Protein 3K1L (pdb70)

Nearest PDB structures (foldseek):
  3k1l-assembly1_B  TM=1.003E+00  e=1.903E-76  Drosophila melanogaster
  3k1l-assembly2_A  TM=7.858E-01  e=1.364E-69  Drosophila melanogaster
  7kzt-assembly1_L  TM=4.359E-01  e=8.462E-15  Homo sapiens
  3zqs-assembly1_A  TM=7.676E-01  e=8.811E-09  Homo sapiens
  7kzp-assembly1_M  TM=5.179E-01  e=2.435E-09  Homo sapiens

Foldseek 3Di:
DVVVVCVPPNVFKDWDADPQQWIWIFGKADDPPDIWGWIKTANHVFDRAVIWIWTQPDPGTDIAHCVRFPDDPDDTPVNCRVCVVVRDDVPDDQVVVCVVVCDDPQWHKDADPVRQKIKTACGVVCRQWMWMAGPPNRQGDDIFEAPPDVLRVCCVVQPDGPVSSVVVVVVVVVLQCLQVVLVVCCVVFFAWQPQVDDGSHDQWTWGAQDPFKIKIWGADDSNCGPVRIDIAIDGELVVRVVCVVLVVVLVVVADPPDGDQVSVCVSVVHPGGDDDDCVVPDPPDPCPPVQQAAQQVSHAQDPRSFGFSWDYPDPPPSHTHGCVSCQCVLCVQCPPPDCVVPQAFAPPPPGGGTGSSSNVVPPD/DVVQVCCVPPPVFKDKDADPVGWIKIFGWADDDPDIWTKIWTQPPPQANPFIWIWTDALNGTDIDTCVRFPDDPVDTPSRCRVCVCPGDDPHDDQDADDDPPPDDQVVVCVVVCDDPQWHKAADPVRQKIKTACGVVCRQWMWMAGPPNRQGDDIFEAPPDSLRSCCGHHPHGPVSNVVVVVVVVVLQVLQVVLVVCCVVFFAWQPQVDDGSHDQWTWGAQDPFKIKIWGADDSNCGPVRIDIAIDGELVVRVVCVVLVVVLVVVADPPDGDQVSVCVSVVHPGGDDDDCVVPPCPPCPVLVDQAAQQVSHAQDPRSFGFSFDYPDPVFSHTHGCVSCQCVLCVQCPVNDCVVPQFFADPGHGHTGGSSSNVVPPD

CATH classification: 3.30.457.40 (+1 more: 3.30.457.30)

Structure (mmCIF, N/CA/C/O backbone):
data_3K1L
#
_entry.id   3K1L
#
_cell.length_a   188.680
_cell.length_b   188.680
_cell.length_c   259.360
_cell.angle_alpha   90.00
_cell.angle_beta   90.00
_cell.angle_gamma   120.00
#
_symmetry.space_group_name_H-M   'H 3 2'
#
loop_
_entity.id
_entity.type
_entity.pdbx_description
1 polymer Fancl
2 branched alpha-D-glucopyranose-(1-4)-alpha-D-glucopyranose
3 non-polymer 'ZINC ION'
4 non-polymer 'GOLD ION'
5 non-polymer 'CITRIC ACID'
6 water water
#
loop_
_atom_site.group_PDB
_atom_site.id
_atom_site.type_symbol
_atom_site.label_atom_id
_atom_site.label_alt_id
_atom_site.label_comp_id
_atom_site.label_asym_id
_atom_site.label_entity_id
_atom_site.label_seq_id
_atom_site.pdbx_PDB_ins_code
_atom_site.Cartn_x
_atom_site.Cartn_y
_atom_site.Cartn_z
_atom_site.occupancy
_atom_site.B_iso_or_equiv
_atom_site.auth_seq_id
_atom_site.auth_comp_id
_atom_site.auth_asym_id
_atom_site.auth_atom_id
_atom_site.pdbx_PDB_model_num
ATOM 1 N N . ASP A 1 6 ? 69.912 2.269 68.921 1.00 149.73 6 ASP B N 1
ATOM 2 C CA . ASP A 1 6 ? 71.022 1.387 69.270 1.00 138.81 6 ASP B CA 1
ATOM 3 C C . ASP A 1 6 ? 70.628 -0.091 69.230 1.00 139.42 6 ASP B C 1
ATOM 4 O O . ASP A 1 6 ? 71.011 -0.823 68.315 1.00 138.59 6 ASP B O 1
ATOM 9 N N . VAL A 1 7 ? 69.868 -0.527 70.229 1.00 213.22 7 VAL B N 1
ATOM 10 C CA . VAL A 1 7 ? 69.437 -1.917 70.290 1.00 215.42 7 VAL B CA 1
ATOM 11 C C . VAL A 1 7 ? 67.978 -2.062 69.860 1.00 231.29 7 VAL B C 1
ATOM 12 O O . VAL A 1 7 ? 67.612 -3.062 69.242 1.00 234.74 7 VAL B O 1
ATOM 16 N N . GLU A 1 8 ? 67.148 -1.068 70.175 1.00 189.04 8 GLU B N 1
ATOM 17 C CA . GLU A 1 8 ? 65.770 -1.078 69.696 1.00 202.06 8 GLU B CA 1
ATOM 18 C C . GLU A 1 8 ? 65.817 -0.973 68.176 1.00 204.49 8 GLU B C 1
ATOM 19 O O . GLU A 1 8 ? 64.849 -1.306 67.491 1.00 212.99 8 GLU B O 1
ATOM 25 N N . ARG A 1 9 ? 66.951 -0.508 67.655 1.00 173.64 9 ARG B N 1
ATOM 26 C CA . ARG A 1 9 ? 67.196 -0.527 66.216 1.00 173.82 9 ARG B CA 1
ATOM 27 C C . ARG A 1 9 ? 67.051 -1.954 65.714 1.00 174.69 9 ARG B C 1
ATOM 28 O O . ARG A 1 9 ? 66.118 -2.275 64.981 1.00 184.04 9 ARG B O 1
ATOM 36 N N . LEU A 1 10 ? 67.986 -2.808 66.122 1.00 150.63 10 LEU B N 1
ATOM 37 C CA . LEU A 1 10 ? 67.956 -4.217 65.762 1.00 150.84 10 LEU B CA 1
ATOM 38 C C . LEU A 1 10 ? 66.606 -4.816 66.123 1.00 160.44 10 LEU B C 1
ATOM 39 O O . LEU A 1 10 ? 66.098 -5.701 65.437 1.00 161.25 10 LEU B O 1
ATOM 44 N N . LEU A 1 11 ? 66.023 -4.318 67.206 1.00 224.93 11 LEU B N 1
ATOM 45 C CA . LEU A 1 11 ? 64.721 -4.786 67.643 1.00 232.29 11 LEU B CA 1
ATOM 46 C C . LEU A 1 11 ? 63.641 -4.360 66.642 1.00 240.65 11 LEU B C 1
ATOM 47 O O . LEU A 1 11 ? 62.721 -5.117 66.363 1.00 239.97 11 LEU B O 1
ATOM 52 N N . CYS A 1 12 ? 63.760 -3.155 66.089 1.00 132.13 12 CYS B N 1
ATOM 53 C CA . CYS A 1 12 ? 62.780 -2.673 65.111 1.00 135.78 12 CYS B CA 1
ATOM 54 C C . CYS A 1 12 ? 62.791 -3.440 63.789 1.00 132.24 12 CYS B C 1
ATOM 55 O O . CYS A 1 12 ? 61.739 -3.854 63.302 1.00 133.12 12 CYS B O 1
ATOM 58 N N . GLN A 1 13 ? 63.972 -3.611 63.202 1.00 132.83 13 GLN B N 1
ATOM 59 C CA . GLN A 1 13 ? 64.079 -4.264 61.901 1.00 127.92 13 GLN B CA 1
ATOM 60 C C . GLN A 1 13 ? 63.705 -5.741 61.975 1.00 115.95 13 GLN B C 1
ATOM 61 O O . GLN A 1 13 ? 62.863 -6.214 61.205 1.00 111.64 13 GLN B O 1
ATOM 67 N N . LYS A 1 14 ? 64.327 -6.455 62.914 1.00 128.53 14 LYS B N 1
ATOM 68 C CA . LYS A 1 14 ? 64.204 -7.909 62.998 1.00 115.01 14 LYS B CA 1
ATOM 69 C C . LYS A 1 14 ? 63.147 -8.425 63.981 1.00 114.21 14 LYS B C 1
ATOM 70 O O . LYS A 1 14 ? 62.630 -9.529 63.790 1.00 106.14 14 LYS B O 1
ATOM 76 N N . TYR A 1 15 ? 62.828 -7.646 65.020 1.00 110.16 15 TYR B N 1
ATOM 77 C CA . TYR A 1 15 ? 61.863 -8.077 66.047 1.00 116.95 15 TYR B CA 1
ATOM 78 C C . TYR A 1 15 ? 60.877 -6.983 66.496 1.00 125.71 15 TYR B C 1
ATOM 79 O O . TYR A 1 15 ? 61.053 -6.388 67.561 1.00 134.25 15 TYR B O 1
ATOM 88 N N . PRO A 1 16 ? 59.820 -6.734 65.699 1.00 95.22 16 PRO B N 1
ATOM 89 C CA . PRO A 1 16 ? 58.879 -5.639 65.985 1.00 101.47 16 PRO B CA 1
ATOM 90 C C . PRO A 1 16 ? 58.094 -5.870 67.267 1.00 99.98 16 PRO B C 1
ATOM 91 O O . PRO A 1 16 ? 57.538 -4.927 67.832 1.00 108.14 16 PRO B O 1
ATOM 95 N N . GLY A 1 17 ? 58.047 -7.122 67.711 1.00 101.93 17 GLY B N 1
ATOM 96 C CA . GLY A 1 17 ? 57.232 -7.497 68.848 1.00 103.70 17 GLY B CA 1
ATOM 97 C C . GLY A 1 17 ? 57.984 -7.505 70.160 1.00 110.16 17 GLY B C 1
ATOM 98 O O . GLY A 1 17 ? 57.461 -7.977 71.167 1.00 112.14 17 GLY B O 1
ATOM 99 N N . LEU A 1 18 ? 59.208 -6.986 70.159 1.00 88.94 18 LEU B N 1
ATOM 100 C CA . LEU A 1 18 ? 59.992 -6.907 71.387 1.00 84.71 18 LEU B CA 1
ATOM 101 C C . LEU A 1 18 ? 60.217 -5.455 71.800 1.00 84.25 18 LEU B C 1
ATOM 102 O O . LEU A 1 18 ? 60.269 -4.560 70.953 1.00 90.59 18 LEU B O 1
ATOM 107 N N . ALA A 1 19 ? 60.341 -5.228 73.104 1.00 97.10 19 ALA B N 1
ATOM 108 C CA . ALA A 1 19 ? 60.607 -3.897 73.635 1.00 104.48 19 ALA B CA 1
ATOM 109 C C . ALA A 1 19 ? 61.794 -3.932 74.594 1.00 96.51 19 ALA B C 1
ATOM 110 O O . ALA A 1 19 ? 61.686 -4.431 75.716 1.00 97.09 19 ALA B O 1
ATOM 112 N N . ALA A 1 20 ? 62.927 -3.400 74.148 1.00 122.97 20 ALA B N 1
ATOM 113 C CA . ALA A 1 20 ? 64.135 -3.411 74.960 1.00 109.52 20 ALA B CA 1
ATOM 114 C C . ALA A 1 20 ? 64.192 -2.195 75.869 1.00 107.60 20 ALA B C 1
ATOM 115 O O . ALA A 1 20 ? 64.461 -1.089 75.415 1.00 111.91 20 ALA B O 1
ATOM 117 N N . GLU A 1 21 ? 63.940 -2.409 77.156 1.00 180.17 21 GLU B N 1
ATOM 118 C CA . GLU A 1 21 ? 63.972 -1.330 78.133 1.00 176.91 21 GLU B CA 1
ATOM 119 C C . GLU A 1 21 ? 65.252 -1.375 78.955 1.00 153.29 21 GLU B C 1
ATOM 120 O O . GLU A 1 21 ? 65.488 -2.316 79.710 1.00 140.40 21 GLU B O 1
ATOM 126 N N . LEU A 1 22 ? 66.082 -0.353 78.802 1.00 160.63 22 LEU B N 1
ATOM 127 C CA . LEU A 1 22 ? 67.324 -0.275 79.556 1.00 141.41 22 LEU B CA 1
ATOM 128 C C . LEU A 1 22 ? 67.026 0.129 80.998 1.00 135.66 22 LEU B C 1
ATOM 129 O O . LEU A 1 22 ? 65.927 0.592 81.307 1.00 151.93 22 LEU B O 1
ATOM 134 N N . GLN A 1 23 ? 67.999 -0.067 81.880 1.00 199.80 23 GLN B N 1
ATOM 135 C CA . GLN A 1 23 ? 67.911 0.444 83.240 1.00 195.58 23 GLN B CA 1
ATOM 136 C C . GLN A 1 23 ? 69.096 1.364 83.461 1.00 183.69 23 GLN B C 1
ATOM 137 O O . GLN A 1 23 ? 70.172 1.127 82.916 1.00 169.13 23 GLN B O 1
ATOM 143 N N . PRO A 1 24 ? 68.909 2.424 84.256 1.00 202.09 24 PRO B N 1
ATOM 144 C CA . PRO A 1 24 ? 70.062 3.230 84.664 1.00 193.22 24 PRO B CA 1
ATOM 145 C C . PRO A 1 24 ? 71.064 2.358 85.423 1.00 179.35 24 PRO B C 1
ATOM 146 O O . PRO A 1 24 ? 72.219 2.742 85.617 1.00 171.55 24 PRO B O 1
ATOM 150 N N . SER A 1 25 ? 70.607 1.177 85.832 1.00 146.89 25 SER B N 1
ATOM 151 C CA . SER A 1 25 ? 71.432 0.205 86.541 1.00 134.48 25 SER B CA 1
ATOM 152 C C . SER A 1 25 ? 72.294 -0.633 85.587 1.00 121.45 25 SER B C 1
ATOM 153 O O . SER A 1 25 ? 72.570 -1.807 85.851 1.00 115.05 25 SER B O 1
ATOM 156 N N . GLY A 1 26 ? 72.709 -0.024 84.477 1.00 198.31 26 GLY B N 1
ATOM 157 C CA . GLY A 1 26 ? 73.575 -0.676 83.506 1.00 186.99 26 GLY B CA 1
ATOM 158 C C . GLY A 1 26 ? 73.063 -2.005 82.976 1.00 184.82 26 GLY B C 1
ATOM 159 O O . GLY A 1 26 ? 73.800 -2.762 82.342 1.00 174.81 26 GLY B O 1
ATOM 160 N N . ALA A 1 27 ? 71.791 -2.284 83.232 1.00 151.62 27 ALA B N 1
ATOM 161 C CA . ALA A 1 27 ? 71.183 -3.548 82.844 1.00 153.63 27 ALA B CA 1
ATOM 162 C C . ALA A 1 27 ? 70.232 -3.343 81.670 1.00 167.64 27 ALA B C 1
ATOM 163 O O . ALA A 1 27 ? 70.112 -2.235 81.149 1.00 175.29 27 ALA B O 1
ATOM 165 N N . CYS A 1 28 ? 69.555 -4.412 81.259 1.00 112.65 28 CYS B N 1
ATOM 166 C CA . CYS A 1 28 ? 68.596 -4.331 80.158 1.00 131.03 28 CYS B CA 1
ATOM 167 C C . CYS A 1 28 ? 67.522 -5.406 80.276 1.00 143.46 28 CYS B C 1
ATOM 168 O O . CYS A 1 28 ? 67.837 -6.588 80.428 1.00 132.96 28 CYS B O 1
ATOM 171 N N . ILE A 1 29 ? 66.258 -4.992 80.221 1.00 88.83 29 ILE B N 1
ATOM 172 C CA . ILE A 1 29 ? 65.147 -5.945 80.186 1.00 100.48 29 ILE B CA 1
ATOM 173 C C . ILE A 1 29 ? 64.437 -5.912 78.836 1.00 116.68 29 ILE B C 1
ATOM 174 O O . ILE A 1 29 ? 63.978 -4.865 78.386 1.00 129.12 29 ILE B O 1
ATOM 179 N N . ILE A 1 30 ? 64.355 -7.069 78.192 1.00 80.80 30 ILE B N 1
ATOM 180 C CA . ILE A 1 30 ? 63.637 -7.189 76.936 1.00 83.54 30 ILE B CA 1
ATOM 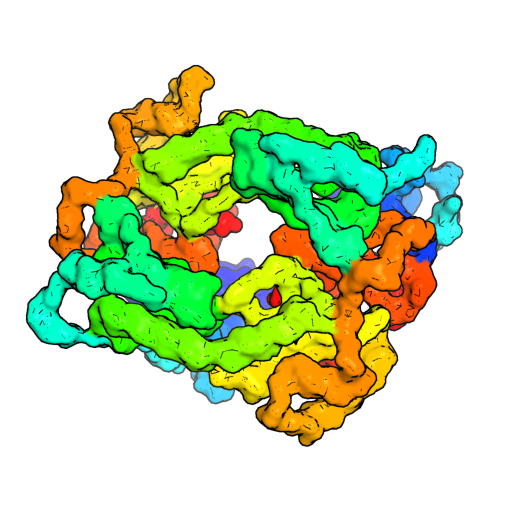181 C C . ILE A 1 30 ? 62.376 -8.022 77.116 1.00 87.02 30 ILE B C 1
ATOM 182 O O . ILE A 1 30 ? 62.456 -9.212 77.410 1.00 79.06 30 ILE B O 1
ATOM 187 N N . ARG A 1 31 ? 61.214 -7.395 76.951 1.00 80.32 31 ARG B N 1
ATOM 188 C CA . ARG A 1 31 ? 59.956 -8.128 76.951 1.00 82.88 31 ARG B CA 1
ATOM 189 C C . ARG A 1 31 ? 59.360 -8.064 75.565 1.00 84.39 31 ARG B C 1
ATOM 190 O O . ARG A 1 31 ? 59.835 -7.314 74.717 1.00 89.72 31 ARG B O 1
ATOM 198 N N . GLY A 1 32 ? 58.326 -8.859 75.328 1.00 96.87 32 GLY B N 1
ATOM 199 C CA . GLY A 1 32 ? 57.667 -8.857 74.038 1.00 99.12 32 GLY B CA 1
ATOM 200 C C . GLY A 1 32 ? 57.424 -10.251 73.503 1.00 91.71 32 GLY B C 1
ATOM 201 O O . GLY A 1 32 ? 57.352 -11.219 74.257 1.00 91.42 32 GLY B O 1
ATOM 202 N N . VAL A 1 33 ? 57.296 -10.354 72.190 1.00 89.45 33 VAL B N 1
ATOM 203 C CA . VAL A 1 33 ? 57.051 -11.635 71.560 1.00 87.07 33 VAL B CA 1
ATOM 204 C C . VAL A 1 33 ? 58.107 -11.926 70.508 1.00 86.93 33 VAL B C 1
ATOM 205 O O . VAL A 1 33 ? 58.381 -11.102 69.634 1.00 89.07 33 VAL B O 1
ATOM 209 N N . LEU A 1 34 ? 58.700 -13.107 70.613 1.00 127.14 34 LEU B N 1
ATOM 210 C CA . LEU A 1 34 ? 59.613 -13.604 69.607 1.00 110.60 34 LEU B CA 1
ATOM 211 C C . LEU A 1 34 ? 58.885 -14.702 68.838 1.00 107.35 34 LEU B C 1
ATOM 212 O O . LEU A 1 34 ? 58.169 -15.508 69.436 1.00 101.51 34 LEU B O 1
ATOM 217 N N . GLY A 1 35 ? 59.044 -14.733 67.516 1.00 98.87 35 GLY B N 1
ATOM 218 C CA . GLY A 1 35 ? 58.328 -15.713 66.718 1.00 100.24 35 GLY B CA 1
ATOM 219 C C . GLY A 1 35 ? 59.120 -16.475 65.669 1.00 95.11 35 GLY B C 1
ATOM 220 O O . GLY A 1 35 ? 60.082 -15.957 65.094 1.00 92.30 35 GLY B O 1
ATOM 221 N N . SER A 1 36 ? 58.705 -17.720 65.434 1.00 87.37 36 SER B N 1
ATOM 222 C CA . SER A 1 36 ? 59.197 -18.541 64.330 1.00 91.63 36 SER B CA 1
ATOM 223 C C . SER A 1 36 ? 58.021 -18.779 63.394 1.00 95.27 36 SER B C 1
ATOM 224 O O . SER A 1 36 ? 56.913 -18.324 63.665 1.00 95.72 36 SER B O 1
ATOM 227 N N . GLU A 1 37 ? 58.238 -19.505 62.305 1.00 97.99 37 GLU B N 1
ATOM 228 C CA . GLU A 1 37 ? 57.173 -19.652 61.323 1.00 99.41 37 GLU B CA 1
ATOM 229 C C . GLU A 1 37 ? 55.971 -20.392 61.901 1.00 102.61 37 GLU B C 1
ATOM 230 O O . GLU A 1 37 ? 54.830 -20.093 61.554 1.00 108.40 37 GLU B O 1
ATOM 236 N N . ASP A 1 38 ? 56.221 -21.343 62.796 1.00 111.11 38 ASP B N 1
ATOM 237 C CA . ASP A 1 38 ? 55.143 -22.194 63.295 1.00 110.39 38 ASP B CA 1
ATOM 238 C C . ASP A 1 38 ? 54.979 -22.135 64.806 1.00 103.74 38 ASP B C 1
ATOM 239 O O . ASP A 1 38 ? 54.462 -23.069 65.415 1.00 118.18 38 ASP B O 1
ATOM 244 N N . THR A 1 39 ? 55.411 -21.030 65.401 1.00 102.27 39 THR B N 1
ATOM 245 C CA . THR A 1 39 ? 55.192 -20.798 66.822 1.00 103.74 39 THR B CA 1
ATOM 246 C C . THR A 1 39 ? 55.724 -19.436 67.276 1.00 97.48 39 THR B C 1
ATOM 247 O O . THR A 1 39 ? 56.587 -18.841 66.637 1.00 92.06 39 THR B O 1
ATOM 251 N N . TRP A 1 40 ? 55.180 -18.944 68.381 1.00 98.54 40 TRP B N 1
ATOM 252 C CA . TRP A 1 40 ? 55.598 -17.677 68.966 1.00 95.46 40 TRP B CA 1
ATOM 253 C C . TRP A 1 40 ? 55.582 -17.821 70.484 1.00 94.69 40 TRP B C 1
ATOM 254 O O . TRP A 1 40 ? 54.857 -18.665 71.020 1.00 99.61 40 TRP B O 1
ATOM 265 N N . ARG A 1 41 ? 56.381 -17.022 71.186 1.00 92.52 41 ARG B N 1
ATOM 266 C CA . ARG A 1 41 ? 56.334 -17.047 72.646 1.00 92.42 41 ARG B CA 1
ATOM 267 C C . ARG A 1 41 ? 56.293 -15.658 73.290 1.00 94.61 41 ARG B C 1
ATOM 268 O O . ARG A 1 41 ? 56.901 -14.707 72.793 1.00 91.79 41 ARG B O 1
ATOM 276 N N . ARG A 1 42 ? 55.546 -15.554 74.387 1.00 101.59 42 ARG B N 1
ATOM 277 C CA . ARG A 1 42 ? 55.562 -14.367 75.233 1.00 109.70 42 ARG B CA 1
ATOM 278 C C . ARG A 1 42 ? 56.829 -14.423 76.095 1.00 107.83 42 ARG B C 1
ATOM 279 O O . ARG A 1 42 ? 57.146 -15.457 76.695 1.00 100.54 42 ARG B O 1
ATOM 287 N N . LEU A 1 43 ? 57.544 -13.305 76.164 1.00 97.81 43 LEU B N 1
ATOM 288 C CA . LEU A 1 43 ? 58.943 -13.318 76.563 1.00 96.69 43 LEU B CA 1
ATOM 289 C C . LEU A 1 43 ? 59.320 -12.172 77.489 1.00 105.77 43 LEU B C 1
ATOM 290 O O . LEU A 1 43 ? 58.848 -11.051 77.325 1.00 112.74 43 LEU B O 1
ATOM 295 N N . LYS A 1 44 ? 60.192 -12.455 78.448 1.00 89.96 44 LYS B N 1
ATOM 296 C CA . LYS A 1 44 ? 60.789 -11.414 79.277 1.00 103.30 44 LYS B CA 1
ATOM 297 C C . LYS A 1 44 ? 62.238 -11.800 79.568 1.00 98.69 44 LYS B C 1
ATOM 298 O O . LYS A 1 44 ? 62.497 -12.787 80.258 1.00 92.51 44 LYS B O 1
ATOM 304 N N . LEU A 1 45 ? 63.181 -11.034 79.025 1.00 77.52 45 LEU B N 1
ATOM 305 C CA . LEU A 1 45 ? 64.593 -11.359 79.148 1.00 78.86 45 LEU B CA 1
ATOM 306 C C . LEU A 1 45 ? 65.328 -10.317 79.987 1.00 86.38 45 LEU B C 1
ATOM 307 O O . LEU A 1 45 ? 65.380 -9.147 79.611 1.00 90.72 45 LEU B O 1
ATOM 312 N N . TYR A 1 46 ? 65.871 -10.754 81.130 1.00 85.64 46 TYR B N 1
ATOM 313 C CA . TYR A 1 46 ? 66.741 -9.947 81.991 1.00 94.29 46 TYR B CA 1
ATOM 314 C C . TYR A 1 46 ? 68.190 -10.155 81.567 1.00 86.27 46 TYR B C 1
ATOM 315 O O . TYR A 1 46 ? 68.643 -11.282 81.417 1.00 90.64 46 TYR B O 1
ATOM 324 N N . LEU A 1 47 ? 68.924 -9.070 81.377 1.00 100.62 47 LEU B N 1
ATOM 325 C CA . LEU A 1 47 ? 70.325 -9.178 80.995 1.00 99.73 47 LEU B CA 1
ATOM 326 C C . LEU A 1 47 ? 71.215 -8.347 81.910 1.00 105.75 47 LEU B C 1
ATOM 327 O O . LEU A 1 47 ? 71.508 -7.188 81.608 1.00 114.62 47 LEU B O 1
ATOM 332 N N . PRO A 1 48 ? 71.645 -8.943 83.036 1.00 87.28 48 PRO B N 1
ATOM 333 C CA . PRO A 1 48 ? 72.456 -8.278 84.057 1.00 97.14 48 PRO B CA 1
ATOM 334 C C . PRO A 1 48 ? 73.660 -7.566 83.461 1.00 99.16 48 PRO B C 1
ATOM 335 O O . PRO A 1 48 ? 74.106 -6.561 84.013 1.00 107.43 48 PRO B O 1
ATOM 339 N N . HIS A 1 49 ? 74.178 -8.065 82.347 1.00 117.26 49 HIS B N 1
ATOM 340 C CA . HIS A 1 49 ? 75.379 -7.461 81.797 1.00 116.94 49 HIS B CA 1
ATOM 341 C C . HIS A 1 49 ? 75.313 -7.126 80.304 1.00 106.38 49 HIS B C 1
ATOM 342 O O . HIS A 1 49 ? 76.285 -7.359 79.592 1.00 100.63 49 HIS B O 1
ATOM 349 N N . HIS A 1 50 ? 74.197 -6.569 79.829 1.00 143.24 50 HIS B N 1
ATOM 350 C CA . HIS A 1 50 ? 74.135 -6.123 78.437 1.00 138.97 50 HIS B CA 1
ATOM 351 C C . HIS A 1 50 ? 75.445 -5.397 78.195 1.00 128.52 50 HIS B C 1
ATOM 352 O O . HIS A 1 50 ? 75.819 -4.534 78.984 1.00 126.28 50 HIS B O 1
ATOM 359 N N . PRO A 1 51 ? 76.161 -5.739 77.114 1.00 142.72 51 PRO B N 1
ATOM 360 C CA . PRO A 1 51 ? 75.855 -6.641 75.999 1.00 127.22 51 PRO B CA 1
ATOM 361 C C . PRO A 1 51 ? 76.312 -8.090 76.190 1.00 117.57 51 PRO B C 1
ATOM 362 O O . PRO A 1 51 ? 76.175 -8.885 75.256 1.00 106.29 51 PRO B O 1
ATOM 366 N N . ALA A 1 52 ? 76.854 -8.429 77.354 1.00 137.25 52 ALA B N 1
ATOM 367 C CA . ALA A 1 52 ? 77.192 -9.819 77.649 1.00 129.56 52 ALA B CA 1
ATOM 368 C C . ALA A 1 52 ? 75.943 -10.600 78.074 1.00 125.86 52 ALA B C 1
ATOM 369 O O . ALA A 1 52 ? 75.115 -10.113 78.855 1.00 136.05 52 ALA B O 1
ATOM 371 N N . LEU A 1 53 ? 75.810 -11.816 77.560 1.00 96.96 53 LEU B N 1
ATOM 372 C CA . LEU A 1 53 ? 74.611 -12.603 77.805 1.00 96.74 53 LEU B CA 1
ATOM 373 C C . LEU A 1 53 ? 74.615 -13.341 79.142 1.00 100.55 53 LEU B C 1
ATOM 374 O O . LEU A 1 53 ? 73.557 -13.545 79.740 1.00 98.95 53 LEU B O 1
ATOM 379 N N . HIS A 1 54 ? 75.794 -13.748 79.607 1.00 84.03 54 HIS B N 1
ATOM 380 C CA . HIS A 1 54 ? 75.871 -14.550 80.825 1.00 85.34 54 HIS B CA 1
ATOM 381 C C . HIS A 1 54 ? 75.128 -13.859 81.966 1.00 94.90 54 HIS B C 1
ATOM 382 O O . HIS A 1 54 ? 75.023 -12.630 82.003 1.00 86.63 54 HIS B O 1
ATOM 389 N N . GLY A 1 55 ? 74.596 -14.656 82.885 1.00 82.28 55 GLY B N 1
ATOM 390 C CA . GLY A 1 55 ? 73.797 -14.122 83.968 1.00 83.84 55 GLY B CA 1
ATOM 391 C C . GLY A 1 55 ? 72.397 -13.785 83.499 1.00 86.06 55 GLY B C 1
ATOM 392 O O . GLY A 1 55 ? 71.606 -13.222 84.249 1.00 91.11 55 GLY B O 1
ATOM 393 N N . PHE A 1 56 ? 72.097 -14.146 82.255 1.00 85.21 56 PHE B N 1
ATOM 394 C CA . PHE A 1 56 ? 70.793 -13.887 81.656 1.00 83.10 56 PHE B CA 1
ATOM 395 C C . PHE A 1 56 ? 69.656 -14.604 82.382 1.00 82.21 56 PHE B C 1
ATOM 396 O O . PHE A 1 56 ? 69.840 -15.666 82.975 1.00 80.67 56 PHE B O 1
ATOM 404 N N . GLN A 1 57 ? 68.470 -14.017 82.313 1.00 87.64 57 GLN B N 1
ATOM 405 C CA . GLN A 1 57 ? 67.294 -14.559 82.980 1.00 81.22 57 GLN B CA 1
ATOM 406 C C . GLN A 1 57 ? 66.071 -14.487 82.063 1.00 79.29 57 GLN B C 1
ATOM 407 O O . GLN A 1 57 ? 65.458 -13.427 81.918 1.00 88.77 57 GLN B O 1
ATOM 413 N N . LEU A 1 58 ? 65.718 -15.617 81.452 1.00 95.17 58 LEU B N 1
ATOM 414 C CA . LEU A 1 58 ? 64.661 -15.657 80.444 1.00 88.02 58 LEU B CA 1
ATOM 415 C C . LEU A 1 58 ? 63.364 -16.201 80.997 1.00 88.41 58 LEU B C 1
ATOM 416 O O . LEU A 1 58 ? 63.322 -17.327 81.479 1.00 77.35 58 LEU B O 1
ATOM 421 N N . TYR A 1 59 ? 62.305 -15.404 80.903 1.00 92.76 59 TYR B N 1
ATOM 422 C CA . TYR A 1 59 ? 60.978 -15.839 81.314 1.00 90.30 59 TYR B CA 1
ATOM 423 C C . TYR A 1 59 ? 60.079 -16.058 80.105 1.00 89.98 59 TYR B C 1
ATOM 424 O O . TYR A 1 59 ? 59.709 -15.111 79.409 1.00 99.99 59 TYR B O 1
ATOM 433 N N . VAL A 1 60 ? 59.743 -17.315 79.846 1.00 88.09 60 VAL B N 1
ATOM 434 C CA . VAL A 1 60 ? 58.876 -17.648 78.722 1.00 86.09 60 VAL B CA 1
ATOM 435 C C . VAL A 1 60 ? 57.565 -18.205 79.247 1.00 85.01 60 VAL B C 1
ATOM 436 O O . VAL A 1 60 ? 57.575 -19.098 80.089 1.00 86.35 60 VAL B O 1
ATOM 440 N N . GLN A 1 61 ? 56.440 -17.672 78.772 1.00 109.46 61 GLN B N 1
ATOM 441 C CA . GLN A 1 61 ? 55.143 -18.151 79.244 1.00 122.20 61 GLN B CA 1
ATOM 442 C C . GLN A 1 61 ? 54.816 -19.477 78.570 1.00 118.79 61 GLN B C 1
ATOM 443 O O . GLN A 1 61 ? 54.580 -19.537 77.365 1.00 121.23 61 GLN B O 1
ATOM 449 N N . GLU A 1 62 ? 54.836 -20.542 79.365 1.00 149.41 62 GLU B N 1
ATOM 450 C CA . GLU A 1 62 ? 54.699 -21.900 78.858 1.00 146.29 62 GLU B CA 1
ATOM 451 C C . GLU A 1 62 ? 53.232 -22.217 78.619 1.00 145.64 62 GLU B C 1
ATOM 452 O O . GLU A 1 62 ? 52.884 -22.990 77.727 1.00 141.08 62 GLU B O 1
ATOM 458 N N . SER A 1 63 ? 52.378 -21.603 79.430 1.00 156.05 63 SER B N 1
ATOM 459 C CA . SER A 1 63 ? 50.934 -21.761 79.317 1.00 158.36 63 SER B CA 1
ATOM 460 C C . SER A 1 63 ? 50.227 -20.765 80.234 1.00 160.75 63 SER B C 1
ATOM 461 O O 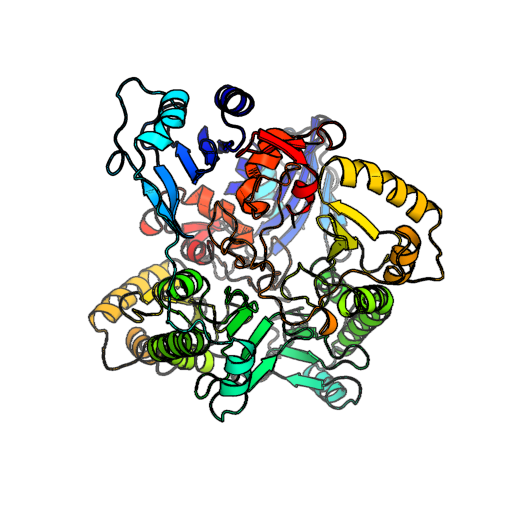. SER A 1 63 ? 49.961 -19.632 79.838 1.00 161.00 63 SER B O 1
ATOM 464 N N . LEU A 1 64 ? 49.936 -21.184 81.462 1.00 211.49 64 LEU B N 1
ATOM 465 C CA . LEU A 1 64 ? 49.287 -20.307 82.428 1.00 213.31 64 LEU B CA 1
ATOM 466 C C . LEU A 1 64 ? 50.327 -19.417 83.103 1.00 206.32 64 LEU B C 1
ATOM 467 O O . LEU A 1 64 ? 50.090 -18.232 83.334 1.00 206.07 64 LEU B O 1
ATOM 472 N N . GLU A 1 65 ? 51.484 -19.999 83.402 1.00 216.64 65 GLU B N 1
ATOM 473 C CA . GLU A 1 65 ? 52.543 -19.305 84.127 1.00 212.04 65 GLU B CA 1
ATOM 474 C C . GLU A 1 65 ? 53.811 -19.116 83.294 1.00 208.76 65 GLU B C 1
ATOM 475 O O . GLU A 1 65 ? 53.933 -19.637 82.184 1.00 209.17 65 GLU B O 1
ATOM 481 N N . TYR A 1 66 ? 54.754 -18.369 83.859 1.00 108.91 66 TYR B N 1
ATOM 482 C CA . TYR A 1 66 ? 56.063 -18.131 83.258 1.00 106.50 66 TYR B CA 1
ATOM 483 C C . TYR A 1 66 ? 57.074 -19.204 83.669 1.00 98.05 66 TYR B C 1
ATOM 484 O O . TYR A 1 66 ? 57.261 -19.451 84.860 1.00 94.30 66 TYR B O 1
ATOM 493 N N . LYS A 1 67 ? 57.728 -19.833 82.693 1.00 121.80 67 LYS B N 1
ATOM 494 C CA . LYS A 1 67 ? 58.841 -20.750 82.976 1.00 99.28 67 LYS B CA 1
ATOM 495 C C . LYS A 1 67 ? 60.184 -20.015 82.903 1.00 92.26 67 LYS B C 1
ATOM 496 O O . LYS A 1 67 ? 60.380 -19.154 82.043 1.00 95.48 67 LYS B O 1
ATOM 502 N N . LEU A 1 68 ? 61.104 -20.353 83.805 1.00 123.02 68 LEU B N 1
ATOM 503 C CA . LEU A 1 68 ? 62.367 -19.623 83.922 1.00 119.13 68 LEU B CA 1
ATOM 504 C C . LEU A 1 68 ? 63.568 -20.384 83.360 1.00 104.13 68 LEU B C 1
ATOM 505 O O . LEU A 1 68 ? 63.768 -21.557 83.671 1.00 93.44 68 LEU B O 1
ATOM 510 N N . TYR A 1 69 ? 64.370 -19.704 82.544 1.00 92.14 69 TYR B N 1
ATOM 511 C CA . TYR A 1 69 ? 65.552 -20.310 81.933 1.00 82.15 69 TYR B CA 1
ATOM 512 C C . TYR A 1 69 ? 66.826 -19.558 82.301 1.00 89.74 69 TYR B C 1
ATOM 513 O O . TYR A 1 69 ? 66.965 -18.376 81.993 1.00 100.83 69 TYR B O 1
ATOM 522 N N . THR A 1 70 ? 67.751 -20.252 82.959 1.00 85.21 70 THR B N 1
ATOM 523 C CA . THR A 1 70 ? 69.054 -19.693 83.289 1.00 78.38 70 THR B CA 1
ATOM 524 C C . THR A 1 70 ? 70.110 -20.475 82.517 1.00 84.89 70 THR B C 1
ATOM 525 O O . THR A 1 70 ? 69.776 -21.350 81.733 1.00 76.58 70 THR B O 1
ATOM 529 N N . SER A 1 71 ? 71.382 -20.168 82.718 1.00 83.00 71 SER B N 1
ATOM 530 C CA . SER A 1 71 ? 72.425 -20.944 82.053 1.00 86.61 71 SER B CA 1
ATOM 531 C C . SER A 1 71 ? 72.318 -22.435 82.379 1.00 82.03 71 SER B C 1
ATOM 532 O O . SER A 1 71 ? 72.596 -23.273 81.534 1.00 75.16 71 SER B O 1
ATOM 535 N N . ALA A 1 72 ? 71.899 -22.767 83.595 1.00 88.51 72 ALA B N 1
ATOM 536 C CA . ALA A 1 72 ? 71.684 -24.166 83.961 1.00 78.22 72 ALA B CA 1
ATOM 537 C C . ALA A 1 72 ? 70.558 -24.775 83.132 1.00 75.78 72 ALA B C 1
ATOM 538 O O . ALA A 1 72 ? 70.687 -25.881 82.628 1.00 75.12 72 ALA B O 1
ATOM 540 N N . ASN A 1 73 ? 69.458 -24.035 83.005 1.00 109.64 73 ASN B N 1
ATOM 541 C CA . ASN A 1 73 ? 68.283 -24.434 82.227 1.00 99.85 73 ASN B CA 1
ATOM 542 C C . ASN A 1 73 ? 68.550 -24.643 80.748 1.00 97.32 73 ASN B C 1
ATOM 543 O O . ASN A 1 73 ? 68.066 -25.601 80.145 1.00 87.34 73 ASN B O 1
ATOM 548 N N . LEU A 1 74 ? 69.320 -23.719 80.179 1.00 77.76 74 LEU B N 1
ATOM 549 C CA . LEU A 1 74 ? 69.402 -23.512 78.741 1.00 78.31 74 LEU B CA 1
ATOM 550 C C . LEU A 1 74 ? 70.842 -23.189 78.361 1.00 87.44 74 LEU B C 1
ATOM 551 O O . LEU A 1 74 ? 71.510 -22.418 79.048 1.00 93.64 74 LEU B O 1
ATOM 556 N N . LYS A 1 75 ? 71.318 -23.767 77.262 1.00 78.86 75 LYS B N 1
ATOM 557 C CA . LYS A 1 75 ? 72.733 -23.675 76.906 1.00 86.95 75 LYS B CA 1
ATOM 558 C C . LYS A 1 75 ? 72.994 -22.869 75.638 1.00 107.61 75 LYS B C 1
ATOM 559 O O . LYS A 1 75 ? 72.637 -23.288 74.541 1.00 116.07 75 LYS B O 1
ATOM 565 N N . LEU A 1 76 ? 73.636 -21.717 75.805 1.00 87.38 76 LEU B N 1
ATOM 566 C CA . LEU A 1 76 ? 73.983 -20.841 74.684 1.00 102.01 76 LEU B CA 1
ATOM 567 C C . LEU A 1 76 ? 75.315 -21.252 74.044 1.00 114.27 76 LEU B C 1
ATOM 568 O O . LEU A 1 76 ? 75.924 -22.242 74.444 1.00 113.16 76 LEU B O 1
ATOM 573 N N . GLN A 1 77 ? 75.748 -20.490 73.041 1.00 114.36 77 GLN B N 1
ATOM 574 C CA . GLN A 1 77 ? 77.068 -20.658 72.439 1.00 126.89 77 GLN B CA 1
ATOM 575 C C . GLN A 1 77 ? 78.038 -19.688 73.091 1.00 121.33 77 GLN B C 1
ATOM 576 O O . GLN A 1 77 ? 77.634 -18.629 73.559 1.00 110.08 77 GLN B O 1
ATOM 582 N N . ASP A 1 78 ? 79.318 -20.039 73.103 1.00 123.76 78 ASP B N 1
ATOM 583 C CA . ASP A 1 78 ? 80.318 -19.252 73.821 1.00 115.11 78 ASP B CA 1
ATOM 584 C C . ASP A 1 78 ? 80.606 -17.887 73.191 1.00 101.81 78 ASP B C 1
ATOM 585 O O . ASP A 1 78 ? 81.287 -17.052 73.789 1.00 90.95 78 ASP B O 1
ATOM 590 N N . ASP A 1 79 ? 80.082 -17.658 71.992 1.00 116.13 79 ASP B N 1
ATOM 591 C CA . ASP A 1 79 ? 80.444 -16.473 71.220 1.00 132.76 79 ASP B CA 1
ATOM 592 C C . ASP A 1 79 ? 79.254 -15.574 70.914 1.00 125.68 79 ASP B C 1
ATOM 593 O O . ASP A 1 79 ? 79.421 -14.476 70.377 1.00 122.41 79 ASP B O 1
ATOM 598 N N . TRP A 1 80 ? 78.058 -16.040 71.265 1.00 112.40 80 TRP B N 1
ATOM 599 C CA . TRP A 1 80 ? 76.829 -15.350 70.889 1.00 105.18 80 TRP B CA 1
ATOM 600 C C . TRP A 1 80 ? 76.688 -13.957 71.473 1.00 98.08 80 TRP B C 1
ATOM 601 O O . TRP A 1 80 ? 77.084 -13.690 72.609 1.00 93.34 80 TRP B O 1
ATOM 612 N N . LEU A 1 81 ? 76.115 -13.071 70.670 1.00 106.40 81 LEU B N 1
ATOM 613 C CA . LEU A 1 81 ? 75.696 -11.764 71.139 1.00 94.24 81 LEU B CA 1
ATOM 614 C C . LEU A 1 81 ? 74.180 -11.812 71.259 1.00 91.81 81 LEU B C 1
ATOM 615 O O . LEU A 1 81 ? 73.579 -12.855 71.008 1.00 95.95 81 LEU B O 1
ATOM 620 N N . LEU A 1 82 ? 73.560 -10.704 71.651 1.00 86.15 82 LEU B N 1
ATOM 621 C CA . LEU A 1 82 ? 72.109 -10.687 71.787 1.00 83.36 82 LEU B CA 1
ATOM 622 C C . LEU A 1 82 ? 71.428 -11.157 70.500 1.00 96.92 82 LEU B C 1
ATOM 623 O O . LEU A 1 82 ? 70.578 -12.055 70.531 1.00 96.46 82 LEU B O 1
ATOM 628 N N . GLU A 1 83 ? 71.811 -10.566 69.370 1.00 92.27 83 GLU B N 1
ATOM 629 C CA . GLU A 1 83 ? 71.205 -10.936 68.096 1.00 101.81 83 GLU B CA 1
ATOM 630 C C . GLU A 1 83 ? 71.240 -12.450 67.900 1.00 106.98 83 GLU B C 1
ATOM 631 O O . GLU A 1 83 ? 70.202 -13.097 67.774 1.00 109.76 83 GLU B O 1
ATOM 637 N N . ASP A 1 84 ? 72.444 -13.007 67.888 1.00 95.02 84 ASP B N 1
ATOM 638 C CA . ASP A 1 84 ? 72.628 -14.445 67.793 1.00 98.09 84 ASP B CA 1
ATOM 639 C C . ASP A 1 84 ? 71.680 -15.178 68.728 1.00 87.97 84 ASP B C 1
ATOM 640 O O . ASP A 1 84 ? 71.071 -16.174 68.352 1.00 88.19 84 ASP B O 1
ATOM 645 N N . PHE A 1 85 ? 71.560 -14.684 69.953 1.00 118.64 85 PHE B N 1
ATOM 646 C CA . PHE A 1 85 ? 70.763 -15.368 70.959 1.00 111.01 85 PHE B CA 1
ATOM 647 C C . PHE A 1 85 ? 69.276 -15.289 70.614 1.00 113.69 85 PHE B C 1
ATOM 648 O O . PHE A 1 85 ? 68.531 -16.236 70.853 1.00 113.93 85 PHE B O 1
ATOM 656 N N . LEU A 1 86 ? 68.848 -14.183 70.016 1.00 99.08 86 LEU B N 1
ATOM 657 C CA . LEU A 1 86 ? 67.428 -14.023 69.700 1.00 103.71 86 LEU B CA 1
ATOM 658 C C . LEU A 1 86 ? 66.962 -14.823 68.477 1.00 111.49 86 LEU B C 1
ATOM 659 O O . LEU A 1 86 ? 65.951 -15.521 68.546 1.00 111.13 86 LEU B O 1
ATOM 664 N N . ASP A 1 87 ? 67.679 -14.725 67.360 1.00 134.30 87 ASP B N 1
ATOM 665 C CA . ASP A 1 87 ? 67.270 -15.457 66.159 1.00 132.55 87 ASP B CA 1
ATOM 666 C C . ASP A 1 87 ? 67.538 -16.955 66.297 1.00 128.19 87 ASP B C 1
ATOM 667 O O . ASP A 1 87 ? 67.094 -17.760 65.477 1.00 124.80 87 ASP B O 1
ATOM 672 N N . HIS A 1 88 ? 68.255 -17.319 67.354 1.00 96.51 88 HIS B N 1
ATOM 673 C CA . HIS A 1 88 ? 68.498 -18.719 67.674 1.00 98.69 88 HIS B CA 1
ATOM 674 C C . HIS A 1 88 ? 67.495 -19.240 68.698 1.00 90.98 88 HIS B C 1
ATOM 675 O O . HIS A 1 88 ? 67.193 -20.429 68.722 1.00 91.59 88 HIS B O 1
ATOM 682 N N . LEU A 1 89 ? 66.984 -18.349 69.542 1.00 138.75 89 LEU B N 1
ATOM 683 C CA . LEU A 1 89 ? 66.173 -18.753 70.693 1.00 134.60 89 LEU B CA 1
ATOM 684 C C . LEU A 1 89 ? 64.975 -19.634 70.349 1.00 128.14 89 LEU B C 1
ATOM 685 O O . LEU A 1 89 ? 64.733 -20.636 71.022 1.00 127.82 89 LEU B O 1
ATOM 690 N N . PRO A 1 90 ? 64.214 -19.263 69.307 1.00 98.05 90 PRO B N 1
ATOM 691 C CA . PRO A 1 90 ? 63.027 -20.058 68.968 1.00 92.49 90 PRO B CA 1
ATOM 692 C C . PRO A 1 90 ? 63.311 -21.539 68.678 1.00 99.72 90 PRO B C 1
ATOM 693 O O . PRO A 1 90 ? 62.393 -22.349 68.781 1.00 94.24 90 PRO B O 1
ATOM 697 N N . LYS A 1 91 ? 64.550 -21.889 68.339 1.00 95.98 91 LYS B N 1
ATOM 698 C CA . LYS A 1 91 ? 64.900 -23.282 68.037 1.00 106.57 91 LYS B CA 1
ATOM 699 C C . LYS A 1 91 ? 65.514 -24.031 69.226 1.00 114.36 91 LYS B C 1
ATOM 700 O O . LYS A 1 91 ? 65.613 -25.256 69.206 1.00 121.06 91 LYS B O 1
ATOM 706 N N . ILE A 1 92 ? 65.932 -23.297 70.254 1.00 127.54 92 ILE B N 1
ATOM 707 C CA . ILE A 1 92 ? 66.611 -23.907 71.395 1.00 124.85 92 ILE B CA 1
ATOM 708 C C . ILE A 1 92 ? 65.655 -24.142 72.555 1.00 108.32 92 ILE B C 1
ATOM 709 O O . ILE A 1 92 ? 65.884 -25.018 73.392 1.00 102.30 92 ILE B O 1
ATOM 714 N N . LEU A 1 93 ? 64.590 -23.348 72.611 1.00 162.73 93 LEU B N 1
ATOM 715 C CA . LEU A 1 93 ? 63.548 -23.564 73.604 1.00 141.94 93 LEU B CA 1
ATOM 716 C C . LEU A 1 93 ? 62.744 -24.804 73.230 1.00 142.37 93 LEU B C 1
ATOM 717 O O . LEU A 1 93 ? 62.246 -24.914 72.109 1.00 153.68 93 LEU B O 1
ATOM 722 N N . PRO A 1 94 ? 62.629 -25.746 74.174 1.00 138.47 94 PRO B N 1
ATOM 723 C CA . PRO A 1 94 ? 61.909 -27.012 74.018 1.00 137.82 94 PRO B CA 1
ATOM 724 C C . PRO A 1 94 ? 60.695 -26.884 73.090 1.00 128.17 94 PRO B C 1
ATOM 725 O O . PRO A 1 94 ? 59.702 -27.605 73.231 1.00 124.82 94 PRO B O 1
ATOM 729 N N . ARG A 1 107 ? 33.141 -31.644 78.531 1.00 221.70 107 ARG B N 1
ATOM 730 C CA . ARG A 1 107 ? 32.136 -32.035 77.549 1.00 219.28 107 ARG B CA 1
ATOM 731 C C . ARG A 1 107 ? 32.315 -31.282 76.235 1.00 216.26 107 ARG B C 1
ATOM 732 O O . ARG A 1 107 ? 31.919 -31.765 75.175 1.00 215.59 107 ARG B O 1
ATOM 740 N N . GLU A 1 108 ? 32.922 -30.103 76.310 1.00 248.14 108 GLU B N 1
ATOM 741 C CA . GLU A 1 108 ? 33.087 -29.267 75.132 1.00 245.30 108 GLU B CA 1
ATOM 742 C C . GLU A 1 108 ? 31.737 -29.101 74.457 1.00 240.94 108 GLU B C 1
ATOM 743 O O . GLU A 1 108 ? 31.541 -29.518 73.316 1.00 241.71 108 GLU B O 1
ATOM 749 N N . GLY A 1 109 ? 30.803 -28.502 75.187 1.00 129.02 109 GLY B N 1
ATOM 750 C CA . GLY A 1 109 ? 29.462 -28.279 74.687 1.00 126.81 109 GLY B CA 1
ATOM 751 C C . GLY A 1 109 ? 29.439 -27.591 73.337 1.00 124.57 109 GLY B C 1
ATOM 752 O O . GLY A 1 109 ? 30.475 -27.314 72.740 1.00 125.43 109 GLY B O 1
ATOM 753 N N . ASN A 1 110 ? 28.241 -27.307 72.855 1.00 84.94 110 ASN B N 1
ATOM 754 C CA . ASN A 1 110 ? 28.082 -26.731 71.530 1.00 86.91 110 ASN B CA 1
ATOM 755 C C . ASN A 1 110 ? 27.596 -25.290 71.594 1.00 87.07 110 ASN B C 1
ATOM 756 O O . ASN A 1 110 ? 26.614 -24.988 72.276 1.00 89.71 110 ASN B O 1
ATOM 761 N N . ILE A 1 111 ? 28.276 -24.401 70.875 1.00 90.13 111 ILE B N 1
ATOM 762 C CA . ILE A 1 111 ? 27.958 -22.978 70.958 1.00 91.96 111 ILE B CA 1
ATOM 763 C C . ILE A 1 111 ? 26.627 -22.587 70.321 1.00 98.21 111 ILE B C 1
ATOM 764 O O . ILE A 1 111 ? 25.873 -21.797 70.895 1.00 98.42 111 ILE B O 1
ATOM 769 N N . TYR A 1 112 ? 26.344 -23.123 69.137 1.00 62.48 112 TYR B N 1
ATOM 770 C CA . TYR A 1 112 ? 25.073 -22.839 68.484 1.00 63.04 112 TYR B CA 1
ATOM 771 C C . TYR A 1 112 ? 23.923 -23.204 69.409 1.00 61.48 112 TYR B C 1
ATOM 772 O O . TYR A 1 112 ? 22.960 -22.443 69.561 1.00 66.62 112 TYR B O 1
ATOM 781 N N . TYR A 1 113 ? 24.045 -24.356 70.055 1.00 64.07 113 TYR B N 1
ATOM 782 C CA . TYR A 1 113 ? 23.079 -24.731 71.065 1.00 64.19 113 TYR B CA 1
ATOM 783 C C . TYR A 1 113 ? 23.038 -23.659 72.160 1.00 64.96 113 TYR B C 1
ATOM 784 O O . TYR A 1 113 ? 21.959 -23.271 72.616 1.00 66.36 113 TYR B O 1
ATOM 793 N N . ASP A 1 114 ? 24.211 -23.170 72.565 1.00 70.79 114 ASP B N 1
ATOM 794 C CA . ASP A 1 114 ? 24.308 -22.193 73.654 1.00 71.24 114 ASP B CA 1
ATOM 795 C C . ASP A 1 114 ? 23.651 -20.863 73.325 1.00 78.85 114 ASP B C 1
ATOM 796 O O . ASP A 1 114 ? 23.074 -20.207 74.190 1.00 83.00 114 ASP B O 1
ATOM 801 N N . ILE A 1 115 ? 23.751 -20.462 72.069 1.00 61.53 115 ILE B N 1
ATOM 802 C CA . ILE A 1 115 ? 23.048 -19.276 71.616 1.00 63.92 115 ILE B CA 1
ATOM 803 C C . ILE A 1 115 ? 21.524 -19.442 71.754 1.00 67.46 115 ILE B C 1
ATOM 804 O O . ILE A 1 115 ? 20.867 -18.618 72.392 1.00 73.28 115 ILE B O 1
ATOM 809 N N . LEU A 1 116 ? 20.974 -20.512 71.175 1.00 63.59 116 LEU B N 1
ATOM 810 C CA . LEU A 1 116 ? 19.555 -20.845 71.321 1.00 67.09 116 LEU B CA 1
ATOM 811 C C . LEU A 1 116 ? 19.122 -20.867 72.777 1.00 69.51 116 LEU B C 1
ATOM 812 O O . LEU A 1 116 ? 17.977 -20.557 73.109 1.00 73.68 116 LEU B O 1
ATOM 817 N N . ALA A 1 117 ? 20.046 -21.258 73.642 1.00 69.12 117 ALA B N 1
ATOM 818 C CA . ALA A 1 117 ? 19.767 -21.355 75.057 1.00 71.54 117 ALA B CA 1
ATOM 819 C C . ALA A 1 117 ? 19.566 -19.969 75.654 1.00 73.17 117 ALA B C 1
ATOM 820 O O . ALA A 1 117 ? 18.845 -19.804 76.642 1.00 76.83 117 ALA B O 1
ATOM 822 N N . LEU A 1 118 ? 20.200 -18.972 75.048 1.00 76.97 118 LEU B N 1
ATOM 823 C CA . LEU A 1 118 ? 20.146 -17.616 75.574 1.00 74.57 118 LEU B CA 1
ATOM 824 C C . LEU A 1 118 ? 19.240 -16.709 74.757 1.00 77.77 118 LEU B C 1
ATOM 825 O O . LEU A 1 118 ? 18.970 -15.573 75.146 1.00 77.63 118 LEU B O 1
ATOM 830 N N . TYR A 1 119 ? 18.769 -17.214 73.625 1.00 65.52 119 TYR B N 1
ATOM 831 C CA . TYR A 1 119 ? 18.121 -16.354 72.652 1.00 71.39 119 TYR B CA 1
ATOM 832 C C . TYR A 1 119 ? 16.908 -15.620 73.221 1.00 77.82 119 TYR B C 1
ATOM 833 O O . TYR A 1 119 ? 16.782 -14.404 73.060 1.00 82.47 119 TYR B O 1
ATOM 842 N N . LYS A 1 120 ? 16.025 -16.345 73.895 1.00 72.40 120 LYS B N 1
ATOM 843 C CA . LYS A 1 120 ? 14.843 -15.721 74.480 1.00 76.04 120 LYS B CA 1
ATOM 844 C C . LYS A 1 120 ? 15.110 -15.278 75.918 1.00 73.99 120 LYS B C 1
ATOM 845 O O . LYS A 1 120 ? 15.572 -16.067 76.744 1.00 72.00 120 LYS B O 1
ATOM 851 N N . SER A 1 121 ? 14.830 -14.011 76.211 1.00 73.02 121 SER B N 1
ATOM 852 C CA . SER A 1 121 ? 15.075 -13.467 77.543 1.00 72.41 121 SER B CA 1
ATOM 853 C C . SER A 1 121 ? 14.535 -12.054 77.668 1.00 72.04 121 SER B C 1
ATOM 854 O O . SER A 1 121 ? 14.620 -11.279 76.721 1.00 76.77 121 SER B O 1
ATOM 857 N N . ASN A 1 122 ? 13.991 -11.713 78.832 1.00 111.15 122 ASN B N 1
ATOM 858 C CA . ASN A 1 122 ? 13.429 -10.383 79.049 1.00 118.41 122 ASN B CA 1
ATOM 859 C C . ASN A 1 122 ? 14.482 -9.366 79.449 1.00 118.00 122 ASN B C 1
ATOM 860 O O . ASN A 1 122 ? 14.197 -8.170 79.542 1.00 121.42 122 ASN B O 1
ATOM 865 N N . GLU A 1 123 ? 15.699 -9.839 79.686 1.00 101.60 123 GLU B N 1
ATOM 866 C CA . GLU A 1 123 ? 16.728 -8.991 80.264 1.00 102.37 123 GLU B CA 1
ATOM 867 C C . GLU A 1 123 ? 17.669 -8.370 79.230 1.00 105.36 123 GLU B C 1
ATOM 868 O O . GLU A 1 123 ? 18.468 -7.494 79.561 1.00 106.10 123 GLU B O 1
ATOM 874 N N . TYR A 1 124 ? 17.557 -8.805 77.977 1.00 77.45 124 TYR B N 1
ATOM 875 C CA . TYR A 1 124 ? 18.409 -8.303 76.896 1.00 75.91 124 TYR B CA 1
ATOM 876 C C . TYR A 1 124 ? 17.921 -8.861 75.575 1.00 78.47 124 TYR B C 1
ATOM 877 O O . TYR A 1 124 ? 17.402 -9.975 75.550 1.00 81.42 124 TYR B O 1
ATOM 886 N N . CYS A 1 125 ? 18.081 -8.120 74.478 1.00 80.62 125 CYS B N 1
ATOM 887 C CA . CYS A 1 125 ? 17.855 -8.722 73.161 1.00 82.24 125 CYS B CA 1
ATOM 888 C C . CYS A 1 125 ? 19.196 -9.238 72.628 1.00 77.89 125 CYS B C 1
ATOM 889 O O . CYS A 1 125 ? 20.220 -8.583 72.781 1.00 74.95 125 CYS B O 1
ATOM 892 N N . LEU A 1 126 ? 19.182 -10.443 72.059 1.00 89.65 126 LEU B N 1
ATOM 893 C CA . LEU A 1 126 ? 20.387 -11.086 71.530 1.00 79.82 126 LEU B CA 1
ATOM 894 C C . LEU A 1 126 ? 20.261 -11.266 70.027 1.00 85.17 126 LEU B C 1
ATOM 895 O O . LEU A 1 126 ? 19.368 -11.966 69.571 1.00 95.16 126 LEU B O 1
ATOM 900 N N . GLN A 1 127 ? 21.154 -10.635 69.268 1.00 82.11 127 GLN B N 1
ATOM 901 C CA . GLN A 1 127 ? 21.048 -10.587 67.811 1.00 84.98 127 GLN B CA 1
ATOM 902 C C . GLN A 1 127 ? 22.120 -11.449 67.171 1.00 69.34 127 GLN B C 1
ATOM 903 O O . GLN A 1 127 ? 23.269 -11.421 67.594 1.00 64.22 127 GLN B O 1
ATOM 909 N N . VAL A 1 128 ? 21.749 -12.210 66.145 1.00 96.55 128 VAL B N 1
ATOM 910 C CA . VAL A 1 128 ? 22.708 -13.054 65.440 1.00 83.03 128 VAL B CA 1
ATOM 911 C C . VAL A 1 128 ? 22.958 -12.587 64.008 1.00 84.50 128 VAL B C 1
ATOM 912 O O . VAL A 1 128 ? 22.020 -12.446 63.214 1.00 100.71 128 VAL B O 1
ATOM 916 N N . ASP A 1 129 ? 24.230 -12.349 63.688 1.00 116.80 129 ASP B N 1
ATOM 917 C CA . ASP A 1 129 ? 24.623 -11.883 62.364 1.00 116.60 129 ASP B CA 1
ATOM 918 C C . ASP A 1 129 ? 24.523 -13.022 61.366 1.00 117.61 129 ASP B C 1
ATOM 919 O O . ASP A 1 129 ? 24.604 -14.189 61.745 1.00 107.54 129 ASP B O 1
ATOM 924 N N . GLU A 1 130 ? 24.344 -12.684 60.093 1.00 106.45 130 GLU B N 1
ATOM 925 C CA . GLU A 1 130 ? 24.221 -13.705 59.060 1.00 104.72 130 GLU B CA 1
ATOM 926 C C . GLU A 1 130 ? 25.460 -14.601 58.978 1.00 86.87 130 GLU B C 1
ATOM 927 O O . GLU A 1 130 ? 26.588 -14.162 59.199 1.00 77.90 130 GLU B O 1
ATOM 933 N N . ALA A 1 131 ? 25.228 -15.867 58.662 1.00 100.00 131 ALA B N 1
ATOM 934 C CA . ALA A 1 131 ? 26.265 -16.874 58.741 1.00 87.13 131 ALA B CA 1
ATOM 935 C C . ALA A 1 131 ? 26.615 -17.144 60.200 1.00 81.24 131 ALA B C 1
ATOM 936 O O . ALA A 1 131 ? 27.458 -17.992 60.486 1.00 75.50 131 ALA B O 1
ATOM 938 N N . CYS A 1 132 ? 25.956 -16.434 61.116 1.00 83.97 132 CYS B N 1
ATOM 939 C CA . CYS A 1 132 ? 26.249 -16.523 62.551 1.00 79.84 132 CYS B CA 1
ATOM 940 C C . CYS A 1 132 ? 27.747 -16.458 62.818 1.00 71.64 132 CYS B C 1
ATOM 941 O O . CYS A 1 132 ? 28.323 -17.336 63.477 1.00 68.21 132 CYS B O 1
ATOM 944 N N . SER A 1 133 ? 28.370 -15.407 62.303 1.00 113.17 133 SER B N 1
ATOM 945 C CA . SER A 1 133 ? 29.793 -15.197 62.483 1.00 110.48 133 SER B CA 1
ATOM 946 C C . SER A 1 133 ? 30.054 -14.382 63.740 1.00 104.19 133 SER B C 1
ATOM 947 O O . SER A 1 133 ? 31.184 -14.322 64.234 1.00 101.16 133 SER B O 1
ATOM 950 N N . MET A 1 134 ? 28.994 -13.765 64.256 1.00 68.07 134 MET B N 1
ATOM 951 C CA . MET A 1 134 ? 29.095 -12.883 65.412 1.00 63.40 134 MET B CA 1
ATOM 952 C C . MET A 1 134 ? 27.736 -12.667 66.073 1.00 69.51 134 MET B C 1
ATOM 953 O O . MET A 1 134 ? 26.702 -12.721 65.410 1.00 78.58 134 MET B O 1
ATOM 958 N N . ILE A 1 135 ? 27.734 -12.439 67.382 1.00 62.56 135 ILE B N 1
ATOM 959 C CA . ILE A 1 135 ? 26.490 -12.121 68.075 1.00 67.37 135 ILE B CA 1
ATOM 960 C C . ILE A 1 135 ? 26.594 -10.814 68.845 1.00 67.69 135 ILE B C 1
ATOM 961 O O . ILE A 1 135 ? 27.688 -10.352 69.139 1.00 65.10 135 ILE B O 1
ATOM 966 N N . ARG A 1 136 ? 25.449 -10.233 69.185 1.00 63.34 136 ARG B N 1
ATOM 967 C CA . ARG A 1 136 ? 25.427 -8.982 69.925 1.00 61.38 136 ARG B CA 1
ATOM 968 C C . ARG A 1 136 ? 24.319 -8.889 70.979 1.00 63.75 136 ARG B C 1
ATOM 969 O O . ARG A 1 136 ? 23.132 -8.936 70.659 1.00 63.99 136 ARG B O 1
ATOM 977 N N . PHE A 1 137 ? 24.722 -8.750 72.239 1.00 66.65 137 PHE B N 1
ATOM 978 C CA . PHE A 1 137 ? 23.794 -8.505 73.333 1.00 63.03 137 PHE B CA 1
ATOM 979 C C . PHE A 1 137 ? 23.517 -7.020 73.434 1.00 64.59 137 PHE B C 1
ATOM 980 O O . PHE A 1 137 ? 24.387 -6.206 73.162 1.00 64.12 137 PHE B O 1
ATOM 988 N N . SER A 1 138 ? 22.304 -6.658 73.816 1.00 68.04 138 SER B N 1
ATOM 989 C CA . SER A 1 138 ? 21.920 -5.252 73.854 1.00 69.23 138 SER B CA 1
ATOM 990 C C . SER A 1 138 ? 20.644 -5.057 74.652 1.00 69.88 138 SER B C 1
ATOM 991 O O . SER A 1 138 ? 20.041 -6.026 75.123 1.00 70.94 138 SER B O 1
ATOM 994 N N . GLU A 1 139 ? 20.234 -3.805 74.814 1.00 72.46 139 GLU B N 1
ATOM 995 C CA . GLU A 1 139 ? 19.041 -3.521 75.589 1.00 70.41 139 GLU B CA 1
ATOM 996 C C . GLU A 1 139 ? 19.082 -4.271 76.914 1.00 69.19 139 GLU B C 1
ATOM 997 O O . GLU A 1 139 ? 18.076 -4.832 77.334 1.00 70.35 139 GLU B O 1
ATOM 1003 N N . PHE A 1 140 ? 20.242 -4.304 77.565 1.00 80.16 140 PHE B N 1
ATOM 1004 C CA . PHE A 1 140 ? 20.326 -4.895 78.896 1.00 76.28 140 PHE B CA 1
ATOM 1005 C C . PHE A 1 140 ? 19.414 -4.137 79.824 1.00 78.74 140 PHE B C 1
ATOM 1006 O O . PHE A 1 140 ? 19.375 -2.907 79.792 1.00 83.25 140 PHE B O 1
ATOM 1014 N N . THR A 1 141 ? 18.691 -4.872 80.658 1.00 87.93 141 THR B N 1
ATOM 1015 C CA . THR A 1 141 ? 17.831 -4.274 81.666 1.00 93.56 141 THR B CA 1
ATOM 1016 C C . THR A 1 141 ? 18.611 -3.374 82.624 1.00 99.24 141 THR B C 1
ATOM 1017 O O . THR A 1 141 ? 19.646 -3.777 83.166 1.00 86.70 141 THR B O 1
ATOM 1021 N N . ASP A 1 142 ? 18.103 -2.159 82.827 1.00 87.17 142 ASP B N 1
ATOM 1022 C CA . ASP A 1 142 ? 18.754 -1.176 83.687 1.00 89.49 142 ASP B CA 1
ATOM 1023 C C . ASP A 1 142 ? 20.010 -0.577 83.058 1.00 76.19 142 ASP B C 1
ATOM 1024 O O . ASP A 1 142 ? 20.676 0.265 83.658 1.00 77.56 142 ASP B O 1
ATOM 1029 N N . PHE A 1 143 ? 20.327 -1.016 81.848 1.00 100.26 143 PHE B N 1
ATOM 1030 C CA . PHE A 1 143 ? 21.493 -0.520 81.140 1.00 87.51 143 PHE B CA 1
ATOM 1031 C C . PHE A 1 143 ? 21.218 -0.531 79.653 1.00 87.79 143 PHE B C 1
ATOM 1032 O O . PHE A 1 143 ? 22.095 -0.879 78.862 1.00 71.50 143 PHE B O 1
ATOM 1040 N N . GLU A 1 144 ? 19.999 -0.148 79.281 1.00 70.73 144 GLU B N 1
ATOM 1041 C CA . GLU A 1 144 ? 19.535 -0.250 77.901 1.00 72.29 144 GLU B CA 1
ATOM 1042 C C . GLU A 1 144 ? 20.501 0.355 76.869 1.00 72.27 144 GLU B C 1
ATOM 1043 O O . GLU A 1 144 ? 20.403 0.059 75.669 1.00 76.24 144 GLU B O 1
ATOM 1049 N N . GLN A 1 145 ? 21.449 1.172 77.332 1.00 73.10 145 GLN B N 1
ATOM 1050 C CA . GLN A 1 145 ? 22.386 1.816 76.419 1.00 68.97 145 GLN B CA 1
ATOM 1051 C C . GLN A 1 145 ? 23.584 0.942 76.096 1.00 67.22 145 GLN B C 1
ATOM 1052 O O . GLN A 1 145 ? 24.273 1.167 75.106 1.00 70.22 145 GLN B O 1
ATOM 1058 N N . HIS A 1 146 ? 23.818 -0.067 76.922 1.00 69.33 146 HIS B N 1
ATOM 1059 C CA . HIS A 1 146 ? 24.992 -0.915 76.766 1.00 65.67 146 HIS B CA 1
ATOM 1060 C C . HIS A 1 146 ? 24.801 -2.079 75.805 1.00 69.01 146 HIS B C 1
ATOM 1061 O O . HIS A 1 146 ? 23.677 -2.449 75.479 1.00 65.58 146 HIS B O 1
ATOM 1068 N N . TYR A 1 147 ? 25.914 -2.644 75.350 1.00 64.92 147 TYR B N 1
ATOM 1069 C CA . TYR A 1 147 ? 25.891 -3.727 74.384 1.00 65.10 147 TYR B CA 1
ATOM 1070 C C . TYR A 1 147 ? 27.219 -4.458 74.387 1.00 64.01 147 TYR B C 1
ATOM 1071 O O . TYR A 1 147 ? 28.218 -3.928 74.842 1.00 61.80 147 TYR B O 1
ATOM 1080 N N . LEU A 1 148 ? 27.224 -5.681 73.874 1.00 66.52 148 LEU B N 1
ATOM 1081 C CA . LEU A 1 148 ? 28.420 -6.508 73.846 1.00 63.66 148 LEU B CA 1
ATOM 1082 C C . LEU A 1 148 ? 28.418 -7.337 72.567 1.00 65.21 148 LEU B C 1
ATOM 1083 O O . LEU A 1 148 ? 27.405 -7.936 72.224 1.00 67.07 148 LEU B O 1
ATOM 1088 N N . GLU A 1 149 ? 29.544 -7.360 71.856 1.00 64.06 149 GLU B N 1
ATOM 1089 C CA . GLU A 1 149 ? 29.665 -8.136 70.625 1.00 63.76 149 GLU B CA 1
ATOM 1090 C C . GLU A 1 149 ? 30.777 -9.155 70.741 1.00 61.92 149 GLU B C 1
ATOM 1091 O O . GLU A 1 149 ? 31.885 -8.823 71.146 1.00 62.13 149 GLU B O 1
ATOM 1097 N N . LEU A 1 150 ? 30.485 -10.400 70.390 1.00 61.34 150 LEU B N 1
ATOM 1098 C CA . LEU A 1 150 ? 31.518 -11.424 70.372 1.00 59.29 150 LEU B CA 1
ATOM 1099 C C . LEU A 1 150 ? 31.572 -12.089 69.002 1.00 59.51 150 LEU B C 1
ATOM 1100 O O . LEU A 1 150 ? 30.552 -12.171 68.306 1.00 61.18 150 LEU B O 1
ATOM 1105 N N . LYS A 1 151 ? 32.766 -12.539 68.611 1.00 73.97 151 LYS B N 1
ATOM 1106 C CA . LYS A 1 151 ? 32.916 -13.358 67.414 1.00 66.26 151 LYS B CA 1
ATOM 1107 C C . LYS A 1 151 ? 32.491 -14.806 67.684 1.00 66.66 151 LYS B C 1
ATOM 1108 O O . LYS A 1 151 ? 32.619 -15.320 68.806 1.00 65.50 151 LYS B O 1
ATOM 1114 N N . ILE A 1 152 ? 31.962 -15.449 66.650 1.00 72.09 152 ILE B N 1
ATOM 1115 C CA . ILE A 1 152 ? 31.543 -16.831 66.749 1.00 72.22 152 ILE B CA 1
ATOM 1116 C C . ILE A 1 152 ? 32.415 -17.678 65.822 1.00 78.58 152 ILE B C 1
ATOM 1117 O O . ILE A 1 152 ? 32.630 -17.310 64.664 1.00 80.75 152 ILE B O 1
ATOM 1122 N N . PRO A 1 153 ? 32.939 -18.808 66.332 1.00 62.12 153 PRO B N 1
ATOM 1123 C CA . PRO A 1 153 ? 32.769 -19.352 67.681 1.00 59.89 153 PRO B CA 1
ATOM 1124 C C . PRO A 1 153 ? 33.947 -19.025 68.602 1.00 60.20 153 PRO B C 1
ATOM 1125 O O . PRO A 1 153 ? 34.008 -19.507 69.747 1.00 59.35 153 PRO B O 1
ATOM 1129 N N . SER A 1 154 ? 34.873 -18.227 68.077 1.00 66.11 154 SER B N 1
ATOM 1130 C CA . SER A 1 154 ? 35.977 -17.650 68.838 1.00 71.81 154 SER B CA 1
ATOM 1131 C C . SER A 1 154 ? 35.565 -17.244 70.246 1.00 65.88 154 SER B C 1
ATOM 1132 O O . SER A 1 154 ? 36.206 -17.637 71.216 1.00 70.54 154 SER B O 1
ATOM 1135 N N . LEU A 1 155 ? 34.481 -16.476 70.344 1.00 72.35 155 LEU B N 1
ATOM 1136 C CA . LEU A 1 155 ? 34.111 -15.774 71.570 1.00 67.62 155 LEU B CA 1
ATOM 1137 C C . LEU A 1 155 ? 35.079 -14.625 71.812 1.00 66.24 155 LEU B C 1
ATOM 1138 O O . LEU A 1 155 ? 35.263 -14.177 72.945 1.00 63.89 155 LEU B O 1
ATOM 1143 N N . LEU A 1 156 ? 35.708 -14.171 70.731 1.00 77.97 156 LEU B N 1
ATOM 1144 C CA . LEU A 1 156 ? 36.614 -13.029 70.761 1.00 77.45 156 LEU B CA 1
ATOM 1145 C C . LEU A 1 156 ? 35.842 -11.718 70.852 1.00 69.13 156 LEU B C 1
ATOM 1146 O O . LEU A 1 156 ? 34.886 -11.490 70.120 1.00 75.36 156 LEU B O 1
ATOM 1151 N N . LEU A 1 157 ? 36.273 -10.848 71.750 1.00 60.42 157 LEU B N 1
ATOM 1152 C CA . LEU A 1 157 ? 35.587 -9.586 71.977 1.00 61.25 157 LEU B CA 1
ATOM 1153 C C . LEU A 1 157 ? 35.688 -8.642 70.793 1.00 62.22 157 LEU B C 1
ATOM 1154 O O . LEU A 1 157 ? 36.783 -8.232 70.407 1.00 60.20 157 LEU B O 1
ATOM 1159 N N . LEU A 1 158 ? 34.539 -8.294 70.226 1.00 72.71 158 LEU B N 1
ATOM 1160 C CA . LEU A 1 158 ? 34.461 -7.258 69.202 1.00 65.30 158 LEU B CA 1
ATOM 1161 C C . LEU A 1 158 ? 34.117 -5.947 69.880 1.00 72.42 158 LEU B C 1
ATOM 1162 O O . LEU A 1 158 ? 34.697 -5.628 70.913 1.00 68.83 158 LEU B O 1
ATOM 1167 N N . ASP A 1 159 ? 33.168 -5.196 69.326 1.00 61.38 159 ASP B N 1
ATOM 1168 C CA . ASP A 1 159 ? 32.753 -3.935 69.945 1.00 62.03 159 ASP B CA 1
ATOM 1169 C C . ASP A 1 159 ? 32.039 -4.153 71.290 1.00 69.32 159 ASP B C 1
ATOM 1170 O O . ASP A 1 159 ? 31.683 -5.275 71.639 1.00 67.32 159 ASP B O 1
ATOM 1175 N N . HIS A 1 160 ? 31.847 -3.073 72.044 1.00 61.54 160 HIS B N 1
ATOM 1176 C CA . HIS A 1 160 ? 31.100 -3.106 73.301 1.00 70.53 160 HIS B CA 1
ATOM 1177 C C . HIS A 1 160 ? 31.028 -1.682 73.868 1.00 64.81 160 HIS B C 1
ATOM 1178 O O . HIS A 1 160 ? 31.792 -0.819 73.449 1.00 62.94 160 HIS B O 1
ATOM 1185 N N . SER A 1 161 ? 30.111 -1.426 74.797 1.00 89.01 161 SER B N 1
ATOM 1186 C CA . SER A 1 161 ? 30.100 -0.149 75.508 1.00 88.53 161 SER B CA 1
ATOM 1187 C C . SER A 1 161 ? 31.216 -0.175 76.543 1.00 82.09 161 SER B C 1
ATOM 1188 O O . SER A 1 161 ? 32.204 -0.866 76.332 1.00 79.00 161 SER B O 1
ATOM 1191 N N . LEU A 1 162 ? 31.084 0.547 77.653 1.00 91.96 162 LEU B N 1
ATOM 1192 C CA . LEU A 1 162 ? 32.169 0.596 78.654 1.00 87.75 162 LEU B CA 1
ATOM 1193 C C . LEU A 1 162 ? 33.380 1.380 78.162 1.00 84.72 162 LEU B C 1
ATOM 1194 O O . LEU A 1 162 ? 33.841 1.196 77.032 1.00 84.62 162 LEU B O 1
ATOM 1199 N N . PRO A 1 163 ? 33.933 2.220 79.035 1.00 80.08 163 PRO B N 1
ATOM 1200 C CA . PRO A 1 163 ? 35.118 3.004 78.688 1.00 77.07 163 PRO B CA 1
ATOM 1201 C C . PRO A 1 163 ? 36.172 2.103 78.073 1.00 73.09 163 PRO B C 1
ATOM 1202 O O . PRO A 1 163 ? 36.355 0.976 78.546 1.00 71.24 163 PRO B O 1
ATOM 1206 N N . ASP A 1 164 ? 36.843 2.590 77.034 1.00 77.83 164 ASP B N 1
ATOM 1207 C CA . ASP A 1 164 ? 37.831 1.798 76.311 1.00 76.16 164 ASP B CA 1
ATOM 1208 C C . ASP A 1 164 ? 39.012 1.367 77.170 1.00 70.92 164 ASP B C 1
ATOM 1209 O O . ASP A 1 164 ? 39.750 0.460 76.786 1.00 69.07 164 ASP B O 1
ATOM 1214 N N . CYS A 1 165 ? 39.192 2.014 78.321 1.00 63.49 165 CYS B N 1
ATOM 1215 C CA . CYS A 1 165 ? 40.325 1.731 79.199 1.00 60.94 165 CYS B CA 1
ATOM 1216 C C . CYS A 1 165 ? 40.122 0.459 80.011 1.00 62.06 165 CYS B C 1
ATOM 1217 O O . CYS A 1 165 ? 41.038 -0.001 80.693 1.00 62.02 165 CYS B O 1
ATOM 1220 N N . VAL A 1 166 ? 38.922 -0.106 79.942 1.00 72.75 166 VAL B N 1
ATOM 1221 C CA . VAL A 1 166 ? 38.627 -1.338 80.662 1.00 76.42 166 VAL B CA 1
ATOM 1222 C C . VAL A 1 166 ? 39.221 -2.529 79.914 1.00 77.72 166 VAL B C 1
ATOM 1223 O O . VAL A 1 166 ? 39.060 -2.641 78.700 1.00 78.61 166 VAL B O 1
ATOM 1227 N N . SER A 1 167 ? 39.914 -3.414 80.626 1.00 80.70 167 SER B N 1
ATOM 1228 C CA . SER A 1 167 ? 40.538 -4.576 79.983 1.00 83.82 167 SER B CA 1
ATOM 1229 C C . SER A 1 167 ? 39.580 -5.764 79.842 1.00 88.59 167 SER B C 1
ATOM 1230 O O . SER A 1 167 ? 39.921 -6.901 80.161 1.00 96.00 167 SER B O 1
ATOM 1233 N N . LEU A 1 168 ? 38.387 -5.468 79.336 1.00 62.70 168 LEU B N 1
ATOM 1234 C CA . LEU A 1 168 ? 37.323 -6.449 79.134 1.00 67.22 168 LEU B CA 1
ATOM 1235 C C . LEU A 1 168 ? 37.772 -7.642 78.304 1.00 70.94 168 LEU B C 1
ATOM 1236 O O . LEU A 1 168 ? 37.497 -8.793 78.652 1.00 77.82 168 LEU B O 1
ATOM 1241 N N . GLY A 1 169 ? 38.438 -7.360 77.191 1.00 61.56 169 GLY B N 1
ATOM 1242 C CA . GLY A 1 169 ? 38.968 -8.419 76.359 1.00 62.06 169 GLY B CA 1
ATOM 1243 C C . GLY A 1 169 ? 39.761 -9.396 77.203 1.00 63.63 169 GLY B C 1
ATOM 1244 O O . GLY A 1 169 ? 39.423 -10.579 77.291 1.00 70.99 169 GLY B O 1
ATOM 1245 N N . GLU A 1 170 ? 40.810 -8.886 77.843 1.00 61.68 170 GLU B N 1
ATOM 1246 C CA . GLU A 1 170 ? 41.654 -9.682 78.718 1.00 64.38 170 GLU B CA 1
ATOM 1247 C C . GLU A 1 170 ? 40.831 -10.447 79.752 1.00 64.97 170 GLU B C 1
ATOM 1248 O O . GLU A 1 170 ? 41.053 -11.639 79.980 1.00 75.59 170 GLU B O 1
ATOM 1254 N N . MET A 1 171 ? 39.879 -9.764 80.378 1.00 72.54 171 MET B N 1
ATOM 1255 C CA . MET A 1 171 ? 39.077 -10.395 81.410 1.00 80.76 171 MET B CA 1
ATOM 1256 C C . MET A 1 171 ? 38.351 -11.588 80.825 1.00 82.40 171 MET B C 1
ATOM 1257 O O . MET A 1 171 ? 38.359 -12.668 81.405 1.00 92.55 171 MET B O 1
ATOM 1262 N N . LEU A 1 172 ? 37.736 -11.393 79.665 1.00 81.39 172 LEU B N 1
ATOM 1263 C CA . LEU A 1 172 ? 36.980 -12.459 79.022 1.00 82.66 172 LEU B CA 1
ATOM 1264 C C . LEU A 1 172 ? 37.840 -13.685 78.734 1.00 91.75 172 LEU B C 1
ATOM 1265 O O . LEU A 1 172 ? 37.519 -14.789 79.180 1.00 97.92 172 LEU B O 1
ATOM 1270 N N . THR A 1 173 ? 38.928 -13.499 77.997 1.00 79.26 173 THR B N 1
ATOM 1271 C CA . THR A 1 173 ? 39.780 -14.633 77.667 1.00 85.79 173 THR B CA 1
ATOM 1272 C C . THR A 1 173 ? 40.144 -15.422 78.906 1.00 82.93 173 THR B C 1
ATOM 1273 O O . THR A 1 173 ? 39.962 -16.634 78.939 1.00 90.55 173 THR B O 1
ATOM 1277 N N . LYS A 1 174 ? 40.620 -14.741 79.941 1.00 80.31 174 LYS B N 1
ATOM 1278 C CA . LYS A 1 174 ? 41.081 -15.449 81.132 1.00 94.24 174 LYS B CA 1
ATOM 1279 C C . LYS A 1 174 ? 39.950 -16.013 82.020 1.00 100.43 174 LYS B C 1
ATOM 1280 O O . LYS A 1 174 ? 40.077 -17.113 82.553 1.00 111.71 174 LYS B O 1
ATOM 1286 N N . SER A 1 175 ? 38.838 -15.290 82.144 1.00 107.24 175 SER B N 1
ATOM 1287 C CA . SER A 1 175 ? 37.822 -15.624 83.148 1.00 109.03 175 SER B CA 1
ATOM 1288 C C . SER A 1 175 ? 36.491 -16.178 82.619 1.00 100.87 175 SER B C 1
ATOM 1289 O O . SER A 1 175 ? 35.623 -16.556 83.412 1.00 100.50 175 SER B O 1
ATOM 1292 N N . ALA A 1 176 ? 36.321 -16.222 81.299 1.00 109.80 176 ALA B N 1
ATOM 1293 C CA . ALA A 1 176 ? 35.043 -16.636 80.713 1.00 102.55 176 ALA B CA 1
ATOM 1294 C C . ALA A 1 176 ? 35.188 -17.840 79.782 1.00 98.42 176 ALA B C 1
ATOM 1295 O O . ALA A 1 176 ? 35.743 -17.727 78.689 1.00 92.14 176 ALA B O 1
ATOM 1297 N N . GLY A 1 177 ? 34.672 -18.987 80.218 1.00 100.63 177 GLY B N 1
ATOM 1298 C CA . GLY A 1 177 ? 34.799 -20.225 79.471 1.00 107.39 177 GLY B CA 1
ATOM 1299 C C . GLY A 1 177 ? 33.836 -20.375 78.308 1.00 103.61 177 GLY B C 1
ATOM 1300 O O . GLY A 1 177 ? 34.256 -20.625 77.181 1.00 108.03 177 GLY B O 1
ATOM 1301 N N . ASN A 1 178 ? 32.543 -20.235 78.577 1.00 88.23 178 ASN B N 1
ATOM 1302 C CA . ASN A 1 178 ? 31.525 -20.398 77.549 1.00 85.23 178 ASN B CA 1
ATOM 1303 C C . ASN A 1 178 ? 30.731 -19.116 77.328 1.00 75.99 178 ASN B C 1
ATOM 1304 O O . ASN A 1 178 ? 30.906 -18.134 78.053 1.00 73.97 178 ASN B O 1
ATOM 1309 N N . LEU A 1 179 ? 29.830 -19.128 76.350 1.00 71.25 179 LEU B N 1
ATOM 1310 C CA . LEU A 1 179 ? 29.066 -17.923 76.029 1.00 66.43 179 LEU B CA 1
ATOM 1311 C C . LEU A 1 179 ? 28.301 -17.378 77.223 1.00 67.61 179 LEU B C 1
ATOM 1312 O O . LEU A 1 179 ? 28.302 -16.178 77.457 1.00 68.90 179 LEU B O 1
ATOM 1317 N N . GLU A 1 180 ? 27.644 -18.253 77.976 1.00 72.98 180 GLU B N 1
ATOM 1318 C CA . GLU A 1 180 ? 26.891 -17.786 79.126 1.00 75.84 180 GLU B CA 1
ATOM 1319 C C . GLU A 1 180 ? 27.793 -17.127 80.169 1.00 74.34 180 GLU B C 1
ATOM 1320 O O . GLU A 1 180 ? 27.408 -16.141 80.809 1.00 74.57 180 GLU B O 1
ATOM 1326 N N . GLU A 1 181 ? 28.991 -17.673 80.349 1.00 85.15 181 GLU B N 1
ATOM 1327 C CA . GLU A 1 181 ? 29.922 -17.114 81.320 1.00 85.73 181 GLU B CA 1
ATOM 1328 C C . GLU A 1 181 ? 30.345 -15.721 80.873 1.00 82.78 181 GLU B C 1
ATOM 1329 O O . GLU A 1 181 ? 30.537 -14.817 81.693 1.00 82.61 181 GLU B O 1
ATOM 1335 N N . ALA A 1 182 ? 30.475 -15.553 79.560 1.00 73.24 182 ALA B N 1
ATOM 1336 C CA . ALA A 1 182 ? 30.813 -14.256 78.992 1.00 70.70 182 ALA B CA 1
ATOM 1337 C C . ALA A 1 182 ? 29.727 -13.238 79.318 1.00 68.38 182 ALA B C 1
ATOM 1338 O O . ALA A 1 182 ? 30.005 -12.172 79.868 1.00 67.64 182 ALA B O 1
ATOM 1340 N N . LEU A 1 183 ? 28.487 -13.581 78.982 1.00 69.01 183 LEU B N 1
ATOM 1341 C CA . LEU A 1 183 ? 27.363 -12.686 79.199 1.00 69.97 183 LEU B CA 1
ATOM 1342 C C . LEU A 1 183 ? 27.372 -12.201 80.631 1.00 73.51 183 LEU B C 1
ATOM 1343 O O . LEU A 1 183 ? 27.225 -11.009 80.890 1.00 73.90 183 LEU B O 1
ATOM 1348 N N . ASN A 1 184 ? 27.573 -13.126 81.559 1.00 72.23 184 ASN B N 1
ATOM 1349 C CA . ASN A 1 184 ? 27.468 -12.803 82.972 1.00 74.01 184 ASN B CA 1
ATOM 1350 C C . ASN A 1 184 ? 28.629 -11.976 83.524 1.00 71.25 184 ASN B C 1
ATOM 1351 O O . ASN A 1 184 ? 28.424 -11.060 84.331 1.00 72.59 184 ASN B O 1
ATOM 1356 N N . LEU A 1 185 ? 29.841 -12.295 83.085 1.00 76.37 185 LEU B N 1
ATOM 1357 C CA . LEU A 1 185 ? 30.995 -11.477 83.413 1.00 76.09 185 LEU B CA 1
ATOM 1358 C C . LEU A 1 185 ? 30.712 -10.034 83.014 1.00 74.48 185 LEU B C 1
ATOM 1359 O O . LEU A 1 185 ? 31.055 -9.087 83.735 1.00 74.69 185 LEU B O 1
ATOM 1364 N N . PHE A 1 186 ? 30.071 -9.873 81.863 1.00 62.31 186 PHE B N 1
ATOM 1365 C CA . PHE A 1 186 ? 29.758 -8.546 81.362 1.00 63.03 186 PHE B CA 1
ATOM 1366 C C . PHE A 1 186 ? 28.729 -7.844 82.242 1.00 64.57 186 PHE B C 1
ATOM 1367 O O . PHE A 1 186 ? 28.923 -6.693 82.642 1.00 65.35 186 PHE B O 1
ATOM 1375 N N . ARG A 1 187 ? 27.634 -8.538 82.536 1.00 65.27 187 ARG B N 1
ATOM 1376 C CA . ARG A 1 187 ? 26.576 -7.955 83.347 1.00 68.15 187 ARG B CA 1
ATOM 1377 C C . ARG A 1 187 ? 27.081 -7.674 84.748 1.00 68.38 187 ARG B C 1
ATOM 1378 O O . ARG A 1 187 ? 26.616 -6.748 85.412 1.00 65.65 187 ARG B O 1
ATOM 1386 N N . LYS A 1 188 ? 28.040 -8.478 85.190 1.00 75.62 188 LYS B N 1
ATOM 1387 C CA . LYS A 1 188 ? 28.735 -8.212 86.440 1.00 74.98 188 LYS B CA 1
ATOM 1388 C C . LYS A 1 188 ? 29.348 -6.811 86.435 1.00 74.63 188 LYS B C 1
ATOM 1389 O O . LYS A 1 188 ? 29.027 -5.984 87.287 1.00 78.25 188 LYS B O 1
ATOM 1395 N N . LEU A 1 189 ? 30.225 -6.543 85.476 1.00 63.29 189 LEU B N 1
ATOM 1396 C CA . LEU A 1 189 ? 30.851 -5.230 85.388 1.00 63.31 189 LEU B CA 1
ATOM 1397 C C . LEU A 1 189 ? 29.805 -4.108 85.332 1.00 64.49 189 LEU B C 1
ATOM 1398 O O . LEU A 1 189 ? 29.985 -3.043 85.926 1.00 65.79 189 LEU B O 1
ATOM 1403 N N . LEU A 1 190 ? 28.715 -4.355 84.610 1.00 64.13 190 LEU B N 1
ATOM 1404 C CA . LEU A 1 190 ? 27.638 -3.390 84.508 1.00 65.00 190 LEU B CA 1
ATOM 1405 C C . LEU A 1 190 ? 27.161 -3.006 85.883 1.00 68.18 190 LEU B C 1
ATOM 1406 O O . LEU A 1 190 ? 26.996 -1.829 86.166 1.00 65.56 190 LEU B O 1
ATOM 1411 N N . GLU A 1 191 ? 26.947 -3.997 86.742 1.00 66.44 191 GLU B N 1
ATOM 1412 C CA . GLU A 1 191 ? 26.535 -3.727 88.119 1.00 72.60 191 GLU B CA 1
ATOM 1413 C C . GLU A 1 191 ? 27.616 -2.945 88.858 1.00 69.17 191 GLU B C 1
ATOM 1414 O O . GLU A 1 191 ? 27.344 -1.925 89.506 1.00 75.03 191 GLU B O 1
ATOM 1420 N N . ASP A 1 192 ? 28.848 -3.426 88.742 1.00 73.49 192 ASP B N 1
ATOM 1421 C CA . ASP A 1 192 ? 30.000 -2.731 89.291 1.00 71.18 192 ASP B CA 1
ATOM 1422 C C . ASP A 1 192 ? 30.063 -1.295 88.798 1.00 73.67 192 ASP B C 1
ATOM 1423 O O . ASP A 1 192 ? 30.565 -0.413 89.485 1.00 74.67 192 ASP B O 1
ATOM 1428 N N . LEU A 1 193 ? 29.549 -1.056 87.603 1.00 68.86 193 LEU B N 1
ATOM 1429 C CA . LEU A 1 193 ? 29.684 0.264 87.000 1.00 68.45 193 LEU B CA 1
ATOM 1430 C C . LEU A 1 193 ? 28.537 1.232 87.274 1.00 69.23 193 LEU B C 1
ATOM 1431 O O . LEU A 1 193 ? 28.609 2.388 86.863 1.00 67.63 193 LEU B O 1
ATOM 1436 N N . ARG A 1 194 ? 27.485 0.784 87.953 1.00 85.40 194 ARG B N 1
ATOM 1437 C CA . ARG A 1 194 ? 26.334 1.664 88.121 1.00 85.75 194 ARG B CA 1
ATOM 1438 C C . ARG A 1 194 ? 26.670 2.966 88.855 1.00 88.53 194 ARG B C 1
ATOM 1439 O O . ARG A 1 194 ? 26.182 4.027 88.479 1.00 84.58 194 ARG B O 1
ATOM 1447 N N . PRO A 1 195 ? 27.527 2.904 89.880 1.00 87.61 195 PRO B N 1
ATOM 1448 C CA . PRO A 1 195 ? 27.878 4.162 90.552 1.00 90.69 195 PRO B CA 1
ATOM 1449 C C . PRO A 1 195 ? 28.580 5.159 89.610 1.00 78.54 195 PRO B C 1
ATOM 1450 O O . PRO A 1 195 ? 28.278 6.357 89.636 1.00 77.40 195 PRO B O 1
ATOM 1454 N N . PHE A 1 196 ? 29.505 4.661 88.793 1.00 88.34 196 PHE B N 1
ATOM 1455 C CA . PHE A 1 196 ? 30.148 5.462 87.757 1.00 78.94 196 PHE B CA 1
ATOM 1456 C C . PHE A 1 196 ? 29.100 6.094 86.848 1.00 74.28 196 PHE B C 1
ATOM 1457 O O . PHE A 1 196 ? 29.130 7.303 86.591 1.00 72.71 196 PHE B O 1
ATOM 1465 N N . TYR A 1 197 ? 28.168 5.272 86.371 1.00 70.45 197 TYR B N 1
ATOM 1466 C CA . TYR A 1 197 ? 27.169 5.728 85.423 1.00 71.77 197 TYR B CA 1
ATOM 1467 C C . TYR A 1 197 ? 26.135 6.619 86.073 1.00 73.32 197 TYR B C 1
ATOM 1468 O O . TYR A 1 197 ? 25.783 7.653 85.515 1.00 70.17 197 TYR B O 1
ATOM 1477 N N . ASP A 1 198 ? 25.669 6.223 87.256 1.00 75.83 198 ASP B N 1
ATOM 1478 C CA . ASP A 1 198 ? 24.671 6.991 87.999 1.00 73.28 198 ASP B CA 1
ATOM 1479 C C . ASP A 1 198 ? 25.191 8.391 88.255 1.00 73.60 198 ASP B C 1
ATOM 1480 O O . ASP A 1 198 ? 24.448 9.372 88.180 1.00 81.61 198 ASP B O 1
ATOM 1485 N N . ASN A 1 199 ? 26.476 8.479 88.564 1.00 79.79 199 ASN B N 1
ATOM 1486 C CA . ASN A 1 199 ? 27.073 9.756 88.914 1.00 80.59 199 ASN B CA 1
ATOM 1487 C C . ASN A 1 199 ? 27.043 10.754 87.779 1.00 71.03 199 ASN B C 1
ATOM 1488 O O . ASN A 1 199 ? 26.811 11.945 87.994 1.00 71.88 199 ASN B O 1
ATOM 1493 N N . PHE A 1 200 ? 27.289 10.265 86.572 1.00 95.61 200 PHE B N 1
ATOM 1494 C CA . PHE A 1 200 ? 27.273 11.118 85.402 1.00 87.75 200 PHE B CA 1
ATOM 1495 C C . PHE A 1 200 ? 25.832 11.481 85.007 1.00 86.74 200 PHE B C 1
ATOM 1496 O O . PHE A 1 200 ? 25.598 12.496 84.344 1.00 84.99 200 PHE B O 1
ATOM 1504 N N . MET A 1 201 ? 24.879 10.643 85.419 1.00 91.37 201 MET B N 1
ATOM 1505 C CA . MET A 1 201 ? 23.446 10.884 85.207 1.00 91.57 201 MET B CA 1
ATOM 1506 C C . MET A 1 201 ? 23.036 12.302 85.562 1.00 93.86 201 MET B C 1
ATOM 1507 O O . MET A 1 201 ? 22.451 13.016 84.749 1.00 91.87 201 MET B O 1
ATOM 1512 N N . ASP A 1 202 ? 23.328 12.691 86.799 1.00 73.84 202 ASP B N 1
ATOM 1513 C CA . ASP A 1 202 ? 22.968 14.012 87.308 1.00 74.19 202 ASP B CA 1
ATOM 1514 C C . ASP A 1 202 ? 23.725 15.120 86.593 1.00 74.16 202 ASP B C 1
ATOM 1515 O O . ASP A 1 202 ?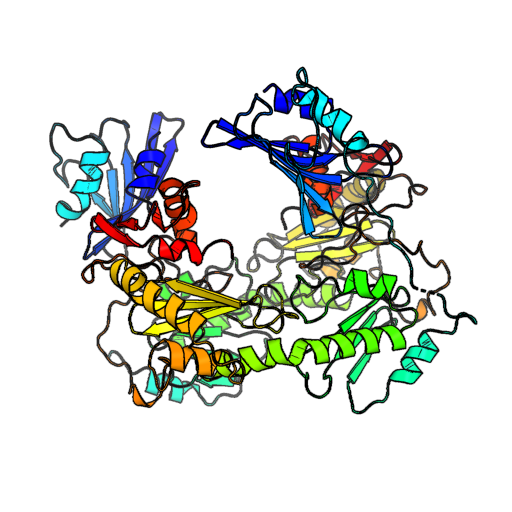 23.163 16.161 86.276 1.00 72.80 202 ASP B O 1
ATOM 1520 N N . ILE A 1 203 ? 25.011 14.905 86.355 1.00 74.83 203 ILE B N 1
ATOM 1521 C CA . ILE A 1 203 ? 25.821 15.942 85.742 1.00 74.07 203 ILE B CA 1
ATOM 1522 C C . ILE A 1 203 ? 25.369 16.198 84.314 1.00 70.67 203 ILE B C 1
ATOM 1523 O O . ILE A 1 203 ? 25.303 17.347 83.871 1.00 74.65 203 ILE B O 1
ATOM 1528 N N . ASP A 1 204 ? 25.030 15.124 83.609 1.00 71.92 204 ASP B N 1
ATOM 1529 C CA . ASP A 1 204 ? 24.544 15.241 82.248 1.00 71.00 204 ASP B CA 1
ATOM 1530 C C . ASP A 1 204 ? 23.194 15.974 82.160 1.00 70.77 204 ASP B C 1
ATOM 1531 O O . ASP A 1 204 ? 22.972 16.764 81.235 1.00 73.75 204 ASP B O 1
ATOM 1536 N N . GLU A 1 205 ? 22.307 15.736 83.126 1.00 75.23 205 GLU B N 1
ATOM 1537 C CA . GLU A 1 205 ? 20.968 16.335 83.088 1.00 75.97 205 GLU B CA 1
ATOM 1538 C C . GLU A 1 205 ? 20.878 17.730 83.709 1.00 75.19 205 GLU B C 1
ATOM 1539 O O . GLU A 1 205 ? 20.068 18.545 83.295 1.00 75.96 205 GLU B O 1
ATOM 1545 N N . LEU A 1 206 ? 21.728 18.014 84.686 1.00 77.59 206 LEU B N 1
ATOM 1546 C CA . LEU A 1 206 ? 21.610 19.249 85.456 1.00 86.96 206 LEU B CA 1
ATOM 1547 C C . LEU A 1 206 ? 22.756 20.222 85.233 1.00 91.22 206 LEU B C 1
ATOM 1548 O O . LEU A 1 206 ? 22.735 21.337 85.754 1.00 99.92 206 LEU B O 1
ATOM 1553 N N . CYS A 1 207 ? 23.762 19.791 84.481 1.00 76.36 207 CYS B N 1
ATOM 1554 C CA . CYS A 1 207 ? 24.836 20.681 84.078 1.00 80.99 207 CYS B CA 1
ATOM 1555 C C . CYS A 1 207 ? 24.802 20.842 82.568 1.00 83.24 207 CYS B C 1
ATOM 1556 O O . CYS A 1 207 ? 24.277 19.982 81.855 1.00 78.04 207 CYS B O 1
ATOM 1559 N N . HIS A 1 208 ? 25.366 21.940 82.080 1.00 74.54 208 HIS B N 1
ATOM 1560 C CA . HIS A 1 208 ? 25.459 22.171 80.642 1.00 69.16 208 HIS B CA 1
ATOM 1561 C C . HIS A 1 208 ? 26.788 21.630 80.086 1.00 67.64 208 HIS B C 1
ATOM 1562 O O . HIS A 1 208 ? 27.792 22.346 80.031 1.00 70.62 208 HIS B O 1
ATOM 1569 N N . VAL A 1 209 ? 26.794 20.362 79.680 1.00 68.79 209 VAL B N 1
ATOM 1570 C CA . VAL A 1 209 ? 28.037 19.690 79.315 1.00 66.79 209 VAL B CA 1
ATOM 1571 C C . VAL A 1 209 ? 28.544 20.075 77.927 1.00 66.83 209 VAL B C 1
ATOM 1572 O O . VAL A 1 209 ? 27.921 19.739 76.937 1.00 64.02 209 VAL B O 1
ATOM 1576 N N . LEU A 1 210 ? 29.690 20.751 77.859 1.00 66.46 210 LEU B N 1
ATOM 1577 C CA . LEU A 1 210 ? 30.242 21.231 76.590 1.00 66.52 210 LEU B CA 1
ATOM 1578 C C . LEU A 1 210 ? 31.077 20.189 75.853 1.00 64.15 210 LEU B C 1
ATOM 1579 O O . LEU A 1 210 ? 31.116 20.179 74.630 1.00 64.62 210 LEU B O 1
ATOM 1584 N N . GLN A 1 211 ? 31.755 19.327 76.598 1.00 64.68 211 GLN B N 1
ATOM 1585 C CA . GLN A 1 211 ? 32.580 18.281 76.008 1.00 62.42 211 GLN B CA 1
ATOM 1586 C C . GLN A 1 211 ? 32.616 17.087 76.949 1.00 65.14 211 GLN B C 1
ATOM 1587 O O . GLN A 1 211 ? 32.810 17.260 78.148 1.00 62.97 211 GLN B O 1
ATOM 1593 N N . PRO A 1 212 ? 32.483 15.865 76.411 1.00 76.06 212 PRO B N 1
ATOM 1594 C CA . PRO A 1 212 ? 32.475 15.492 74.992 1.00 76.60 212 PRO B CA 1
ATOM 1595 C C . PRO A 1 212 ? 31.263 16.035 74.267 1.00 63.88 212 PRO B C 1
ATOM 1596 O O . PRO A 1 212 ? 30.197 16.084 74.865 1.00 65.88 212 PRO B O 1
ATOM 1600 N N . SER A 1 213 ? 31.417 16.453 73.015 1.00 181.15 213 SER B N 1
ATOM 1601 C CA . SER A 1 213 ? 30.278 17.005 72.299 1.00 187.05 213 SER B CA 1
ATOM 1602 C C . SER A 1 213 ? 29.169 15.973 72.272 1.00 183.25 213 SER B C 1
ATOM 1603 O O . SER A 1 213 ? 28.076 16.229 72.771 1.00 180.53 213 SER B O 1
ATOM 1606 N N . PRO A 1 214 ? 29.442 14.800 71.684 1.00 102.78 214 PRO B N 1
ATOM 1607 C CA . PRO A 1 214 ? 28.472 13.714 71.824 1.00 100.85 214 PRO B CA 1
ATOM 1608 C C . PRO A 1 214 ? 28.921 12.790 72.951 1.00 93.12 214 PRO B C 1
ATOM 1609 O O . PRO A 1 214 ? 29.970 12.146 72.863 1.00 92.58 214 PRO B O 1
ATOM 1613 N N . ILE A 1 215 ? 28.125 12.757 74.012 1.00 83.91 215 ILE B N 1
ATOM 1614 C CA . ILE A 1 215 ? 28.401 11.972 75.211 1.00 70.75 215 ILE B CA 1
ATOM 1615 C C . ILE A 1 215 ? 28.040 10.488 75.014 1.00 66.72 215 ILE B C 1
ATOM 1616 O O . ILE A 1 215 ? 26.970 10.182 74.492 1.00 70.90 215 ILE B O 1
ATOM 1621 N N . SER A 1 216 ? 28.912 9.568 75.426 1.00 62.75 216 SER B N 1
ATOM 1622 C CA . SER A 1 216 ? 28.638 8.139 75.246 1.00 63.26 216 SER B CA 1
ATOM 1623 C C . SER A 1 216 ? 28.951 7.326 76.493 1.00 63.28 216 SER B C 1
ATOM 1624 O O . SER A 1 216 ? 29.615 7.812 77.419 1.00 63.45 216 SER B O 1
ATOM 1627 N N . SER A 1 217 ? 28.494 6.078 76.510 1.00 64.32 217 SER B N 1
ATOM 1628 C CA . SER A 1 217 ? 28.738 5.194 77.647 1.00 64.83 217 SER B CA 1
ATOM 1629 C C . SER A 1 217 ? 30.230 5.076 77.944 1.00 66.54 217 SER B C 1
ATOM 1630 O O . SER A 1 217 ? 30.616 4.546 78.990 1.00 67.14 217 SER B O 1
ATOM 1633 N N . LYS A 1 218 ? 31.056 5.574 77.019 1.00 65.71 218 LYS B N 1
ATOM 1634 C CA . LYS A 1 218 ? 32.503 5.355 77.034 1.00 65.10 218 LYS B CA 1
ATOM 1635 C C . LYS A 1 218 ? 33.285 6.474 77.703 1.00 64.75 218 LYS B C 1
ATOM 1636 O O . LYS A 1 218 ? 34.331 6.254 78.297 1.00 66.52 218 LYS B O 1
ATOM 1642 N N . HIS A 1 219 ? 32.761 7.679 77.605 1.00 71.84 219 HIS B N 1
ATOM 1643 C CA . HIS A 1 219 ? 33.443 8.846 78.125 1.00 72.82 219 HIS B CA 1
ATOM 1644 C C . HIS A 1 219 ? 33.581 8.844 79.655 1.00 70.23 219 HIS B C 1
ATOM 1645 O O . HIS A 1 219 ? 32.578 8.746 80.366 1.00 69.41 219 HIS B O 1
ATOM 1652 N N . LYS A 1 220 ? 34.814 8.973 80.156 1.00 64.61 220 LYS B N 1
ATOM 1653 C CA . LYS A 1 220 ? 35.051 9.077 81.600 1.00 64.59 220 LYS B CA 1
ATOM 1654 C C . LYS A 1 220 ? 35.188 10.530 82.060 1.00 65.10 220 LYS B C 1
ATOM 1655 O O . LYS A 1 220 ? 35.757 10.809 83.119 1.00 66.19 220 LYS B O 1
ATOM 1661 N N . THR A 1 221 ? 34.660 11.454 81.268 1.00 89.67 221 THR B N 1
ATOM 1662 C CA . THR A 1 221 ? 34.900 12.866 81.505 1.00 92.04 221 THR B CA 1
ATOM 1663 C C . THR A 1 221 ? 33.651 13.709 81.384 1.00 94.20 221 THR B C 1
ATOM 1664 O O . THR A 1 221 ? 32.628 13.253 80.876 1.00 93.76 221 THR B O 1
ATOM 1668 N N . ARG A 1 222 ? 33.732 14.936 81.880 1.00 66.35 222 ARG B N 1
ATOM 1669 C CA . ARG A 1 222 ? 32.706 15.931 81.603 1.00 65.08 222 ARG B CA 1
ATOM 1670 C C . ARG A 1 222 ? 33.131 17.371 81.877 1.00 66.02 222 ARG B C 1
ATOM 1671 O O . ARG A 1 222 ? 33.590 17.706 82.965 1.00 67.37 222 ARG B O 1
ATOM 1679 N N . LEU A 1 223 ? 32.995 18.216 80.865 1.00 88.35 223 LEU B N 1
ATOM 1680 C CA . LEU A 1 223 ? 33.332 19.621 81.012 1.00 67.52 223 LEU B CA 1
ATOM 1681 C C . LEU A 1 223 ? 32.068 20.455 80.963 1.00 74.22 223 LEU B C 1
ATOM 1682 O O . LEU A 1 223 ? 31.326 20.409 79.984 1.00 75.67 223 LEU B O 1
ATOM 1687 N N . PHE A 1 224 ? 31.822 21.224 82.016 1.00 65.65 224 PHE B N 1
ATOM 1688 C CA . PHE A 1 224 ? 30.649 22.083 82.053 1.00 66.89 224 PHE B CA 1
ATOM 1689 C C . PHE A 1 224 ? 30.989 23.413 82.714 1.00 78.93 224 PHE B C 1
ATOM 1690 O O . PHE A 1 224 ? 31.994 23.521 83.415 1.00 77.92 224 PHE B O 1
ATOM 1698 N N . PRO A 1 225 ? 30.165 24.442 82.468 1.00 84.12 225 PRO B N 1
ATOM 1699 C CA . PRO A 1 225 ? 30.436 25.774 83.020 1.00 69.41 225 PRO B CA 1
ATOM 1700 C C . PRO A 1 225 ? 30.010 25.872 84.475 1.00 70.83 225 PRO B C 1
ATOM 1701 O O . PRO A 1 225 ? 28.967 25.320 84.848 1.00 88.16 225 PRO B O 1
ATOM 1705 N N . LEU A 1 226 ? 30.816 26.568 85.275 1.00 74.84 226 LEU B N 1
ATOM 1706 C CA . LEU A 1 226 ? 30.557 26.754 86.700 1.00 75.70 226 LEU B CA 1
ATOM 1707 C C . LEU A 1 226 ? 29.840 28.075 86.925 1.00 87.84 226 LEU B C 1
ATOM 1708 O O . LEU A 1 226 ? 28.936 28.188 87.752 1.00 91.98 226 LEU B O 1
ATOM 1713 N N . LYS A 1 227 ? 30.285 29.078 86.181 1.00 76.32 227 LYS B N 1
ATOM 1714 C CA . LYS A 1 227 ? 29.640 30.374 86.115 1.00 84.65 227 LYS B CA 1
ATOM 1715 C C . LYS A 1 227 ? 30.156 31.038 84.856 1.00 91.30 227 LYS B C 1
ATOM 1716 O O . LYS A 1 227 ? 30.870 30.417 84.065 1.00 86.38 227 LYS B O 1
ATOM 1722 N N . ASP A 1 228 ? 29.808 32.301 84.668 1.00 78.34 228 ASP B N 1
ATOM 1723 C CA . ASP A 1 228 ? 30.295 33.035 83.516 1.00 87.33 228 ASP B CA 1
ATOM 1724 C C . ASP A 1 228 ? 31.824 32.971 83.492 1.00 82.74 228 ASP B C 1
ATOM 1725 O O . ASP A 1 228 ? 32.474 33.201 84.514 1.00 81.11 228 ASP B O 1
ATOM 1730 N N . ARG A 1 229 ? 32.389 32.627 82.337 1.00 99.11 229 ARG B N 1
ATOM 1731 C CA . ARG A 1 229 ? 33.842 32.655 82.123 1.00 95.50 229 ARG B CA 1
ATOM 1732 C C . ARG A 1 229 ? 34.648 31.552 82.812 1.00 84.75 229 ARG B C 1
ATOM 1733 O O . ARG A 1 229 ? 35.868 31.482 82.648 1.00 83.33 229 ARG B O 1
ATOM 1741 N N . VAL A 1 230 ? 33.981 30.694 83.573 1.00 76.62 230 VAL B N 1
ATOM 1742 C CA . VAL A 1 230 ? 34.695 29.687 84.342 1.00 79.10 230 VAL B CA 1
ATOM 1743 C C . VAL A 1 230 ? 34.144 28.305 84.108 1.00 69.87 230 VAL B C 1
ATOM 1744 O O . VAL A 1 230 ? 32.994 28.028 84.438 1.00 71.04 230 VAL B O 1
ATOM 1748 N N . TYR A 1 231 ? 34.970 27.429 83.557 1.00 78.48 231 TYR B N 1
ATOM 1749 C CA . TYR A 1 231 ? 34.561 26.052 83.352 1.00 69.67 231 TYR B CA 1
ATOM 1750 C C . TYR A 1 231 ? 35.159 25.153 84.417 1.00 70.35 231 TYR B C 1
ATOM 1751 O O . TYR A 1 231 ? 36.190 25.463 85.015 1.00 71.65 231 TYR B O 1
ATOM 1760 N N . LEU A 1 232 ? 34.495 24.035 84.646 1.00 88.95 232 LEU B N 1
ATOM 1761 C CA . LEU A 1 232 ? 34.928 23.075 85.631 1.00 82.21 232 LEU B CA 1
ATOM 1762 C C . LEU A 1 232 ? 34.969 21.721 84.926 1.00 72.38 232 LEU B C 1
ATOM 1763 O O . LEU A 1 232 ? 33.965 21.302 84.333 1.00 68.54 232 LEU B O 1
ATOM 1768 N N . LYS A 1 233 ? 36.125 21.054 84.941 1.00 67.78 233 LYS B N 1
ATOM 1769 C CA . LYS A 1 233 ? 36.247 19.778 84.237 1.00 78.22 233 LYS B CA 1
ATOM 1770 C C . LYS A 1 233 ? 36.330 18.594 85.184 1.00 72.38 233 LYS B C 1
ATOM 1771 O O . LYS A 1 233 ? 37.364 18.373 85.817 1.00 73.71 233 LYS B O 1
ATOM 1777 N N . LEU A 1 234 ? 35.242 17.828 85.265 1.00 69.83 234 LEU B N 1
ATOM 1778 C CA . LEU A 1 234 ? 35.198 16.624 86.085 1.00 67.23 234 LEU B CA 1
ATOM 1779 C C . LEU A 1 234 ? 35.765 15.452 85.305 1.00 68.57 234 LEU B C 1
ATOM 1780 O O . LEU A 1 234 ? 35.397 15.230 84.149 1.00 67.04 234 LEU B O 1
ATOM 1785 N N . THR A 1 235 ? 36.668 14.705 85.933 1.00 67.05 235 THR B N 1
ATOM 1786 C CA . THR A 1 235 ? 37.242 13.529 85.291 1.00 68.59 235 THR B CA 1
ATOM 1787 C C . THR A 1 235 ? 37.451 12.342 86.249 1.00 68.39 235 THR B C 1
ATOM 1788 O O . THR A 1 235 ? 37.916 12.505 87.366 1.00 70.49 235 THR B O 1
ATOM 1792 N N . ILE A 1 236 ? 37.087 11.146 85.800 1.00 67.65 236 ILE B N 1
ATOM 1793 C CA . ILE A 1 236 ? 37.046 9.978 86.669 1.00 70.99 236 ILE B CA 1
ATOM 1794 C C . ILE A 1 236 ? 37.937 8.881 86.137 1.00 69.78 236 ILE B C 1
ATOM 1795 O O . ILE A 1 236 ? 37.525 8.111 85.282 1.00 74.04 236 ILE B O 1
ATOM 1800 N N . ALA A 1 237 ? 39.149 8.803 86.670 1.00 69.56 237 ALA B N 1
ATOM 1801 C CA . ALA A 1 237 ? 40.179 7.888 86.182 1.00 70.06 237 ALA B CA 1
ATOM 1802 C C . ALA A 1 237 ? 39.791 6.405 86.225 1.00 70.09 237 ALA B C 1
ATOM 1803 O O . ALA A 1 237 ? 40.005 5.664 85.262 1.00 69.04 237 ALA B O 1
ATOM 1805 N N . ASP A 1 238 ? 39.239 5.967 87.349 1.00 86.17 238 ASP B N 1
ATOM 1806 C CA . ASP A 1 238 ? 38.884 4.567 87.509 1.00 86.59 238 ASP B CA 1
ATOM 1807 C C . ASP A 1 238 ? 37.382 4.433 87.654 1.00 84.47 238 ASP B C 1
ATOM 1808 O O . ASP A 1 238 ? 36.815 4.826 88.675 1.00 88.78 238 ASP B O 1
ATOM 1813 N N . PRO A 1 239 ? 36.726 3.877 86.630 1.00 89.92 239 PRO B N 1
ATOM 1814 C CA . PRO A 1 239 ? 35.266 3.737 86.667 1.00 86.98 239 PRO B CA 1
ATOM 1815 C C . PRO A 1 239 ? 34.782 2.791 87.766 1.00 92.70 239 PRO B C 1
ATOM 1816 O O . PRO A 1 239 ? 33.600 2.825 88.116 1.00 92.96 239 PRO B O 1
ATOM 1820 N N . PHE A 1 240 ? 35.678 1.964 88.301 1.00 71.62 240 PHE B N 1
ATOM 1821 C CA . PHE A 1 240 ? 35.318 1.038 89.377 1.00 73.36 240 PHE B CA 1
ATOM 1822 C C . PHE A 1 240 ? 35.623 1.618 90.745 1.00 83.44 240 PHE B C 1
ATOM 1823 O O . PHE A 1 240 ? 35.104 1.148 91.759 1.00 86.57 240 PHE B O 1
ATOM 1831 N N . ALA A 1 241 ? 36.479 2.633 90.761 1.00 76.51 241 ALA B N 1
ATOM 1832 C CA . ALA A 1 241 ? 36.821 3.344 91.984 1.00 86.81 241 ALA B CA 1
ATOM 1833 C C . ALA A 1 241 ? 36.302 4.765 91.843 1.00 83.06 241 ALA B C 1
ATOM 1834 O O . ALA A 1 241 ? 37.051 5.737 91.936 1.00 88.94 241 ALA B O 1
ATOM 1836 N N . CYS A 1 242 ? 34.997 4.866 91.631 1.00 95.81 242 CYS B N 1
ATOM 1837 C CA . CYS A 1 242 ? 34.386 6.104 91.204 1.00 93.77 242 CYS B CA 1
ATOM 1838 C C . CYS A 1 242 ? 34.913 7.356 91.900 1.00 98.47 242 CYS B C 1
ATOM 1839 O O . CYS A 1 242 ? 35.376 8.280 91.241 1.00 93.87 242 CYS B O 1
ATOM 1842 N N . ILE A 1 243 ? 34.848 7.395 93.225 1.00 92.85 243 ILE B N 1
ATOM 1843 C CA . ILE A 1 243 ? 35.189 8.626 93.929 1.00 98.61 243 ILE B CA 1
ATOM 1844 C C . ILE A 1 243 ? 36.663 8.700 94.287 1.00 103.35 243 ILE B C 1
ATOM 1845 O O . ILE A 1 243 ? 37.254 9.776 94.306 1.00 101.70 243 ILE B O 1
ATOM 1850 N N . ALA A 1 244 ? 37.259 7.548 94.547 1.00 86.13 244 ALA B N 1
ATOM 1851 C CA . ALA A 1 244 ? 38.684 7.490 94.825 1.00 92.44 244 ALA B CA 1
ATOM 1852 C C . ALA A 1 244 ? 39.490 8.068 93.666 1.00 82.95 244 ALA B C 1
ATOM 1853 O O . ALA A 1 244 ? 40.527 8.699 93.866 1.00 87.56 244 ALA B O 1
ATOM 1855 N N . SER A 1 245 ? 39.013 7.850 92.447 1.00 73.70 245 SER B N 1
ATOM 1856 C CA . SER A 1 245 ? 39.766 8.261 91.268 1.00 79.11 245 SER B CA 1
ATOM 1857 C C . SER A 1 245 ? 39.205 9.533 90.654 1.00 73.35 245 SER B C 1
ATOM 1858 O O . SER A 1 245 ? 39.559 9.888 89.529 1.00 71.38 245 SER B O 1
ATOM 1861 N N . MET A 1 246 ? 38.331 10.211 91.400 1.00 86.84 246 MET B N 1
ATOM 1862 C CA . MET A 1 246 ? 37.710 11.449 90.935 1.00 83.50 246 MET B CA 1
ATOM 1863 C C . MET A 1 246 ? 38.695 12.606 90.922 1.00 84.84 246 MET B C 1
ATOM 1864 O O . MET A 1 246 ? 39.625 12.646 91.711 1.00 87.92 246 MET B O 1
ATOM 1869 N N . SER A 1 247 ? 38.470 13.564 90.036 1.00 97.13 247 SER B N 1
ATOM 1870 C CA . SER A 1 247 ? 39.405 14.663 89.858 1.00 97.48 247 SER B CA 1
ATOM 1871 C C . SER A 1 247 ? 38.725 15.886 89.237 1.00 94.42 247 SER B C 1
ATOM 1872 O O . SER A 1 247 ? 38.016 15.778 88.234 1.00 87.32 247 SER B O 1
ATOM 1875 N N . LEU A 1 248 ? 38.935 17.048 89.848 1.00 80.87 248 LEU B N 1
ATOM 1876 C CA . LEU A 1 248 ? 38.336 18.289 89.373 1.00 80.74 248 LEU B CA 1
ATOM 1877 C C . LEU A 1 248 ? 39.404 19.266 88.947 1.00 83.91 248 LEU B C 1
ATOM 1878 O O . LEU A 1 248 ? 40.484 19.298 89.520 1.00 90.06 248 LEU B O 1
ATOM 1883 N N . LYS A 1 249 ? 39.101 20.063 87.933 1.00 70.43 249 LYS B N 1
ATOM 1884 C CA . LYS A 1 249 ? 40.032 21.077 87.463 1.00 71.71 249 LYS B CA 1
ATOM 1885 C C . LYS A 1 249 ? 39.269 22.340 87.094 1.00 71.99 249 LYS B C 1
ATOM 1886 O O . LYS A 1 249 ? 38.296 22.297 86.334 1.00 71.55 249 LYS B O 1
ATOM 1892 N N . ILE A 1 250 ? 39.706 23.463 87.660 1.00 72.91 250 ILE B N 1
ATOM 1893 C CA . ILE A 1 250 ? 39.084 24.750 87.395 1.00 74.83 250 ILE B CA 1
ATOM 1894 C C . ILE A 1 250 ? 39.739 25.439 86.211 1.00 80.77 250 ILE B C 1
ATOM 1895 O O . ILE A 1 250 ? 40.954 25.591 86.156 1.00 85.29 250 ILE B O 1
ATOM 1900 N N . ILE A 1 251 ? 38.917 25.834 85.250 1.00 72.21 251 ILE B N 1
ATOM 1901 C CA . ILE A 1 251 ? 39.408 26.414 84.013 1.00 72.06 251 ILE B CA 1
ATOM 1902 C C . ILE A 1 251 ? 38.766 27.767 83.774 1.00 72.49 251 ILE B C 1
ATOM 1903 O O . ILE A 1 251 ? 37.549 27.887 83.772 1.00 70.90 251 ILE B O 1
ATOM 1908 N N . GLY A 1 252 ? 39.584 28.789 83.572 1.00 71.27 252 GLY B N 1
ATOM 1909 C CA . GLY A 1 252 ? 39.072 30.135 83.413 1.00 70.76 252 GLY B CA 1
ATOM 1910 C C . GLY A 1 252 ? 40.163 31.143 83.680 1.00 73.67 252 GLY B C 1
ATOM 1911 O O . GLY A 1 252 ? 41.336 30.781 83.764 1.00 78.24 252 GLY B O 1
ATOM 1912 N N . PRO A 1 253 ? 39.789 32.419 83.813 1.00 73.27 253 PRO B N 1
ATOM 1913 C CA . PRO A 1 253 ? 40.750 33.507 84.034 1.00 75.32 253 PRO B CA 1
ATOM 1914 C C . PRO A 1 253 ? 41.615 33.271 85.273 1.00 76.65 253 PRO B C 1
ATOM 1915 O O . PRO A 1 253 ? 41.169 32.647 86.241 1.00 78.58 253 PRO B O 1
ATOM 1919 N N . THR A 1 254 ? 42.841 33.782 85.226 1.00 110.87 254 THR B N 1
ATOM 1920 C CA . THR A 1 254 ? 43.886 33.452 86.191 1.00 113.13 254 THR B CA 1
ATOM 1921 C C . THR A 1 254 ? 43.460 33.587 87.643 1.00 108.56 254 THR B C 1
ATOM 1922 O O . THR A 1 254 ? 43.697 32.693 88.460 1.00 102.53 254 THR B O 1
ATOM 1926 N N . GLU A 1 255 ? 42.851 34.723 87.957 1.00 117.27 255 GLU B N 1
ATOM 1927 C CA . GLU A 1 255 ? 42.487 35.048 89.326 1.00 115.82 255 GLU B CA 1
ATOM 1928 C C . GLU A 1 255 ? 41.290 34.219 89.774 1.00 106.16 255 GLU B C 1
ATOM 1929 O O . GLU A 1 255 ? 41.217 33.782 90.928 1.00 103.35 255 GLU B O 1
ATOM 1935 N N . GLU A 1 256 ? 40.361 33.997 88.852 1.00 84.93 256 GLU B N 1
ATOM 1936 C CA . GLU A 1 256 ? 39.212 33.150 89.125 1.00 77.42 256 GLU B CA 1
ATOM 1937 C C . GLU A 1 256 ? 39.693 31.758 89.446 1.00 76.48 256 GLU B C 1
ATOM 1938 O O . GLU A 1 256 ? 39.248 31.135 90.413 1.00 77.01 256 GLU B O 1
ATOM 1944 N N . VAL A 1 257 ? 40.609 31.276 88.618 1.00 100.41 257 VAL B N 1
ATOM 1945 C CA . VAL A 1 257 ? 41.212 29.977 88.823 1.00 93.30 257 VAL B CA 1
ATOM 1946 C C . VAL A 1 257 ? 41.893 29.957 90.180 1.00 95.00 257 VAL B C 1
ATOM 1947 O O . VAL A 1 257 ? 41.642 29.065 90.998 1.00 89.91 257 VAL B O 1
ATOM 1951 N N . ALA A 1 258 ? 42.743 30.953 90.413 1.00 91.73 258 ALA B N 1
ATOM 1952 C CA . ALA A 1 258 ? 43.508 31.041 91.647 1.00 95.94 258 ALA B CA 1
ATOM 1953 C C . ALA A 1 258 ? 42.576 31.023 92.839 1.00 94.48 258 ALA B C 1
ATOM 1954 O O . ALA A 1 258 ? 42.769 30.246 93.779 1.00 93.77 258 ALA B O 1
ATOM 1956 N N . ARG A 1 259 ? 41.562 31.881 92.786 1.00 95.47 259 ARG B N 1
ATOM 1957 C CA . ARG A 1 259 ? 40.581 31.986 93.857 1.00 96.23 259 ARG B CA 1
ATOM 1958 C C . ARG A 1 259 ? 39.891 30.653 94.106 1.00 88.70 259 ARG B C 1
ATOM 1959 O O . ARG A 1 259 ? 39.990 30.072 95.191 1.00 90.83 259 ARG B O 1
ATOM 1967 N N . LEU A 1 260 ? 39.197 30.171 93.085 1.00 113.28 260 LEU B N 1
ATOM 1968 C CA . LEU A 1 260 ? 38.407 28.959 93.194 1.00 106.23 260 LEU B CA 1
ATOM 1969 C C . LEU A 1 260 ? 39.224 27.732 93.599 1.00 103.51 260 LEU B C 1
ATOM 1970 O O . LEU A 1 260 ? 38.698 26.823 94.246 1.00 101.33 260 LEU B O 1
ATOM 1975 N N . ARG A 1 261 ? 40.500 27.699 93.226 1.00 86.94 261 ARG B N 1
ATOM 1976 C CA . ARG A 1 261 ? 41.326 26.547 93.566 1.00 86.59 261 ARG B CA 1
ATOM 1977 C C . ARG A 1 261 ? 41.294 26.258 95.069 1.00 92.77 261 ARG B C 1
ATOM 1978 O O . ARG A 1 261 ? 41.355 25.102 95.491 1.00 91.85 261 ARG B O 1
ATOM 1986 N N . HIS A 1 262 ? 41.176 27.308 95.871 1.00 98.68 262 HIS B N 1
ATOM 1987 C CA . HIS A 1 262 ? 41.092 27.149 97.316 1.00 101.62 262 HIS B CA 1
ATOM 1988 C C . HIS A 1 262 ? 39.778 26.494 97.720 1.00 95.76 262 HIS B C 1
ATOM 1989 O O . HIS A 1 262 ? 39.751 25.567 98.537 1.00 93.31 262 HIS B O 1
ATOM 1996 N N . VAL A 1 263 ? 38.689 26.978 97.136 1.00 105.91 263 VAL B N 1
ATOM 1997 C CA . VAL A 1 263 ? 37.377 26.397 97.374 1.00 103.64 263 VAL B CA 1
ATOM 1998 C C . VAL A 1 263 ? 37.424 24.911 97.114 1.00 96.68 263 VAL B C 1
ATOM 1999 O O . VAL A 1 263 ? 36.882 24.113 97.882 1.00 97.03 263 VAL B O 1
ATOM 2003 N N . LEU A 1 264 ? 38.072 24.557 96.011 1.00 87.30 264 LEU B N 1
ATOM 2004 C CA . LEU A 1 264 ? 38.163 23.178 95.587 1.00 84.73 264 LEU B CA 1
ATOM 2005 C C . LEU A 1 264 ? 38.757 22.308 96.691 1.00 85.87 264 LEU B C 1
ATOM 2006 O O . LEU A 1 264 ? 38.122 21.346 97.126 1.00 84.06 264 LEU B O 1
ATOM 2011 N N . SER A 1 265 ? 39.958 22.655 97.150 1.00 105.43 265 SER B N 1
ATOM 2012 C CA . SER A 1 265 ? 40.614 21.923 98.229 1.00 108.40 265 SER B CA 1
ATOM 2013 C C . SER A 1 265 ? 39.660 21.707 99.391 1.00 110.76 265 SER B C 1
ATOM 2014 O O . SER A 1 265 ? 39.352 20.569 99.761 1.00 108.76 265 SER B O 1
ATOM 2017 N N . ASP A 1 266 ? 39.204 22.812 99.969 1.00 110.04 266 ASP B N 1
ATOM 2018 C CA . ASP A 1 266 ? 38.273 22.759 101.084 1.00 114.04 266 ASP B CA 1
ATOM 2019 C C . ASP A 1 266 ? 37.101 21.834 100.782 1.00 111.20 266 ASP B C 1
ATOM 2020 O O . ASP A 1 266 ? 36.732 20.990 101.606 1.00 113.52 266 ASP B O 1
ATOM 2025 N N . GLY A 1 267 ? 36.523 21.999 99.596 1.00 109.31 267 GLY B N 1
ATOM 2026 C CA . GLY A 1 267 ? 35.381 21.205 99.184 1.00 109.06 267 GLY B CA 1
ATOM 2027 C C . GLY A 1 267 ? 35.653 19.718 99.266 1.00 106.59 267 GLY B C 1
ATOM 2028 O O . GLY A 1 267 ? 34.790 18.940 99.672 1.00 111.04 267 GLY B O 1
ATOM 2029 N N . LEU A 1 268 ? 36.862 19.326 98.885 1.00 99.11 268 LEU B N 1
ATOM 2030 C CA . LEU A 1 268 ? 37.261 17.928 98.921 1.00 97.83 268 LEU B CA 1
ATOM 2031 C C . LEU A 1 268 ? 37.406 17.432 100.352 1.00 104.69 268 LEU B C 1
ATOM 2032 O O . LEU A 1 268 ? 36.954 16.334 100.692 1.00 103.57 268 LEU B O 1
ATOM 2037 N N . SER A 1 269 ? 38.036 18.255 101.184 1.00 96.97 269 SER B N 1
ATOM 2038 C CA . SER A 1 269 ? 38.189 17.960 102.604 1.00 103.60 269 SER B CA 1
ATOM 2039 C C . SER A 1 269 ? 36.843 17.754 103.274 1.00 110.31 269 SER B C 1
ATOM 2040 O O . SER A 1 269 ? 36.715 16.942 104.184 1.00 114.69 269 SER B O 1
ATOM 2043 N N . ASN A 1 270 ? 35.841 18.495 102.816 1.00 100.97 270 ASN B N 1
ATOM 2044 C CA . ASN A 1 270 ? 34.497 18.403 103.372 1.00 110.66 270 ASN B CA 1
ATOM 2045 C C . ASN A 1 270 ? 33.581 17.485 102.572 1.00 113.32 270 ASN B C 1
ATOM 2046 O O . ASN A 1 270 ? 32.359 17.609 102.645 1.00 119.96 270 ASN B O 1
ATOM 2051 N N . TRP A 1 271 ? 34.161 16.568 101.807 1.00 95.57 271 TRP B N 1
ATOM 2052 C CA . TRP A 1 271 ? 33.353 15.736 100.925 1.00 97.86 271 TRP B CA 1
ATOM 2053 C C . TRP A 1 271 ? 32.371 14.858 101.694 1.00 112.93 271 TRP B C 1
ATOM 2054 O O . TRP A 1 271 ? 32.770 14.051 102.532 1.00 119.68 271 TRP B O 1
ATOM 2065 N N . ASP A 1 272 ? 31.085 15.015 101.396 1.00 87.68 272 ASP B N 1
ATOM 2066 C CA . ASP A 1 272 ? 30.052 14.221 102.044 1.00 87.78 272 ASP B CA 1
ATOM 2067 C C . ASP A 1 272 ? 29.859 12.905 101.291 1.00 94.32 272 ASP B C 1
ATOM 2068 O O . ASP A 1 272 ? 29.259 12.877 100.216 1.00 103.68 272 ASP B O 1
ATOM 2073 N N . SER A 1 273 ? 30.366 11.819 101.873 1.00 103.44 273 SER B N 1
ATOM 2074 C CA . SER A 1 273 ? 30.383 10.509 101.224 1.00 110.48 273 SER B CA 1
ATOM 2075 C C . SER A 1 273 ? 28.985 9.969 100.936 1.00 131.02 273 SER B C 1
ATOM 2076 O O . SER A 1 273 ? 28.813 9.081 100.101 1.00 129.63 273 SER B O 1
ATOM 2079 N N . GLU A 1 274 ? 27.990 10.508 101.630 1.00 102.93 274 GLU B N 1
ATOM 2080 C CA . GLU A 1 274 ? 26.603 10.110 101.416 1.00 104.37 274 GLU B CA 1
ATOM 2081 C C . GLU A 1 274 ? 25.885 10.986 100.383 1.00 108.28 274 GLU B C 1
ATOM 2082 O O . GLU A 1 274 ? 24.657 11.080 100.373 1.00 129.95 274 GLU B O 1
ATOM 2088 N N . MET A 1 275 ? 26.664 11.624 99.517 1.00 122.54 275 MET B N 1
ATOM 2089 C CA . MET A 1 275 ? 26.125 12.440 98.440 1.00 124.53 275 MET B CA 1
ATOM 2090 C C . MET A 1 275 ? 26.923 12.165 97.180 1.00 112.52 275 MET B C 1
ATOM 2091 O O . MET A 1 275 ? 28.144 12.012 97.240 1.00 94.61 275 MET B O 1
ATOM 2096 N N . ASN A 1 276 ? 26.246 12.109 96.037 1.00 114.22 276 ASN B N 1
ATOM 2097 C CA . ASN A 1 276 ? 26.940 11.886 94.772 1.00 106.16 276 ASN B CA 1
ATOM 2098 C C . ASN A 1 276 ? 27.835 13.066 94.413 1.00 85.69 276 ASN B C 1
ATOM 2099 O O . ASN A 1 276 ? 27.969 14.016 95.186 1.00 84.99 276 ASN B O 1
ATOM 2104 N N . ILE A 1 277 ? 28.440 13.015 93.234 1.00 80.21 277 ILE B N 1
ATOM 2105 C CA . ILE A 1 277 ? 29.371 14.060 92.839 1.00 77.38 277 ILE B CA 1
ATOM 2106 C C . ILE A 1 277 ? 28.656 15.369 92.540 1.00 78.97 277 ILE B C 1
ATOM 2107 O O . ILE A 1 277 ? 29.090 16.429 92.979 1.00 79.61 277 ILE B O 1
ATOM 2112 N N . HIS A 1 278 ? 27.551 15.297 91.809 1.00 91.87 278 HIS B N 1
ATOM 2113 C CA . HIS A 1 278 ? 26.832 16.513 91.449 1.00 94.06 278 HIS B CA 1
ATOM 2114 C C . HIS A 1 278 ? 26.475 17.343 92.666 1.00 101.30 278 HIS B C 1
ATOM 2115 O O . HIS A 1 278 ? 26.865 18.503 92.776 1.00 92.27 278 HIS B O 1
ATOM 2122 N N . LYS A 1 279 ? 25.715 16.745 93.572 1.00 112.81 279 LYS B N 1
ATOM 2123 C CA . LYS A 1 279 ? 25.234 17.463 94.742 1.00 120.38 279 LYS B CA 1
ATOM 2124 C C . LYS A 1 279 ? 26.403 17.897 95.618 1.00 104.34 279 LYS B C 1
ATOM 2125 O O . LYS A 1 279 ? 26.354 18.945 96.268 1.00 103.10 279 LYS B O 1
ATOM 2131 N N . ASN A 1 280 ? 27.464 17.098 95.607 1.00 103.46 280 ASN B N 1
ATOM 2132 C CA . ASN A 1 280 ? 28.670 17.429 96.349 1.00 90.07 280 ASN B CA 1
ATOM 2133 C C . ASN A 1 280 ? 29.391 18.634 95.737 1.00 84.66 280 ASN B C 1
ATOM 2134 O O . ASN A 1 280 ? 30.015 19.417 96.444 1.00 84.75 280 ASN B O 1
ATOM 2139 N N . LEU A 1 281 ? 29.290 18.786 94.420 1.00 79.05 281 LEU B N 1
ATOM 2140 C CA . LEU A 1 281 ? 29.845 19.955 93.741 1.00 80.82 281 LEU B CA 1
ATOM 2141 C C . LEU A 1 281 ? 29.025 21.213 94.023 1.00 76.82 281 LEU B C 1
ATOM 2142 O O . LEU A 1 281 ? 29.572 22.303 94.147 1.00 77.74 281 LEU B O 1
ATOM 2147 N N . LEU A 1 282 ? 27.708 21.067 94.097 1.00 80.05 282 LEU B N 1
ATOM 2148 C CA . LEU A 1 282 ? 26.845 22.189 94.442 1.00 78.92 282 LEU B CA 1
ATOM 2149 C C . LEU A 1 282 ? 27.216 22.669 95.828 1.00 85.94 282 LEU B C 1
ATOM 2150 O O . LEU A 1 282 ? 27.329 23.868 96.083 1.00 81.24 282 LEU B O 1
ATOM 2155 N N . ARG A 1 283 ? 27.391 21.706 96.725 1.00 96.85 283 ARG B N 1
ATOM 2156 C CA . ARG A 1 283 ? 27.853 21.975 98.071 1.00 97.88 283 ARG B CA 1
ATOM 2157 C C . ARG A 1 283 ? 29.154 22.751 97.980 1.00 83.61 283 ARG B C 1
ATOM 2158 O O . ARG A 1 283 ? 29.292 23.832 98.547 1.00 84.26 283 ARG B O 1
ATOM 2166 N N . MET A 1 284 ? 30.097 22.196 97.231 1.00 99.45 284 MET B N 1
ATOM 2167 C CA . MET A 1 284 ? 31.445 22.740 97.140 1.00 88.43 284 MET B CA 1
ATOM 2168 C C . MET A 1 284 ? 31.492 24.218 96.759 1.00 88.03 284 MET B C 1
ATOM 2169 O O . MET A 1 284 ? 32.179 25.007 97.408 1.00 87.25 284 MET B O 1
ATOM 2174 N N . PHE A 1 285 ? 30.752 24.590 95.719 1.00 85.48 285 PHE B N 1
ATOM 2175 C CA . PHE A 1 285 ? 30.810 25.948 95.178 1.00 85.60 285 PHE B CA 1
ATOM 2176 C C . PHE A 1 285 ? 29.635 26.827 95.568 1.00 97.40 285 PHE B C 1
ATOM 2177 O O . PHE A 1 285 ? 29.415 27.879 94.963 1.00 99.82 285 PHE B O 1
ATOM 2185 N N . ASP A 1 286 ? 28.876 26.390 96.566 1.00 90.81 286 ASP B N 1
ATOM 2186 C CA . ASP A 1 286 ? 27.781 27.192 97.086 1.00 104.49 286 ASP B CA 1
ATOM 2187 C C . ASP A 1 286 ? 26.826 27.589 95.970 1.00 110.43 286 ASP B C 1
ATOM 2188 O O . ASP A 1 286 ? 26.690 28.763 95.647 1.00 113.43 286 ASP B O 1
ATOM 2193 N N . LEU A 1 287 ? 26.171 26.600 95.377 1.00 83.95 287 LEU B N 1
ATOM 2194 C CA . LEU A 1 287 ? 25.192 26.846 94.327 1.00 86.04 287 LEU B CA 1
ATOM 2195 C C . LEU A 1 287 ? 23.995 25.931 94.523 1.00 94.18 287 LEU B C 1
ATOM 2196 O O . LEU A 1 287 ? 24.160 24.758 94.873 1.00 95.13 287 LEU B O 1
ATOM 2201 N N . CYS A 1 288 ? 22.790 26.452 94.301 1.00 100.86 288 CYS B N 1
ATOM 2202 C CA . CYS A 1 288 ? 21.612 25.589 94.344 1.00 117.34 288 CYS B CA 1
ATOM 2203 C C . CYS A 1 288 ? 21.448 24.918 92.969 1.00 115.14 288 CYS B C 1
ATOM 2204 O O . CYS A 1 288 ? 20.755 23.909 92.846 1.00 116.65 288 CYS B O 1
ATOM 2207 N N . TYR A 1 289 ? 22.129 25.454 91.954 1.00 109.40 289 TYR B N 1
ATOM 2208 C CA . TYR A 1 289 ? 22.169 24.813 90.632 1.00 93.98 289 TYR B CA 1
ATOM 2209 C C . TYR A 1 289 ? 23.303 25.301 89.719 1.00 79.64 289 TYR B C 1
ATOM 2210 O O . TYR A 1 289 ? 23.796 26.419 89.867 1.00 84.55 289 TYR B O 1
ATOM 2219 N N . PHE A 1 290 ? 23.697 24.464 88.762 1.00 92.75 290 PHE B N 1
ATOM 2220 C CA . PHE A 1 290 ? 24.720 24.849 87.790 1.00 80.40 290 PHE B CA 1
ATOM 2221 C C . PHE A 1 290 ? 24.134 25.608 86.588 1.00 75.28 290 PHE B C 1
ATOM 2222 O O . PHE A 1 290 ? 23.005 25.353 86.173 1.00 75.88 290 PHE B O 1
ATOM 2230 N N . PRO A 1 291 ? 24.912 26.542 86.019 1.00 101.57 291 PRO B N 1
ATOM 2231 C CA . PRO A 1 291 ? 24.485 27.350 84.871 1.00 98.29 291 PRO B CA 1
ATOM 2232 C C . PRO A 1 291 ? 24.071 26.452 83.728 1.00 89.03 291 PRO B C 1
ATOM 2233 O O . PRO A 1 291 ? 24.827 25.553 83.367 1.00 80.13 291 PRO B O 1
ATOM 2237 N N . MET A 1 292 ? 22.901 26.691 83.154 1.00 87.48 292 MET B N 1
ATOM 2238 C CA . MET A 1 292 ? 22.405 25.845 82.072 1.00 77.37 292 MET B CA 1
ATOM 2239 C C . MET A 1 292 ? 21.350 26.596 81.255 1.00 79.00 292 MET B C 1
ATOM 2240 O O . MET A 1 292 ? 20.559 27.361 81.818 1.00 88.48 292 MET B O 1
ATOM 2245 N N . PRO A 1 293 ? 21.346 26.410 79.922 1.00 75.70 293 PRO B N 1
ATOM 2246 C CA . PRO A 1 293 ? 20.393 27.166 79.104 1.00 79.30 293 PRO B CA 1
ATOM 2247 C C . PRO A 1 293 ? 18.976 26.827 79.524 1.00 82.41 293 PRO B C 1
ATOM 2248 O O . PRO A 1 293 ? 18.697 25.672 79.826 1.00 77.03 293 PRO B O 1
ATOM 2252 N N . ASP A 1 294 ? 18.097 27.818 79.560 1.00 79.66 294 ASP B N 1
ATOM 2253 C CA . ASP A 1 294 ? 16.726 27.591 79.987 1.00 85.08 294 ASP B CA 1
ATOM 2254 C C . ASP A 1 294 ? 15.804 28.539 79.237 1.00 92.12 294 ASP B C 1
ATOM 2255 O O . ASP A 1 294 ? 16.227 29.625 78.838 1.00 101.42 294 ASP B O 1
ATOM 2260 N N . TRP A 1 295 ? 14.553 28.126 79.033 1.00 81.80 295 TRP B N 1
ATOM 2261 C CA . TRP A 1 295 ? 13.616 28.926 78.252 1.00 88.59 295 TRP B CA 1
ATOM 2262 C C . TRP A 1 295 ? 13.488 30.304 78.860 1.00 87.54 295 TRP B C 1
ATOM 2263 O O . TRP A 1 295 ? 13.229 31.276 78.162 1.00 94.45 295 TRP B O 1
ATOM 2274 N N . SER A 1 296 ? 13.690 30.384 80.169 1.00 90.26 296 SER B N 1
ATOM 2275 C CA . SER A 1 296 ? 13.588 31.655 80.873 1.00 87.77 296 SER B CA 1
ATOM 2276 C C . SER A 1 296 ? 14.704 32.652 80.515 1.00 86.18 296 SER B C 1
ATOM 2277 O O . SER A 1 296 ? 14.690 33.787 80.967 1.00 89.79 296 SER B O 1
ATOM 2280 N N . ASP A 1 297 ? 15.666 32.233 79.701 1.00 99.27 297 ASP B N 1
ATOM 2281 C CA . ASP A 1 297 ? 16.686 33.157 79.211 1.00 103.01 297 ASP B CA 1
ATOM 2282 C C . ASP A 1 297 ? 16.075 34.086 78.167 1.00 109.11 297 ASP B C 1
ATOM 2283 O O . ASP A 1 297 ? 16.744 34.977 77.649 1.00 108.61 297 ASP B O 1
ATOM 2288 N N . GLY A 1 298 ? 14.807 33.858 77.848 1.00 90.36 298 GLY B N 1
ATOM 2289 C CA . GLY A 1 298 ? 14.138 34.609 76.803 1.00 97.83 298 GLY B CA 1
ATOM 2290 C C . GLY A 1 298 ? 14.722 34.295 75.447 1.00 91.01 298 GLY B C 1
ATOM 2291 O O . GLY A 1 298 ? 15.527 33.377 75.320 1.00 81.93 298 GLY B O 1
ATOM 2292 N N . PRO A 1 299 ? 14.314 35.043 74.419 1.00 101.95 299 PRO B N 1
ATOM 2293 C CA . PRO A 1 299 ? 14.972 34.895 73.126 1.00 93.60 299 PRO B CA 1
ATOM 2294 C C . PRO A 1 299 ? 16.325 35.561 73.261 1.00 83.65 299 PRO B C 1
ATOM 2295 O O . PRO A 1 299 ? 16.360 36.641 73.843 1.00 88.69 299 PRO B O 1
ATOM 2299 N N . LYS A 1 300 ? 17.401 34.923 72.798 1.00 167.50 300 LYS B N 1
ATOM 2300 C CA . LYS A 1 300 ? 18.715 35.557 72.789 1.00 154.52 300 LYS B CA 1
ATOM 2301 C C . LYS A 1 300 ? 18.630 36.830 71.971 1.00 158.98 300 LYS B C 1
ATOM 2302 O O . LYS A 1 300 ? 17.991 37.792 72.379 1.00 159.37 300 LYS B O 1
ATOM 2308 N N . LEU A 1 301 ? 19.243 36.812 70.791 1.00 272.82 301 LEU B N 1
ATOM 2309 C CA . LEU A 1 301 ? 19.452 38.023 70.001 1.00 272.32 301 LEU B CA 1
ATOM 2310 C C . LEU A 1 301 ? 20.122 39.102 70.848 1.00 272.39 301 LEU B C 1
ATOM 2311 O O . LEU A 1 301 ? 21.301 39.375 70.659 1.00 264.18 301 LEU B O 1
ATOM 2316 N N . ASP A 1 302 ? 19.384 39.694 71.787 1.00 229.55 302 ASP B N 1
ATOM 2317 C CA . ASP A 1 302 ? 19.964 40.635 72.744 1.00 226.35 302 ASP B CA 1
ATOM 2318 C C . ASP A 1 302 ? 21.401 40.234 73.029 1.00 210.85 302 ASP B C 1
ATOM 2319 O O . ASP A 1 302 ? 21.652 39.106 73.447 1.00 204.63 302 ASP B O 1
ATOM 2324 N N . GLU A 1 303 ? 22.329 41.160 72.802 1.00 273.13 303 GLU B N 1
ATOM 2325 C CA . GLU A 1 303 ? 23.764 40.907 72.954 1.00 259.09 303 GLU B CA 1
ATOM 2326 C C . GLU A 1 303 ? 24.430 40.545 71.621 1.00 252.82 303 GLU B C 1
ATOM 2327 O O . GLU A 1 303 ? 25.477 41.097 71.284 1.00 244.98 303 GLU B O 1
ATOM 2333 N N . GLU A 1 304 ? 23.800 39.654 70.857 1.00 264.44 304 GLU B N 1
ATOM 2334 C CA . GLU A 1 304 ? 24.335 39.188 69.576 1.00 270.39 304 GLU B CA 1
ATOM 2335 C C . GLU A 1 304 ? 25.854 39.069 69.594 1.00 259.21 304 GLU B C 1
ATOM 2336 O O . GLU A 1 304 ? 26.530 39.701 68.781 1.00 252.68 304 GLU B O 1
ATOM 2342 N N . ASP A 1 305 ? 26.384 38.264 70.514 1.00 210.30 305 ASP B N 1
ATOM 2343 C CA . ASP A 1 305 ? 27.830 38.102 70.661 1.00 193.44 305 ASP B CA 1
ATOM 2344 C C . ASP A 1 305 ? 28.477 38.226 69.296 1.00 197.90 305 ASP B C 1
ATOM 2345 O O . ASP A 1 305 ? 27.998 37.628 68.334 1.00 201.74 305 ASP B O 1
ATOM 2350 N N . ASN A 1 306 ? 29.543 39.017 69.205 1.00 219.23 306 ASN B N 1
ATOM 2351 C CA . ASN A 1 306 ? 30.225 39.190 67.933 1.00 224.63 306 ASN B CA 1
ATOM 2352 C C . ASN A 1 306 ? 30.060 37.924 67.110 1.00 216.78 306 ASN B C 1
ATOM 2353 O O . ASN A 1 306 ? 30.301 36.820 67.602 1.00 193.48 306 ASN B O 1
ATOM 2358 N N . GLU A 1 307 ? 29.609 38.091 65.872 1.00 202.69 307 GLU B N 1
ATOM 2359 C CA . GLU A 1 307 ? 29.296 36.973 64.983 1.00 198.26 307 GLU B CA 1
ATOM 2360 C C . GLU A 1 307 ? 30.389 35.898 64.977 1.00 174.19 307 GLU B C 1
ATOM 2361 O O . GLU A 1 307 ? 30.165 34.765 64.536 1.00 161.66 307 GLU B O 1
ATOM 2367 N N . GLU A 1 308 ? 31.562 36.266 65.488 1.00 175.12 308 GLU B N 1
ATOM 2368 C CA . GLU A 1 308 ? 32.727 35.387 65.509 1.00 151.51 308 GLU B CA 1
ATOM 2369 C C . GLU A 1 308 ? 32.987 34.701 66.844 1.00 131.44 308 GLU B C 1
ATOM 2370 O O . GLU A 1 308 ? 33.697 35.216 67.708 1.00 131.10 308 GLU B O 1
ATOM 2376 N N . LEU A 1 309 ? 32.399 33.524 66.994 1.00 116.52 309 LEU B N 1
ATOM 2377 C CA . LEU A 1 309 ? 32.715 32.658 68.106 1.00 105.41 309 LEU B CA 1
ATOM 2378 C C . LEU A 1 309 ? 33.578 31.526 67.572 1.00 90.68 309 LEU B C 1
ATOM 2379 O O . LEU A 1 309 ? 33.785 30.529 68.267 1.00 78.27 309 LEU B O 1
ATOM 2384 N N . ARG A 1 310 ? 34.072 31.672 66.339 1.00 85.57 310 ARG B N 1
ATOM 2385 C CA . ARG A 1 310 ? 34.781 30.573 65.677 1.00 73.03 310 ARG B CA 1
ATOM 2386 C C . ARG A 1 310 ? 36.279 30.592 65.920 1.00 67.51 310 ARG B C 1
ATOM 2387 O O . ARG A 1 310 ? 37.000 31.346 65.277 1.00 68.64 310 ARG B O 1
ATOM 2395 N N . CYS A 1 311 ? 36.759 29.718 66.797 1.00 110.38 311 CYS B N 1
ATOM 2396 C CA . CYS A 1 311 ? 38.178 29.696 67.105 1.00 104.48 311 CYS B CA 1
ATOM 2397 C C . CYS A 1 311 ? 38.666 31.106 66.927 1.00 114.41 311 CYS B C 1
ATOM 2398 O O . CYS A 1 311 ? 38.179 32.037 67.576 1.00 114.20 311 CYS B O 1
ATOM 2401 N N . ASN A 1 312 ? 39.596 31.253 65.993 1.00 84.65 312 ASN B N 1
ATOM 2402 C CA . ASN A 1 312 ? 40.165 32.549 65.650 1.00 86.26 312 ASN B CA 1
ATOM 2403 C C . ASN A 1 312 ? 41.531 32.305 65.070 1.00 78.62 312 ASN B C 1
ATOM 2404 O O . ASN A 1 312 ? 42.327 33.236 64.876 1.00 80.77 312 ASN B O 1
ATOM 2409 N N . ILE A 1 313 ? 41.754 31.015 64.810 1.00 70.92 313 ILE B N 1
ATOM 2410 C CA . ILE A 1 313 ? 42.961 30.462 64.221 1.00 82.80 313 ILE B CA 1
ATOM 2411 C C . ILE A 1 313 ? 42.535 29.468 63.137 1.00 77.60 313 ILE B C 1
ATOM 2412 O O . ILE A 1 313 ? 42.996 29.555 61.995 1.00 77.50 313 ILE B O 1
ATOM 2417 N N . CYS A 1 314 ? 41.628 28.549 63.496 1.00 92.09 314 CYS B N 1
ATOM 2418 C CA . CYS A 1 314 ? 40.993 27.634 62.533 1.00 84.57 314 CYS B CA 1
ATOM 2419 C C . CYS A 1 314 ? 39.789 28.269 61.837 1.00 94.26 314 CYS B C 1
ATOM 2420 O O . CYS A 1 314 ? 39.370 27.822 60.770 1.0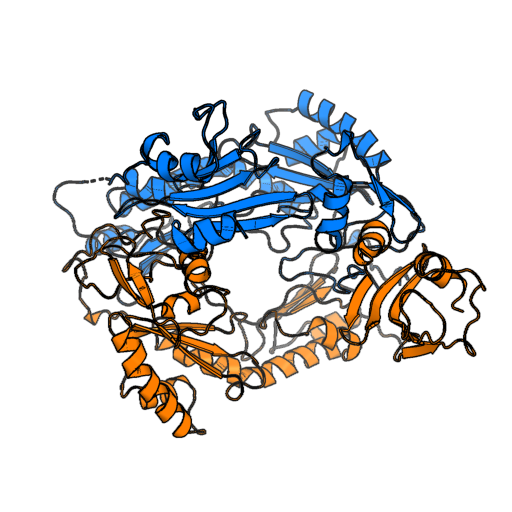0 90.90 314 CYS B O 1
ATOM 2423 N N . PHE A 1 315 ? 39.234 29.311 62.450 1.00 70.64 315 PHE B N 1
ATOM 2424 C CA . PHE A 1 315 ? 38.060 29.984 61.906 1.00 78.40 315 PHE B CA 1
ATOM 2425 C C . PHE A 1 315 ? 36.856 29.048 61.829 1.00 70.09 315 PHE B C 1
ATOM 2426 O O . PHE A 1 315 ? 35.870 29.312 61.122 1.00 77.02 315 PHE B O 1
ATOM 2434 N N . ALA A 1 316 ? 36.961 27.956 62.578 1.00 68.03 316 ALA B N 1
ATOM 2435 C CA . ALA A 1 316 ? 35.903 26.975 62.691 1.00 66.05 316 ALA B CA 1
ATOM 2436 C C . ALA A 1 316 ? 35.240 27.117 64.056 1.00 65.18 316 ALA B C 1
ATOM 2437 O O . ALA A 1 316 ? 35.855 27.604 65.007 1.00 64.77 316 ALA B O 1
ATOM 2439 N N . TYR A 1 317 ? 33.983 26.706 64.169 1.00 74.36 317 TYR B N 1
ATOM 2440 C CA . TYR A 1 317 ? 33.371 26.691 65.482 1.00 76.03 317 TYR B CA 1
ATOM 2441 C C . TYR A 1 317 ? 33.570 25.332 66.129 1.00 67.17 317 TYR B C 1
ATOM 2442 O O . TYR A 1 317 ? 34.257 25.229 67.134 1.00 67.53 317 TYR B O 1
ATOM 2451 N N . ARG A 1 318 ? 32.988 24.287 65.555 1.00 86.48 318 ARG B N 1
ATOM 2452 C CA . ARG A 1 318 ? 33.059 22.971 66.181 1.00 80.14 318 ARG B CA 1
ATOM 2453 C C . ARG A 1 318 ? 33.976 22.028 65.425 1.00 71.89 318 ARG B C 1
ATOM 2454 O O . ARG A 1 318 ? 33.757 21.769 64.250 1.00 69.14 318 ARG B O 1
ATOM 2462 N N . LEU A 1 319 ? 34.989 21.490 66.091 1.00 74.30 319 LEU B N 1
ATOM 2463 C CA . LEU A 1 319 ? 35.936 20.617 65.402 1.00 68.26 319 LEU B CA 1
ATOM 2464 C C . LEU A 1 319 ? 35.376 19.223 65.170 1.00 65.34 319 LEU B C 1
ATOM 2465 O O . LEU A 1 319 ? 34.322 18.866 65.710 1.00 68.11 319 LEU B O 1
ATOM 2470 N N . ASP A 1 320 ? 36.086 18.432 64.365 1.00 72.37 320 ASP B N 1
ATOM 2471 C CA . ASP A 1 320 ? 35.641 17.076 64.031 1.00 71.66 320 ASP B CA 1
ATOM 2472 C C . ASP A 1 320 ? 35.360 16.259 65.294 1.00 76.16 320 ASP B C 1
ATOM 2473 O O . ASP A 1 320 ? 34.686 15.240 65.236 1.00 78.06 320 ASP B O 1
ATOM 2478 N N . GLY A 1 321 ? 35.877 16.721 66.432 1.00 63.35 321 GLY B N 1
ATOM 2479 C CA . GLY A 1 321 ? 35.716 16.027 67.698 1.00 70.55 321 GLY B CA 1
ATOM 2480 C C . GLY A 1 321 ? 34.803 16.743 68.677 1.00 75.27 321 GLY B C 1
ATOM 2481 O O . GLY A 1 321 ? 34.654 16.333 69.828 1.00 83.94 321 GLY B O 1
ATOM 2482 N N . GLY A 1 322 ? 34.184 17.821 68.218 1.00 88.05 322 GLY B N 1
ATOM 2483 C CA . GLY A 1 322 ? 33.251 18.556 69.044 1.00 92.12 322 GLY B CA 1
ATOM 2484 C C . GLY A 1 322 ? 33.922 19.572 69.938 1.00 95.61 322 GLY B C 1
ATOM 2485 O O . GLY A 1 322 ? 33.282 20.140 70.824 1.00 99.21 322 GLY B O 1
ATOM 2486 N N . GLU A 1 323 ? 35.215 19.802 69.714 1.00 64.90 323 GLU B N 1
ATOM 2487 C CA . GLU A 1 323 ? 35.933 20.831 70.461 1.00 70.10 323 GLU B CA 1
ATOM 2488 C C . GLU A 1 323 ? 35.383 22.197 70.105 1.00 75.49 323 GLU B C 1
ATOM 2489 O O . GLU A 1 323 ? 35.011 22.455 68.963 1.00 73.11 323 GLU B O 1
ATOM 2495 N N . VAL A 1 324 ? 35.345 23.072 71.094 1.00 60.99 324 VAL B N 1
ATOM 2496 C CA . VAL A 1 324 ? 34.768 24.392 70.916 1.00 61.47 324 VAL B CA 1
ATOM 2497 C C . VAL A 1 324 ? 35.697 25.500 71.464 1.00 63.77 324 VAL B C 1
ATOM 2498 O O . VAL A 1 324 ? 36.531 25.261 72.348 1.00 64.42 324 VAL B O 1
ATOM 2502 N N . PRO A 1 325 ? 35.591 26.705 70.896 1.00 62.93 325 PRO B N 1
ATOM 2503 C CA . PRO A 1 325 ? 36.416 27.852 71.293 1.00 65.23 325 PRO B CA 1
ATOM 2504 C C . PRO A 1 325 ? 36.147 28.334 72.727 1.00 64.20 325 PRO B C 1
ATOM 2505 O O . PRO A 1 325 ? 35.219 29.116 72.959 1.00 66.33 325 PRO B O 1
ATOM 2509 N N . LEU A 1 326 ? 36.967 27.886 73.674 1.00 69.65 326 LEU B N 1
ATOM 2510 C CA . LEU A 1 326 ? 36.750 28.211 75.074 1.00 77.84 326 LEU B CA 1
ATOM 2511 C C . LEU A 1 326 ? 37.872 29.053 75.633 1.00 84.72 326 LEU B C 1
ATOM 2512 O O . LEU A 1 326 ? 37.702 29.704 76.661 1.00 84.18 326 LEU B O 1
ATOM 2517 N N . VAL A 1 327 ? 39.019 29.031 74.963 1.00 70.02 327 VAL B N 1
ATOM 2518 C CA . VAL A 1 327 ? 40.202 29.744 75.446 1.00 72.32 327 VAL B CA 1
ATOM 2519 C C . VAL A 1 327 ? 40.024 31.257 75.353 1.00 77.73 327 VAL B C 1
ATOM 2520 O O . VAL A 1 327 ? 39.586 31.762 74.311 1.00 73.81 327 VAL B O 1
ATOM 2524 N N . SER A 1 328 ? 40.374 31.976 76.424 1.00 89.82 328 SER B N 1
ATOM 2525 C CA . SER A 1 328 ? 40.135 33.420 76.483 1.00 84.80 328 SER B CA 1
ATOM 2526 C C . SER A 1 328 ? 41.002 34.110 77.537 1.00 92.03 328 SER B C 1
ATOM 2527 O O . SER A 1 328 ? 41.034 33.683 78.692 1.00 91.92 328 SER B O 1
ATOM 2530 N N . CYS A 1 329 ? 41.697 35.177 77.145 1.00 79.33 329 CYS B N 1
ATOM 2531 C CA . CYS A 1 329 ? 42.604 35.864 78.068 1.00 82.13 329 CYS B CA 1
ATOM 2532 C C . CYS A 1 329 ? 41.844 36.618 79.150 1.00 88.61 329 CYS B C 1
ATOM 2533 O O . CYS A 1 329 ? 40.616 36.716 79.087 1.00 83.16 329 CYS B O 1
ATOM 2536 N N . ASP A 1 330 ? 42.575 37.134 80.139 1.00 74.98 330 ASP B N 1
ATOM 2537 C CA . ASP A 1 330 ? 41.958 37.806 81.282 1.00 77.17 330 ASP B CA 1
ATOM 2538 C C . ASP A 1 330 ? 41.262 39.083 80.850 1.00 84.89 330 ASP B C 1
ATOM 2539 O O . ASP A 1 330 ? 40.325 39.549 81.506 1.00 93.85 330 ASP B O 1
ATOM 2544 N N . ASN A 1 331 ? 41.725 39.635 79.733 1.00 79.37 331 ASN B N 1
ATOM 2545 C CA . ASN A 1 331 ? 41.249 40.920 79.243 1.00 84.30 331 ASN B CA 1
ATOM 2546 C C . ASN A 1 331 ? 39.839 40.881 78.670 1.00 79.81 331 ASN B C 1
ATOM 2547 O O . ASN A 1 331 ? 39.647 40.489 77.523 1.00 76.48 331 ASN B O 1
ATOM 2552 N N . ALA A 1 332 ? 38.864 41.313 79.467 1.00 85.30 332 ALA B N 1
ATOM 2553 C CA . ALA A 1 332 ? 37.466 41.333 79.045 1.00 94.43 332 ALA B CA 1
ATOM 2554 C C . ALA A 1 332 ? 37.288 42.007 77.684 1.00 86.75 332 ALA B C 1
ATOM 2555 O O . ALA A 1 332 ? 36.408 41.649 76.900 1.00 80.57 332 ALA B O 1
ATOM 2557 N N . LYS A 1 333 ? 38.140 42.980 77.401 1.00 123.22 333 LYS B N 1
ATOM 2558 C CA . LYS A 1 333 ? 38.016 43.753 76.178 1.00 113.49 333 LYS B CA 1
ATOM 2559 C C . LYS A 1 333 ? 38.656 43.062 74.954 1.00 99.16 333 LYS B C 1
ATOM 2560 O O . LYS A 1 333 ? 38.527 43.558 73.840 1.00 94.06 333 LYS B O 1
ATOM 2566 N N . CYS A 1 334 ? 39.334 41.925 75.138 1.00 115.01 334 CYS B N 1
ATOM 2567 C CA . CYS A 1 334 ? 39.860 41.167 73.983 1.00 102.33 334 CYS B CA 1
ATOM 2568 C C . CYS A 1 334 ? 38.853 40.166 73.409 1.00 97.27 334 CYS B C 1
ATOM 2569 O O . CYS A 1 334 ? 38.977 38.959 73.631 1.00 99.26 334 CYS B O 1
ATOM 2572 N N . VAL A 1 335 ? 37.859 40.657 72.672 1.00 172.53 335 VAL B N 1
ATOM 2573 C CA . VAL A 1 335 ? 37.006 39.767 71.894 1.00 171.44 335 VAL B CA 1
ATOM 2574 C C . VAL A 1 335 ? 37.927 38.930 71.028 1.00 163.75 335 VAL B C 1
ATOM 2575 O O . VAL A 1 335 ? 38.722 39.477 70.276 1.00 165.70 335 VAL B O 1
ATOM 2579 N N . LEU A 1 336 ? 37.822 37.612 71.137 1.00 90.58 336 LEU B N 1
ATOM 2580 C CA . LEU A 1 336 ? 38.722 36.681 70.449 1.00 83.43 336 LEU B CA 1
ATOM 2581 C C . LEU A 1 336 ? 38.764 35.411 71.289 1.00 80.37 336 LEU B C 1
ATOM 2582 O O . LEU A 1 336 ? 39.207 35.444 72.432 1.00 85.03 336 LEU B O 1
ATOM 2587 N N . LYS A 1 337 ? 38.274 34.302 70.750 1.00 84.40 337 LYS B N 1
ATOM 2588 C CA . LYS A 1 337 ? 38.336 33.039 71.475 1.00 83.02 337 LYS B CA 1
ATOM 2589 C C . LYS A 1 337 ? 39.103 32.009 70.663 1.00 70.05 337 LYS B C 1
ATOM 2590 O O . LYS A 1 337 ? 39.527 32.284 69.543 1.00 70.31 337 LYS B O 1
ATOM 2596 N N . CYS A 1 338 ? 39.263 30.810 71.207 1.00 90.48 338 CYS B N 1
ATOM 2597 C CA . CYS A 1 338 ? 40.195 29.871 70.614 1.00 80.53 338 CYS B CA 1
ATOM 2598 C C . CYS A 1 338 ? 39.963 28.449 71.085 1.00 70.53 338 CYS B C 1
ATOM 2599 O O . CYS A 1 338 ? 39.656 28.223 72.257 1.00 71.44 338 CYS B O 1
ATOM 2602 N N . HIS A 1 339 ? 40.113 27.490 70.175 1.00 75.20 339 HIS B N 1
ATOM 2603 C CA . HIS A 1 339 ? 40.157 26.070 70.548 1.00 66.26 339 HIS B CA 1
ATOM 2604 C C . HIS A 1 339 ? 41.489 25.820 71.231 1.00 66.35 339 HIS B C 1
ATOM 2605 O O . HIS A 1 339 ? 42.514 26.348 70.803 1.00 68.30 339 HIS B O 1
ATOM 2612 N N . ALA A 1 340 ? 41.484 25.028 72.294 1.00 67.09 340 ALA B N 1
ATOM 2613 C CA . ALA A 1 340 ? 42.721 24.764 73.010 1.00 68.46 340 ALA B CA 1
ATOM 2614 C C . ALA A 1 340 ? 43.743 24.105 72.084 1.00 64.94 340 ALA B C 1
ATOM 2615 O O . ALA A 1 340 ? 44.919 24.460 72.081 1.00 64.29 340 ALA B O 1
ATOM 2617 N N . VAL A 1 341 ? 43.296 23.154 71.282 1.00 68.82 341 VAL B N 1
ATOM 2618 C CA . VAL A 1 341 ? 44.222 22.470 70.395 1.00 64.26 341 VAL B CA 1
ATOM 2619 C C . VAL A 1 341 ? 44.805 23.437 69.369 1.00 64.99 341 VAL B C 1
ATOM 2620 O O . VAL A 1 341 ? 45.985 23.373 69.049 1.00 64.86 341 VAL B O 1
ATOM 2624 N N . CYS A 1 342 ? 43.982 24.341 68.857 1.00 68.38 342 CYS B N 1
ATOM 2625 C CA . CYS A 1 342 ? 44.478 25.337 67.918 1.00 70.63 342 CYS B CA 1
ATOM 2626 C C . CYS A 1 342 ? 45.624 26.154 68.551 1.00 76.40 342 CYS B C 1
ATOM 2627 O O . CYS A 1 342 ? 46.305 26.914 67.869 1.00 78.73 342 CYS B O 1
ATOM 2630 N N . LEU A 1 343 ? 45.844 25.982 69.851 1.00 70.04 343 LEU B N 1
ATOM 2631 C CA . LEU A 1 343 ? 46.909 26.701 70.555 1.00 74.81 343 LEU B CA 1
ATOM 2632 C C . LEU A 1 343 ? 47.827 25.753 71.305 1.00 71.33 343 LEU B C 1
ATOM 2633 O O . LEU A 1 343 ? 48.588 26.164 72.186 1.00 74.52 343 LEU B O 1
ATOM 2638 N N . GLU A 1 344 ? 47.748 24.479 70.952 1.00 70.80 344 GLU B N 1
ATOM 2639 C CA . GLU A 1 344 ? 48.410 23.430 71.714 1.00 69.42 344 GLU B CA 1
ATOM 2640 C C . GLU A 1 344 ? 49.887 23.681 71.945 1.00 70.58 344 GLU B C 1
ATOM 2641 O O . GLU A 1 344 ? 50.365 23.520 73.061 1.00 72.93 344 GLU B O 1
ATOM 2647 N N . GLU A 1 345 ? 50.610 24.059 70.892 1.00 78.96 345 GLU B N 1
ATOM 2648 C CA . GLU A 1 345 ? 52.031 24.338 71.024 1.00 81.40 345 GLU B CA 1
ATOM 2649 C C . GLU A 1 345 ? 52.233 25.492 71.982 1.00 67.71 345 GLU B C 1
ATOM 2650 O O . GLU A 1 345 ? 52.927 25.344 72.973 1.00 67.83 345 GLU B O 1
ATOM 2656 N N . TRP A 1 346 ? 51.613 26.636 71.701 1.00 70.74 346 TRP B N 1
ATOM 2657 C CA . TRP A 1 346 ? 51.738 27.809 72.572 1.00 78.57 346 TRP B CA 1
ATOM 2658 C C . TRP A 1 346 ? 51.689 27.437 74.047 1.00 80.09 346 TRP B C 1
ATOM 2659 O O . TRP A 1 346 ? 52.446 27.975 74.858 1.00 85.41 346 TRP B O 1
ATOM 2670 N N . PHE A 1 347 ? 50.787 26.514 74.379 1.00 68.65 347 PHE B N 1
ATOM 2671 C CA . PHE A 1 347 ? 50.593 26.056 75.759 1.00 70.67 347 PHE B CA 1
ATOM 2672 C C . PHE A 1 347 ? 51.723 25.170 76.255 1.00 70.03 347 PHE B C 1
ATOM 2673 O O . PHE A 1 347 ? 52.043 25.175 77.427 1.00 91.67 347 PHE B O 1
ATOM 2681 N N . LYS A 1 348 ? 52.326 24.398 75.368 1.00 88.00 348 LYS B N 1
ATOM 2682 C CA . LYS A 1 348 ? 53.445 23.560 75.776 1.00 90.21 348 LYS B CA 1
ATOM 2683 C C . LYS A 1 348 ? 54.817 24.250 75.604 1.00 94.90 348 LYS B C 1
ATOM 2684 O O . LYS A 1 348 ? 55.701 24.079 76.437 1.00 94.88 348 LYS B O 1
ATOM 2690 N N . THR A 1 349 ? 54.986 25.037 74.541 1.00 123.69 349 THR B N 1
ATOM 2691 C CA . THR A 1 349 ? 56.209 25.810 74.354 1.00 129.23 349 THR B CA 1
ATOM 2692 C C . THR A 1 349 ? 56.332 26.892 75.421 1.00 135.40 349 THR B C 1
ATOM 2693 O O . THR A 1 349 ? 57.385 27.514 75.557 1.00 142.18 349 THR B O 1
ATOM 2697 N N . LEU A 1 350 ? 55.255 27.124 76.168 1.00 123.46 350 LEU B N 1
ATOM 2698 C CA . LEU A 1 350 ? 55.274 28.118 77.240 1.00 130.82 350 LEU B CA 1
ATOM 2699 C C . LEU A 1 350 ? 55.536 27.469 78.584 1.00 133.75 350 LEU B C 1
ATOM 2700 O O . LEU A 1 350 ? 56.422 27.886 79.328 1.00 140.19 350 LEU B O 1
ATOM 2705 N N . MET A 1 351 ? 54.766 26.441 78.902 1.00 87.09 351 MET B N 1
ATOM 2706 C CA . MET A 1 351 ? 54.894 25.835 80.216 1.00 88.36 351 MET B CA 1
ATOM 2707 C C . MET A 1 351 ? 55.623 24.491 80.213 1.00 88.87 351 MET B C 1
ATOM 2708 O O . MET A 1 351 ? 55.414 23.680 81.107 1.00 88.27 351 MET B O 1
ATOM 2713 N N . ASP A 1 352 ? 56.487 24.257 79.230 1.00 205.29 352 ASP B N 1
ATOM 2714 C CA . ASP A 1 352 ? 57.176 22.967 79.119 1.00 209.45 352 ASP B CA 1
ATOM 2715 C C . ASP A 1 352 ? 57.738 22.472 80.455 1.00 214.61 352 ASP B C 1
ATOM 2716 O O . ASP A 1 352 ? 58.540 23.153 81.094 1.00 220.48 352 ASP B O 1
ATOM 2721 N N . GLY A 1 353 ? 57.306 21.284 80.868 1.00 123.93 353 GLY B N 1
ATOM 2722 C CA . GLY A 1 353 ? 57.756 20.691 82.115 1.00 129.24 353 GLY B CA 1
ATOM 2723 C C . GLY A 1 353 ? 57.094 21.277 83.352 1.00 125.19 353 GLY B C 1
ATOM 2724 O O . GLY A 1 353 ? 56.013 20.840 83.749 1.00 118.94 353 GLY B O 1
ATOM 2725 N N . LYS A 1 354 ? 57.761 22.258 83.961 1.00 167.41 354 LYS B N 1
ATOM 2726 C CA . LYS A 1 354 ? 57.277 22.990 85.143 1.00 166.24 354 LYS B CA 1
ATOM 2727 C C . LYS A 1 354 ? 55.750 23.012 85.329 1.00 160.70 354 LYS B C 1
ATOM 2728 O O . LYS A 1 354 ? 55.010 23.096 84.355 1.00 156.25 354 LYS B O 1
ATOM 2734 N N . THR A 1 355 ? 55.282 22.944 86.577 1.00 210.90 355 THR B N 1
ATOM 2735 C CA . THR A 1 355 ? 53.835 22.912 86.854 1.00 209.14 355 THR B CA 1
ATOM 2736 C C . THR A 1 355 ? 53.158 24.280 86.717 1.00 205.19 355 THR B C 1
ATOM 2737 O O . THR A 1 355 ? 53.821 25.317 86.740 1.00 206.29 355 THR B O 1
ATOM 2741 N N . PHE A 1 356 ? 51.832 24.268 86.585 1.00 312.22 356 PHE B N 1
ATOM 2742 C CA . PHE A 1 356 ? 51.071 25.463 86.218 1.00 311.78 356 PHE B CA 1
ATOM 2743 C C . PHE A 1 356 ? 50.965 26.493 87.344 1.00 319.17 356 PHE B C 1
ATOM 2744 O O . PHE A 1 356 ? 50.547 27.628 87.118 1.00 324.30 356 PHE B O 1
ATOM 2752 N N . LEU A 1 357 ? 51.331 26.092 88.556 1.00 106.30 357 LEU B N 1
ATOM 2753 C CA . LEU A 1 357 ? 51.418 27.026 89.676 1.00 114.92 357 LEU B CA 1
ATOM 2754 C C . LEU A 1 357 ? 52.759 27.764 89.648 1.00 120.55 357 LEU B C 1
ATOM 2755 O O . LEU A 1 357 ? 52.931 28.802 90.298 1.00 123.55 357 LEU B O 1
ATOM 2760 N N . GLU A 1 358 ? 53.702 27.212 88.887 1.00 130.98 358 GLU B N 1
ATOM 2761 C CA . GLU A 1 358 ? 54.969 27.874 88.605 1.00 137.21 358 GLU B CA 1
ATOM 2762 C C . GLU A 1 358 ? 54.760 28.773 87.386 1.00 136.17 358 GLU B C 1
ATOM 2763 O O . GLU A 1 358 ? 55.370 29.841 87.268 1.00 144.50 358 GLU B O 1
ATOM 2769 N N . VAL A 1 359 ? 53.882 28.318 86.489 1.00 151.02 359 VAL B N 1
ATOM 2770 C CA . VAL A 1 359 ? 53.472 29.066 85.301 1.00 150.02 359 VAL B CA 1
ATOM 2771 C C . VAL A 1 359 ? 51.944 29.182 85.248 1.00 147.45 359 VAL B C 1
ATOM 2772 O O . VAL A 1 359 ? 51.272 28.296 84.730 1.00 138.88 359 VAL B O 1
ATOM 2776 N N . SER A 1 360 ? 51.403 30.274 85.784 1.00 91.94 360 SER B N 1
ATOM 2777 C CA . SER A 1 360 ? 49.956 30.505 85.824 1.00 92.80 360 SER B CA 1
ATOM 2778 C C . SER A 1 360 ? 49.380 30.954 84.491 1.00 96.04 360 SER B C 1
ATOM 2779 O O . SER A 1 360 ? 48.182 30.812 84.247 1.00 96.16 360 SER B O 1
ATOM 2782 N N . PHE A 1 361 ? 50.226 31.518 83.638 1.00 77.60 361 PHE B N 1
ATOM 2783 C CA . PHE A 1 361 ? 49.725 32.200 82.459 1.00 80.44 361 PHE B CA 1
ATOM 2784 C C . PHE A 1 361 ? 50.806 32.470 81.432 1.00 79.08 361 PHE B C 1
ATOM 2785 O O . PHE A 1 361 ? 51.978 32.179 81.653 1.00 76.25 361 PHE B O 1
ATOM 2793 N N . GLY A 1 362 ? 50.391 33.050 80.314 1.00 71.92 362 GLY B N 1
ATOM 2794 C CA . GLY A 1 362 ? 51.300 33.527 79.295 1.00 73.56 362 GLY B CA 1
ATOM 2795 C C . GLY A 1 362 ? 50.707 34.828 78.821 1.00 74.91 362 GLY B C 1
ATOM 2796 O O . GLY A 1 362 ? 49.772 35.331 79.450 1.00 74.15 362 GLY B O 1
ATOM 2797 N N . GLN A 1 363 ? 51.225 35.367 77.722 1.00 73.26 363 GLN B N 1
ATOM 2798 C CA . GLN A 1 363 ? 50.686 36.605 77.165 1.00 76.81 363 GLN B CA 1
ATOM 2799 C C . GLN A 1 363 ? 49.644 36.361 76.049 1.00 81.14 363 GLN B C 1
ATOM 2800 O O . GLN A 1 363 ? 49.932 35.682 75.053 1.00 72.39 363 GLN B O 1
ATOM 2806 N N . CYS A 1 364 ? 48.441 36.915 76.215 1.00 109.85 364 CYS B N 1
ATOM 2807 C CA . CYS A 1 364 ? 47.428 36.876 75.158 1.00 106.00 364 CYS B CA 1
ATOM 2808 C C . CYS A 1 364 ? 48.130 37.285 73.872 1.00 109.29 364 CYS B C 1
ATOM 2809 O O . CYS A 1 364 ? 48.590 38.424 73.739 1.00 124.10 364 CYS B O 1
ATOM 2812 N N . PRO A 1 365 ? 48.282 36.324 72.946 1.00 90.57 365 PRO B N 1
ATOM 2813 C CA . PRO A 1 365 ? 48.960 36.599 71.679 1.00 89.74 365 PRO B CA 1
ATOM 2814 C C . PRO A 1 365 ? 48.291 37.744 70.939 1.00 94.28 365 PRO B C 1
ATOM 2815 O O . PRO A 1 365 ? 48.757 38.137 69.874 1.00 91.48 365 PRO B O 1
ATOM 2819 N N . PHE A 1 366 ? 47.224 38.290 71.505 1.00 95.61 366 PHE B N 1
ATOM 2820 C CA . PHE A 1 366 ? 46.465 39.321 70.817 1.00 93.32 366 PHE B CA 1
ATOM 2821 C C . PHE A 1 366 ? 46.528 40.694 71.485 1.00 106.74 366 PHE B C 1
ATOM 2822 O O . PHE A 1 366 ? 46.805 41.685 70.815 1.00 105.80 366 PHE B O 1
ATOM 2830 N N . CYS A 1 367 ? 46.273 40.757 72.790 1.00 91.80 367 CYS B N 1
ATOM 2831 C CA . CYS A 1 367 ? 46.353 42.023 73.511 1.00 106.51 367 CYS B CA 1
ATOM 2832 C C . CYS A 1 367 ? 47.499 41.986 74.508 1.00 123.89 367 CYS B C 1
ATOM 2833 O O . CYS A 1 367 ? 47.794 42.981 75.173 1.00 139.56 367 CYS B O 1
ATOM 2836 N N . LYS A 1 368 ? 48.131 40.822 74.603 1.00 84.64 368 LYS B N 1
ATOM 2837 C CA . LYS A 1 368 ? 49.232 40.585 75.531 1.00 90.70 368 LYS B CA 1
ATOM 2838 C C . LYS A 1 368 ? 48.780 40.313 76.973 1.00 88.89 368 LYS B C 1
ATOM 2839 O O . LYS A 1 368 ? 49.613 40.011 77.826 1.00 78.90 368 LYS B O 1
ATOM 2845 N N . ALA A 1 369 ? 47.478 40.415 77.246 1.00 79.35 369 ALA B N 1
ATOM 2846 C CA . ALA A 1 369 ? 46.972 40.271 78.616 1.00 78.37 369 ALA B CA 1
ATOM 2847 C C . ALA A 1 369 ? 47.346 38.933 79.235 1.00 77.89 369 ALA B C 1
ATOM 2848 O O . ALA A 1 369 ? 47.854 38.049 78.560 1.00 74.35 369 ALA B O 1
ATOM 2850 N N . LYS A 1 370 ? 47.121 38.791 80.530 1.00 114.25 370 LYS B N 1
ATOM 2851 C CA . LYS A 1 370 ? 47.451 37.540 81.175 1.00 98.72 370 LYS B CA 1
ATOM 2852 C C . LYS A 1 370 ? 46.517 36.521 80.560 1.00 84.63 370 LYS B C 1
ATOM 2853 O O . LYS A 1 370 ? 45.328 36.804 80.398 1.00 84.92 370 LYS B O 1
ATOM 2859 N N . LEU A 1 371 ? 47.045 35.357 80.178 1.00 95.98 371 LEU B N 1
ATOM 2860 C CA . LEU A 1 371 ? 46.212 34.282 79.637 1.00 84.15 371 LEU B CA 1
ATOM 2861 C C . LEU A 1 371 ? 46.431 33.011 80.441 1.00 77.08 371 LEU B C 1
ATOM 2862 O O . LEU A 1 371 ? 47.464 32.357 80.304 1.00 72.55 371 LEU B O 1
ATOM 2867 N N . SER A 1 372 ? 45.456 32.662 81.278 1.00 99.62 372 SER B N 1
ATOM 2868 C CA . SER A 1 372 ? 45.608 31.529 82.191 1.00 95.22 372 SER B CA 1
ATOM 2869 C C . SER A 1 372 ? 46.004 30.244 81.480 1.00 81.39 372 SER B C 1
ATOM 2870 O O . SER A 1 372 ? 45.384 29.863 80.498 1.00 75.34 372 SER B O 1
ATOM 2873 N N . THR A 1 373 ? 47.027 29.566 81.985 1.00 83.84 373 THR B N 1
ATOM 2874 C CA . THR A 1 373 ? 47.405 28.286 81.409 1.00 81.06 373 THR B CA 1
ATOM 2875 C C . THR A 1 373 ? 46.505 27.160 81.908 1.00 74.86 373 THR B C 1
ATOM 2876 O O . THR A 1 373 ? 46.769 25.989 81.644 1.00 73.55 373 THR B O 1
ATOM 2880 N N . SER A 1 374 ? 45.440 27.502 82.623 1.00 86.77 374 SER B N 1
ATOM 2881 C CA . SER A 1 374 ? 44.485 26.481 83.051 1.00 82.97 374 SER B CA 1
ATOM 2882 C C . SER A 1 374 ? 43.836 25.801 81.850 1.00 77.84 374 SER B C 1
ATOM 2883 O O . SER A 1 374 ? 43.312 24.695 81.952 1.00 72.95 374 SER B O 1
ATOM 2886 N N . PHE A 1 375 ? 43.878 26.471 80.709 1.00 69.16 375 PHE B N 1
ATOM 2887 C CA . PHE A 1 375 ? 43.284 25.939 79.500 1.00 67.82 375 PHE B CA 1
ATOM 2888 C C . PHE A 1 375 ? 44.040 24.741 78.954 1.00 68.58 375 PHE B C 1
ATOM 2889 O O . PHE A 1 375 ? 43.466 23.936 78.233 1.00 68.17 375 PHE B O 1
ATOM 2897 N N . ALA A 1 376 ? 45.321 24.619 79.281 1.00 96.01 376 ALA B N 1
ATOM 2898 C CA . ALA A 1 376 ? 46.100 23.490 78.790 1.00 89.05 376 ALA B CA 1
ATOM 2899 C C . ALA A 1 376 ? 45.438 22.189 79.239 1.00 87.35 376 ALA B C 1
ATOM 2900 O O . ALA A 1 376 ? 45.732 21.102 78.719 1.00 84.63 376 ALA B O 1
ATOM 2902 N N . ALA A 1 377 ? 44.519 22.317 80.192 1.00 68.66 377 ALA B N 1
ATOM 2903 C CA . ALA A 1 377 ? 43.790 21.176 80.729 1.00 68.76 377 ALA B CA 1
ATOM 2904 C C . ALA A 1 377 ? 42.854 20.601 79.687 1.00 68.29 377 ALA B C 1
ATOM 2905 O O . ALA A 1 377 ? 42.467 19.438 79.742 1.00 67.53 377 ALA B O 1
ATOM 2907 N N . LEU A 1 378 ? 42.466 21.437 78.742 1.00 82.33 378 LEU B N 1
ATOM 2908 C CA . LEU A 1 378 ? 41.545 21.012 77.717 1.00 80.41 378 LEU B CA 1
ATOM 2909 C C . LEU A 1 378 ? 42.281 20.150 76.712 1.00 75.98 378 LEU B C 1
ATOM 2910 O O . LEU A 1 378 ? 41.656 19.410 75.960 1.00 75.43 378 LEU B O 1
ATOM 2915 N N . LEU A 1 379 ? 43.609 20.246 76.706 1.00 79.77 379 LEU B N 1
ATOM 2916 C CA . LEU A 1 379 ? 44.436 19.460 75.799 1.00 77.60 379 LEU B CA 1
ATOM 2917 C C . LEU A 1 379 ? 44.499 18.016 76.253 1.00 81.74 379 LEU B C 1
ATOM 2918 O O . LEU A 1 379 ? 43.723 17.607 77.116 1.00 85.54 379 LEU B O 1
ATOM 2923 N N . ASN A 1 380 ? 45.417 17.253 75.658 1.00 176.25 380 ASN B N 1
ATOM 2924 C CA . ASN A 1 380 ? 45.644 15.841 75.991 1.00 183.28 380 ASN B CA 1
ATOM 2925 C C . ASN A 1 380 ? 44.452 14.908 75.699 1.00 187.04 380 ASN B C 1
ATOM 2926 O O . ASN A 1 380 ? 44.596 13.888 75.011 1.00 182.73 380 ASN B O 1
ATOM 2931 N N . ASP A 1 381 ? 43.275 15.295 76.189 1.00 273.02 381 ASP B N 1
ATOM 2932 C CA . ASP A 1 381 ? 42.020 14.545 76.008 1.00 272.15 381 ASP B CA 1
ATOM 2933 C C . ASP A 1 381 ? 41.172 15.170 74.879 1.00 261.86 381 ASP B C 1
ATOM 2934 O O . ASP A 1 381 ? 41.702 15.500 73.801 1.00 260.83 381 ASP B O 1
ATOM 2939 N N . GLU B 1 5 ? 68.402 23.020 72.482 1.00 174.35 5 GLU A N 1
ATOM 2940 C CA . GLU B 1 5 ? 69.450 23.351 71.522 1.00 167.14 5 GLU A CA 1
ATOM 2941 C C . GLU B 1 5 ? 69.193 24.692 70.829 1.00 168.60 5 GLU A C 1
ATOM 2942 O O . GLU B 1 5 ? 68.471 25.540 71.349 1.00 173.81 5 GLU A O 1
ATOM 2948 N N . ASP B 1 6 ? 69.791 24.872 69.656 1.00 145.54 6 ASP A N 1
ATOM 2949 C CA . ASP B 1 6 ? 69.701 26.126 68.912 1.00 143.75 6 ASP A CA 1
ATOM 2950 C C . ASP B 1 6 ? 68.262 26.487 68.544 1.00 145.17 6 ASP A C 1
ATOM 2951 O O . ASP B 1 6 ? 67.738 27.500 68.999 1.00 149.01 6 ASP A O 1
ATOM 2956 N N . VAL B 1 7 ? 67.633 25.670 67.703 1.00 94.67 7 VAL A N 1
ATOM 2957 C CA . VAL B 1 7 ? 66.238 25.898 67.339 1.00 89.22 7 VAL A CA 1
ATOM 2958 C C . VAL B 1 7 ? 65.379 26.101 68.582 1.00 95.12 7 VAL A C 1
ATOM 2959 O O . VAL B 1 7 ? 64.621 27.069 68.675 1.00 102.09 7 VAL A O 1
ATOM 2963 N N . GLU B 1 8 ? 65.509 25.181 69.533 1.00 76.88 8 GLU A N 1
ATOM 2964 C CA . GLU B 1 8 ? 64.692 25.205 70.733 1.00 76.11 8 GLU A CA 1
ATOM 2965 C C . GLU B 1 8 ? 64.907 26.503 71.485 1.00 81.81 8 GLU A C 1
ATOM 2966 O O . GLU B 1 8 ? 63.940 27.138 71.911 1.00 87.48 8 GLU A O 1
ATOM 2972 N N . ARG B 1 9 ? 66.173 26.888 71.651 1.00 106.96 9 ARG A N 1
ATOM 2973 C CA . ARG B 1 9 ? 66.507 28.139 72.321 1.00 116.65 9 ARG A CA 1
ATOM 2974 C C . ARG B 1 9 ? 65.895 29.284 71.534 1.00 117.12 9 ARG A C 1
ATOM 2975 O O . ARG B 1 9 ? 65.464 30.286 72.110 1.00 130.11 9 ARG A O 1
ATOM 2983 N N . LEU B 1 10 ? 65.862 29.137 70.212 1.00 90.28 10 LEU A N 1
ATOM 2984 C CA . LEU B 1 10 ? 65.277 30.169 69.370 1.00 94.11 10 LEU A CA 1
ATOM 2985 C C . LEU B 1 10 ? 63.811 30.319 69.722 1.00 116.99 10 LEU A C 1
ATOM 2986 O O . LEU B 1 10 ? 63.340 31.416 70.012 1.00 114.14 10 LEU A O 1
ATOM 2991 N N . LEU B 1 11 ? 63.105 29.196 69.722 1.00 87.40 11 LEU A N 1
ATOM 2992 C CA . LEU B 1 11 ? 61.667 29.187 69.945 1.00 85.80 11 LEU A CA 1
ATOM 2993 C C . LEU B 1 11 ? 61.305 29.535 71.396 1.00 101.63 11 LEU A C 1
ATOM 2994 O O . LEU B 1 11 ? 60.358 30.275 71.635 1.00 104.28 11 LEU A O 1
ATOM 2999 N N . CYS B 1 12 ? 62.074 29.020 72.353 1.00 94.10 12 CYS A N 1
ATOM 3000 C CA . CYS B 1 12 ? 61.946 29.398 73.771 1.00 108.16 12 CYS A CA 1
ATOM 3001 C C . CYS B 1 12 ? 62.026 30.923 73.920 1.00 114.62 12 CYS A C 1
ATOM 3002 O O . CYS B 1 12 ? 61.515 31.498 74.883 1.00 126.14 12 CYS A O 1
ATOM 3005 N N . GLN B 1 13 ? 62.663 31.570 72.946 1.00 131.70 13 GLN A N 1
ATOM 3006 C CA . GLN B 1 13 ? 62.995 32.989 73.041 1.00 127.17 13 GLN A CA 1
ATOM 3007 C C . GLN B 1 13 ? 62.134 33.908 72.175 1.00 119.74 13 GLN A C 1
ATOM 3008 O O . GLN B 1 13 ? 61.902 35.059 72.528 1.00 114.61 13 GLN A O 1
ATOM 3014 N N . LYS B 1 14 ? 61.653 33.405 71.048 1.00 94.46 14 LYS A N 1
ATOM 3015 C CA . LYS B 1 14 ? 61.190 34.288 69.983 1.00 93.03 14 LYS A CA 1
ATOM 3016 C C . LYS B 1 14 ? 59.863 33.849 69.368 1.00 93.36 14 LYS A C 1
ATOM 3017 O O . LYS B 1 14 ? 59.138 34.658 68.785 1.00 89.87 14 LYS A O 1
ATOM 3023 N N . TYR B 1 15 ? 59.551 32.565 69.497 1.00 75.71 15 TYR A N 1
ATOM 3024 C CA . TYR B 1 15 ? 58.401 32.005 68.810 1.00 76.78 15 TYR A CA 1
ATOM 3025 C C . TYR B 1 15 ? 57.491 31.198 69.749 1.00 77.71 15 TYR A C 1
ATOM 3026 O O . TYR B 1 15 ? 57.481 29.966 69.729 1.00 82.85 15 TYR A O 1
ATOM 3035 N N . PRO B 1 16 ? 56.700 31.915 70.561 1.00 80.30 16 PRO A N 1
ATOM 3036 C CA . PRO B 1 16 ? 55.912 31.385 71.678 1.00 78.19 16 PRO A CA 1
ATOM 3037 C C . PRO B 1 16 ? 54.846 30.379 71.270 1.00 82.46 16 PRO A C 1
ATOM 3038 O O . PRO B 1 16 ? 54.179 29.838 72.143 1.00 92.04 16 PRO A O 1
ATOM 3042 N N . GLY B 1 17 ? 54.670 30.146 69.978 1.00 72.27 17 GLY A N 1
ATOM 3043 C CA . GLY B 1 17 ? 53.616 29.264 69.525 1.00 75.53 17 GLY A CA 1
ATOM 3044 C C . GLY B 1 17 ? 54.139 28.111 68.696 1.00 72.97 17 GLY A C 1
ATOM 3045 O O . GLY B 1 17 ? 53.369 27.275 68.223 1.00 76.51 17 GLY A O 1
ATOM 3046 N N . LEU B 1 18 ? 55.453 28.072 68.512 1.00 70.53 18 LEU A N 1
ATOM 3047 C CA . LEU B 1 18 ? 56.071 27.047 67.691 1.00 68.65 18 LEU A CA 1
ATOM 3048 C C . LEU B 1 18 ? 56.861 26.095 68.558 1.00 72.54 18 LEU A C 1
ATOM 3049 O O . LEU B 1 18 ? 57.473 26.511 69.534 1.00 69.94 18 LEU A O 1
ATOM 3054 N N . ALA B 1 19 ? 56.852 24.820 68.194 1.00 73.32 19 ALA A N 1
ATOM 3055 C CA . ALA B 1 19 ? 57.665 23.814 68.867 1.00 78.35 19 ALA A CA 1
ATOM 3056 C C . ALA B 1 19 ? 58.486 23.055 67.832 1.00 80.95 19 ALA A C 1
ATOM 3057 O O . ALA B 1 19 ? 58.005 22.766 66.739 1.00 82.30 19 ALA A O 1
ATOM 3059 N N . ALA B 1 20 ? 59.728 22.733 68.163 1.00 78.13 20 ALA A N 1
ATOM 3060 C CA . ALA B 1 20 ? 60.534 21.949 67.237 1.00 80.16 20 ALA A CA 1
ATOM 3061 C C . ALA B 1 20 ? 60.693 20.502 67.701 1.00 80.58 20 ALA A C 1
ATOM 3062 O O . ALA B 1 20 ? 60.692 20.212 68.898 1.00 84.99 20 ALA A O 1
ATOM 3064 N N . GLU B 1 21 ? 60.811 19.598 66.735 1.00 68.62 21 GLU A N 1
ATOM 3065 C CA . GLU B 1 21 ? 60.988 18.187 67.019 1.00 77.00 21 GLU A CA 1
ATOM 3066 C C . GLU B 1 21 ? 61.988 17.582 66.060 1.00 80.08 21 GLU A C 1
ATOM 3067 O O . GLU B 1 21 ? 61.686 17.400 64.880 1.00 79.72 21 GLU A O 1
ATOM 3073 N N . LEU B 1 22 ? 63.175 17.279 66.585 1.00 76.24 22 LEU A N 1
ATOM 3074 C CA . LEU B 1 22 ? 64.226 16.600 65.841 1.00 84.95 22 LEU A CA 1
ATOM 3075 C C . LEU B 1 22 ? 63.806 15.164 65.553 1.00 96.93 22 LEU A C 1
ATOM 3076 O O . LEU B 1 22 ? 62.873 14.656 66.177 1.00 94.27 22 LEU A O 1
ATOM 3081 N N . GLN B 1 23 ? 64.485 14.495 64.625 1.00 103.25 23 GLN A N 1
ATOM 3082 C CA . GLN B 1 23 ? 63.970 13.212 64.142 1.00 110.16 23 GLN A CA 1
ATOM 3083 C C . GLN B 1 23 ? 64.981 12.072 63.944 1.00 113.58 23 GLN A C 1
ATOM 3084 O O . GLN B 1 23 ? 66.193 12.262 64.087 1.00 112.72 23 GLN A O 1
ATOM 3090 N N . PRO B 1 24 ? 64.471 10.869 63.631 1.00 188.91 24 PRO A N 1
ATOM 3091 C CA . PRO B 1 24 ? 65.310 9.678 63.466 1.00 194.49 24 PRO A CA 1
ATOM 3092 C C . PRO B 1 24 ? 66.177 9.720 62.215 1.00 190.89 24 PRO A C 1
ATOM 3093 O O . PRO B 1 24 ? 66.722 8.691 61.821 1.00 191.46 24 PRO A O 1
ATOM 3097 N N . SER B 1 25 ? 66.300 10.886 61.595 1.00 145.66 25 SER A N 1
ATOM 3098 C CA . SER B 1 25 ? 67.185 11.028 60.447 1.00 129.66 25 SER A CA 1
ATOM 3099 C C . SER B 1 25 ? 68.098 12.239 60.616 1.00 124.34 25 SER A C 1
ATOM 3100 O O . SER B 1 25 ? 69.191 12.296 60.044 1.00 116.15 25 SER A O 1
ATOM 3103 N N . GLY B 1 26 ? 67.648 13.198 61.420 1.00 125.64 26 GLY A N 1
ATOM 3104 C CA . GLY B 1 26 ? 68.398 14.417 61.649 1.00 118.24 26 GLY A CA 1
ATOM 3105 C C . GLY B 1 26 ? 67.614 15.637 61.211 1.00 107.94 26 GLY A C 1
ATOM 3106 O O . GLY B 1 26 ? 67.903 16.756 61.632 1.00 108.09 26 GLY A O 1
ATOM 3107 N N . ALA B 1 27 ? 66.622 15.418 60.354 1.00 108.82 27 ALA A N 1
ATOM 3108 C CA . ALA B 1 27 ? 65.750 16.493 59.900 1.00 97.02 27 ALA A CA 1
ATOM 3109 C C . ALA B 1 27 ? 64.824 16.862 61.034 1.00 92.87 27 ALA A C 1
ATOM 3110 O O . ALA B 1 27 ? 64.485 16.010 61.851 1.00 98.91 27 ALA A O 1
ATOM 3112 N N . CYS B 1 28 ? 64.403 18.118 61.099 1.00 86.34 28 CYS A N 1
ATOM 3113 C CA . CYS B 1 28 ? 63.458 18.477 62.142 1.00 83.20 28 CYS A CA 1
ATOM 3114 C C . CYS B 1 28 ? 62.124 18.996 61.595 1.00 76.04 28 CYS A C 1
ATOM 3115 O O . CYS B 1 28 ? 62.006 19.339 60.417 1.00 71.20 28 CYS A O 1
ATOM 3118 N N . ILE B 1 29 ? 61.110 18.988 62.451 1.00 70.39 29 ILE A N 1
ATOM 3119 C CA . ILE B 1 29 ? 59.814 19.519 62.094 1.00 68.28 29 ILE A CA 1
ATOM 3120 C C . ILE B 1 29 ? 59.409 20.550 63.126 1.00 69.24 29 ILE A C 1
ATOM 3121 O O . ILE B 1 29 ? 59.508 20.310 64.324 1.00 69.43 29 ILE A O 1
ATOM 3126 N N . ILE B 1 30 ? 58.949 21.701 62.653 1.00 78.95 30 ILE A N 1
ATOM 3127 C CA . ILE B 1 30 ? 58.394 22.720 63.523 1.00 75.52 30 ILE A CA 1
ATOM 3128 C C . ILE B 1 30 ? 56.885 22.746 63.329 1.00 77.50 30 ILE A C 1
ATOM 3129 O O . ILE B 1 30 ? 56.408 22.747 62.199 1.00 75.67 30 ILE A O 1
ATOM 3134 N N . ARG B 1 31 ? 56.144 22.726 64.436 1.00 65.42 31 ARG A N 1
ATOM 3135 C CA . ARG B 1 31 ? 54.682 22.789 64.424 1.00 65.95 31 ARG A CA 1
ATOM 3136 C C . ARG B 1 31 ? 54.239 23.897 65.361 1.00 64.99 31 ARG A C 1
ATOM 3137 O O . ARG B 1 31 ? 54.921 24.184 66.340 1.00 64.46 31 ARG A O 1
ATOM 3145 N N . GLY B 1 32 ? 53.097 24.512 65.068 1.00 65.77 32 GLY A N 1
ATOM 3146 C CA . GLY B 1 32 ? 52.523 25.503 65.960 1.00 65.45 32 GLY A CA 1
ATOM 3147 C C . GLY B 1 32 ? 51.895 26.683 65.260 1.00 68.40 32 GLY A C 1
ATOM 3148 O O . GLY B 1 32 ? 51.587 26.616 64.078 1.00 62.61 32 GLY A O 1
ATOM 3149 N N . VAL B 1 33 ? 51.700 27.766 66.001 1.00 82.06 33 VAL A N 1
ATOM 3150 C CA . VAL B 1 33 ? 51.131 28.985 65.441 1.00 68.50 33 VAL A CA 1
ATOM 3151 C C . VAL B 1 33 ? 52.193 30.057 65.319 1.00 71.68 33 VAL A C 1
ATOM 3152 O O . VAL B 1 33 ? 53.212 30.003 65.997 1.00 69.52 33 VAL A O 1
ATOM 3156 N N . LEU B 1 34 ? 51.960 31.032 64.455 1.00 62.61 34 LEU A N 1
ATOM 3157 C CA . LEU B 1 34 ? 52.982 32.021 64.181 1.00 63.85 34 LEU A CA 1
ATOM 3158 C C . LEU B 1 34 ? 52.366 33.293 63.648 1.00 61.84 34 LEU A C 1
ATOM 3159 O O . LEU B 1 34 ? 51.672 33.280 62.628 1.00 62.11 34 LEU A O 1
ATOM 3164 N N . GLY B 1 35 ? 52.629 34.399 64.332 1.00 82.52 35 GLY A N 1
ATOM 3165 C CA . GLY B 1 35 ? 52.169 35.685 63.851 1.00 88.64 35 GLY A CA 1
ATOM 3166 C C . GLY B 1 35 ? 52.156 36.753 64.918 1.00 91.69 35 GLY A C 1
ATOM 3167 O O . GLY B 1 35 ? 52.577 36.518 66.048 1.00 88.79 35 GLY A O 1
ATOM 3168 N N . SER B 1 36 ? 51.668 37.932 64.544 1.00 70.82 36 SER A N 1
ATOM 3169 C CA . SER B 1 36 ? 51.565 39.070 65.454 1.00 78.51 36 SER A CA 1
ATOM 3170 C C . SER B 1 36 ? 50.112 39.514 65.672 1.00 89.29 36 SER A C 1
ATOM 3171 O O . SER B 1 36 ? 49.292 39.519 64.751 1.00 94.90 36 SER A O 1
ATOM 3174 N N . GLU B 1 37 ? 49.810 39.889 66.908 1.00 98.85 37 GLU A N 1
ATOM 3175 C CA . GLU B 1 37 ? 48.507 40.435 67.244 1.00 109.47 37 GLU A CA 1
ATOM 3176 C C . GLU B 1 37 ? 47.378 39.494 66.863 1.00 123.31 37 GLU A C 1
ATOM 3177 O O . GLU B 1 37 ? 47.359 38.333 67.261 1.00 129.48 37 GLU A O 1
ATOM 3183 N N . ASP B 1 38 ? 46.442 40.011 66.075 1.00 83.89 38 ASP A N 1
ATOM 3184 C CA . ASP B 1 38 ? 45.194 39.313 65.781 1.00 95.54 38 ASP A CA 1
ATOM 3185 C C . ASP B 1 38 ? 45.286 38.274 64.652 1.00 93.30 38 ASP A C 1
ATOM 3186 O O . ASP B 1 38 ? 44.378 37.467 64.483 1.00 102.90 38 ASP A O 1
ATOM 3191 N N . THR B 1 39 ? 46.369 38.285 63.879 1.00 97.38 39 THR A N 1
ATOM 3192 C CA . THR B 1 39 ? 46.497 37.337 62.770 1.00 96.30 39 THR A CA 1
ATOM 3193 C C . THR B 1 39 ? 47.615 36.311 62.953 1.00 82.70 39 THR A C 1
ATOM 3194 O O . THR B 1 39 ? 48.790 36.605 62.734 1.00 70.85 39 THR A O 1
ATOM 3198 N N . TRP B 1 40 ? 47.229 35.100 63.343 1.00 81.80 40 TRP A N 1
ATOM 3199 C CA . TRP B 1 40 ? 48.171 34.005 63.510 1.00 69.82 40 TRP A CA 1
ATOM 3200 C C . TRP B 1 40 ? 47.847 32.852 62.571 1.00 71.95 40 TRP A C 1
ATOM 3201 O O . TRP B 1 40 ? 46.697 32.681 62.163 1.00 77.74 40 TRP A O 1
ATOM 3212 N N . ARG B 1 41 ? 48.860 32.058 62.231 1.00 70.86 41 ARG A N 1
ATOM 3213 C CA . ARG B 1 41 ? 48.656 30.908 61.355 1.00 67.99 41 ARG A CA 1
ATOM 3214 C C . ARG B 1 41 ? 49.092 29.597 61.997 1.00 68.46 41 ARG A C 1
ATOM 3215 O O . ARG B 1 41 ? 50.079 29.547 62.732 1.00 67.36 41 ARG A O 1
ATOM 3223 N N . ARG B 1 42 ? 48.333 28.541 61.714 1.00 70.35 42 ARG A N 1
ATOM 3224 C CA . ARG B 1 42 ? 48.727 27.189 62.069 1.00 68.35 42 ARG A CA 1
ATOM 3225 C C . ARG B 1 42 ? 49.680 26.745 60.973 1.00 68.69 42 ARG A C 1
ATOM 3226 O O . ARG B 1 42 ? 49.574 27.183 59.825 1.00 66.74 42 ARG A O 1
ATOM 3234 N N . LEU B 1 43 ? 50.611 25.875 61.330 1.00 76.40 43 LEU A N 1
ATOM 3235 C CA . LEU B 1 43 ? 51.880 25.843 60.646 1.00 69.25 43 LEU A CA 1
ATOM 3236 C C . LEU B 1 43 ? 52.626 24.544 60.904 1.00 69.49 43 LEU A C 1
ATOM 3237 O O . LEU B 1 43 ? 52.802 24.146 62.055 1.00 72.06 43 LEU A O 1
ATOM 3242 N N . LYS B 1 44 ? 53.050 23.877 59.833 1.00 63.94 44 LYS A N 1
ATOM 3243 C CA . LYS B 1 44 ? 53.907 22.702 59.951 1.00 64.99 44 LYS A CA 1
ATOM 3244 C C . LYS B 1 44 ? 55.063 22.849 58.977 1.00 64.22 44 LYS A C 1
ATOM 3245 O O . LYS B 1 44 ? 54.855 22.954 57.771 1.00 63.96 44 LYS A O 1
ATOM 3251 N N . LEU B 1 45 ? 56.281 22.862 59.510 1.00 69.63 45 LEU A N 1
ATOM 3252 C CA . LEU B 1 45 ? 57.470 23.113 58.710 1.00 76.53 45 LEU A CA 1
ATOM 3253 C C . LEU B 1 45 ? 58.437 21.948 58.803 1.00 69.83 45 LEU A C 1
ATOM 3254 O O . LEU B 1 45 ? 59.031 21.705 59.849 1.00 70.55 45 LEU A O 1
ATOM 3259 N N . TYR B 1 46 ? 58.575 21.227 57.697 1.00 63.90 46 TYR A N 1
ATOM 3260 C CA . TYR B 1 46 ? 59.488 20.103 57.602 1.00 64.83 46 TYR A CA 1
ATOM 3261 C C . TYR B 1 46 ? 60.790 20.632 57.028 1.00 64.91 46 TYR A C 1
ATOM 3262 O O . TYR B 1 46 ? 60.811 21.273 55.996 1.00 65.56 46 TYR A O 1
ATOM 3271 N N . LEU B 1 47 ? 61.882 20.398 57.728 1.00 96.48 47 LEU A N 1
ATOM 3272 C CA . LEU B 1 47 ? 63.164 20.872 57.259 1.00 94.98 47 LEU A CA 1
ATOM 3273 C C . LEU B 1 47 ? 64.047 19.658 57.073 1.00 78.82 47 LEU A C 1
ATOM 3274 O O . LEU B 1 47 ? 64.753 19.255 57.990 1.00 82.56 47 LEU A O 1
ATOM 3279 N N . PRO B 1 48 ? 63.982 19.045 55.887 1.00 67.80 48 PRO A N 1
ATOM 3280 C CA . PRO B 1 48 ? 64.678 17.794 55.572 1.00 69.49 48 PRO A CA 1
ATOM 3281 C C . PRO B 1 48 ? 66.197 17.884 55.643 1.00 70.43 48 PRO A C 1
ATOM 3282 O O . PRO B 1 48 ? 66.845 16.855 55.809 1.00 80.50 48 PRO A O 1
ATOM 3286 N N . HIS B 1 49 ? 66.762 19.077 55.517 1.00 80.48 49 HIS A N 1
ATOM 3287 C CA . HIS B 1 49 ? 68.208 19.198 55.618 1.00 82.30 49 HIS A CA 1
ATOM 3288 C C . HIS B 1 49 ? 68.608 20.114 56.744 1.00 73.94 49 HIS A C 1
ATOM 3289 O O . HIS B 1 49 ? 69.718 20.665 56.766 1.00 70.62 49 HIS A O 1
ATOM 3296 N N . HIS B 1 50 ? 67.682 20.284 57.674 1.00 95.04 50 HIS A N 1
ATOM 3297 C CA . HIS B 1 50 ? 67.936 21.085 58.847 1.00 89.90 50 HIS A CA 1
ATOM 3298 C C . HIS B 1 50 ? 69.309 20.724 59.329 1.00 87.53 50 HIS A C 1
ATOM 3299 O O . HIS B 1 50 ? 69.636 19.543 59.415 1.00 84.92 50 HIS A O 1
ATOM 3306 N N . PRO B 1 51 ? 70.112 21.733 59.684 1.00 91.07 51 PRO A N 1
ATOM 3307 C CA . PRO B 1 51 ? 69.737 23.139 59.857 1.00 86.21 51 PRO A CA 1
ATOM 3308 C C . PRO B 1 51 ? 69.559 23.910 58.564 1.00 79.98 51 PRO A C 1
ATOM 3309 O O . PRO B 1 51 ? 69.102 25.041 58.628 1.00 75.95 51 PRO A O 1
ATOM 3313 N N . ALA B 1 52 ? 69.942 23.352 57.426 1.00 95.33 52 ALA A N 1
ATOM 3314 C CA . ALA B 1 52 ? 69.820 24.093 56.176 1.00 91.54 52 ALA A CA 1
ATOM 3315 C C . ALA B 1 52 ? 68.349 24.274 55.807 1.00 86.25 52 ALA A C 1
ATOM 3316 O O . ALA B 1 52 ? 67.507 23.468 56.197 1.00 87.74 52 ALA A O 1
ATOM 3318 N N . LEU B 1 53 ? 68.028 25.328 55.063 1.00 67.64 53 LEU A N 1
ATOM 3319 C CA . LEU B 1 53 ? 66.648 25.525 54.614 1.00 64.09 53 LEU A CA 1
ATOM 3320 C C . LEU B 1 53 ? 66.364 24.839 53.275 1.00 68.12 53 LEU A C 1
ATOM 3321 O O . LEU B 1 53 ? 65.310 25.048 52.680 1.00 64.41 53 LEU A O 1
ATOM 3326 N N . HIS B 1 54 ? 67.313 24.043 52.792 1.00 63.76 54 HIS A N 1
ATOM 3327 C CA . HIS B 1 54 ? 67.145 23.345 51.524 1.00 66.36 54 HIS A CA 1
ATOM 3328 C C . HIS B 1 54 ? 65.977 22.383 51.610 1.00 65.22 54 HIS A C 1
ATOM 3329 O O . HIS B 1 54 ? 65.779 21.721 52.631 1.00 67.98 54 HIS A O 1
ATOM 3336 N N . GLY B 1 55 ? 65.204 22.320 50.534 1.00 66.62 55 GLY A N 1
ATOM 3337 C CA . GLY B 1 55 ? 64.148 21.343 50.402 1.00 64.56 55 GLY A CA 1
ATOM 3338 C C . GLY B 1 55 ? 63.022 21.465 51.405 1.00 63.50 55 GLY A C 1
ATOM 3339 O O . GLY B 1 55 ? 62.275 20.503 51.603 1.00 65.49 55 GLY A O 1
ATOM 3340 N N . PHE B 1 56 ? 62.881 22.635 52.025 1.00 75.80 56 PHE A N 1
ATOM 3341 C CA . PHE B 1 56 ? 61.869 22.826 53.063 1.00 64.61 56 PHE A CA 1
ATOM 3342 C C . PHE B 1 56 ? 60.483 22.625 52.503 1.00 76.21 56 PHE A C 1
ATOM 3343 O O . PHE B 1 56 ? 60.221 22.962 51.349 1.00 65.57 56 PHE A O 1
ATOM 3351 N N . GLN B 1 57 ? 59.588 22.094 53.322 1.00 71.89 57 GLN A N 1
ATOM 3352 C CA . GLN B 1 57 ? 58.183 22.101 52.963 1.00 74.10 57 GLN A CA 1
ATOM 3353 C C . GLN B 1 57 ? 57.321 22.717 54.044 1.00 69.39 57 GLN A C 1
ATOM 3354 O O . GLN B 1 57 ? 57.290 22.234 55.180 1.00 70.95 57 GLN A O 1
ATOM 3360 N N . LEU B 1 58 ? 56.625 23.791 53.674 1.00 64.94 58 LEU A N 1
ATOM 3361 C CA . LEU B 1 58 ? 55.795 24.526 54.608 1.00 64.98 58 LEU A CA 1
ATOM 3362 C C . LEU B 1 58 ? 54.338 24.189 54.359 1.00 66.20 58 LEU A C 1
ATOM 3363 O O . LEU B 1 58 ? 53.884 24.212 53.226 1.00 66.35 58 LEU A O 1
ATOM 3368 N N . TYR B 1 59 ? 53.615 23.843 55.417 1.00 63.93 59 TYR A N 1
ATOM 3369 C CA . TYR B 1 59 ? 52.175 23.672 55.333 1.00 66.19 59 TYR A CA 1
ATOM 3370 C C . TYR B 1 59 ? 51.498 24.717 56.193 1.00 66.35 59 TYR A C 1
ATOM 3371 O O . TYR B 1 59 ? 51.765 24.827 57.394 1.00 66.40 59 TYR A O 1
ATOM 3380 N N . VAL B 1 60 ? 50.633 25.497 55.559 1.00 67.55 60 VAL A N 1
ATOM 3381 C CA . VAL B 1 60 ? 49.871 26.518 56.250 1.00 67.06 60 VAL A CA 1
ATOM 3382 C C . VAL B 1 60 ? 48.421 26.073 56.312 1.00 69.21 60 VAL A C 1
ATOM 3383 O O . VAL B 1 60 ? 47.818 25.779 55.287 1.00 70.58 60 VAL A O 1
ATOM 3387 N N . GLN B 1 61 ? 47.861 25.988 57.511 1.00 70.31 61 GLN A N 1
ATOM 3388 C CA . GLN B 1 61 ? 46.454 25.649 57.612 1.00 72.31 61 GLN A CA 1
ATOM 3389 C C . GLN B 1 61 ? 45.649 26.826 57.102 1.00 74.18 61 GLN A C 1
ATOM 3390 O O . GLN B 1 61 ? 45.620 27.883 57.728 1.00 77.59 61 GLN A O 1
ATOM 3396 N N . GLU B 1 62 ? 45.029 26.642 55.941 1.00 85.48 62 GLU A N 1
ATOM 3397 C CA . GLU B 1 62 ? 44.122 27.626 55.377 1.00 91.08 62 GLU A CA 1
ATOM 3398 C C . GLU B 1 62 ? 42.731 27.037 55.401 1.00 91.03 62 GLU A C 1
ATOM 3399 O O . GLU B 1 62 ? 42.489 26.006 54.786 1.00 88.70 62 GLU A O 1
ATOM 3405 N N . SER B 1 63 ? 41.827 27.683 56.128 1.00 107.24 63 SER A N 1
ATOM 3406 C CA . SER B 1 63 ? 40.453 27.203 56.262 1.00 107.21 63 SER A CA 1
ATOM 3407 C C . SER B 1 63 ? 40.324 25.670 56.328 1.00 97.84 63 SER A C 1
ATOM 3408 O O . SER B 1 63 ? 39.662 25.049 55.491 1.00 97.85 63 SER A O 1
ATOM 3411 N N . LEU B 1 64 ? 40.969 25.076 57.328 1.00 100.44 64 LEU A N 1
ATOM 3412 C CA . LEU B 1 64 ? 40.737 23.676 57.695 1.00 96.20 64 LEU A CA 1
ATOM 3413 C C . LEU B 1 64 ? 41.401 22.653 56.781 1.00 84.51 64 LEU A C 1
ATOM 3414 O O . LEU B 1 64 ? 41.211 21.449 56.954 1.00 84.36 64 LEU A O 1
ATOM 3419 N N . GLU B 1 65 ? 42.183 23.138 55.821 1.00 99.30 65 GLU A N 1
ATOM 3420 C CA . GLU B 1 65 ? 43.040 22.277 55.009 1.00 95.02 65 GLU A CA 1
ATOM 3421 C C . GLU B 1 65 ? 44.423 22.888 54.939 1.00 90.73 65 GLU A C 1
ATOM 3422 O O . GLU B 1 65 ? 44.586 24.063 55.237 1.00 93.00 65 GLU A O 1
ATOM 3428 N N . TYR B 1 66 ? 45.421 22.106 54.550 1.00 77.98 66 TYR A N 1
ATOM 3429 C CA . TYR B 1 66 ? 46.780 22.640 54.477 1.00 74.84 66 TYR A CA 1
ATOM 3430 C C . TYR B 1 66 ? 47.246 22.892 53.044 1.00 76.74 66 TYR A C 1
ATOM 3431 O O . TYR B 1 66 ? 47.087 22.044 52.168 1.00 75.41 66 TYR A O 1
ATOM 3440 N N . LYS B 1 67 ? 47.807 24.072 52.804 1.00 78.70 67 LYS A N 1
ATOM 3441 C CA . LYS B 1 67 ? 48.446 24.361 51.527 1.00 76.80 67 LYS A CA 1
ATOM 3442 C C . LYS B 1 67 ? 49.955 24.205 51.668 1.00 75.12 67 LYS A C 1
ATOM 3443 O O . LYS B 1 67 ? 50.547 24.674 52.638 1.00 75.00 67 LYS A O 1
ATOM 3449 N N . LEU B 1 68 ? 50.572 23.538 50.701 1.00 74.98 68 LEU A N 1
ATOM 3450 C CA . LEU B 1 68 ? 52.002 23.301 50.727 1.00 74.76 68 LEU A CA 1
ATOM 3451 C C . LEU B 1 68 ? 52.732 24.392 49.975 1.00 79.45 68 LEU A C 1
ATOM 3452 O O . LEU B 1 68 ? 52.451 24.635 48.808 1.00 80.77 68 LEU A O 1
ATOM 3457 N N . TYR B 1 69 ? 53.658 25.051 50.669 1.00 65.65 69 TYR A N 1
ATOM 3458 C CA . TYR B 1 69 ? 54.619 25.974 50.071 1.00 66.39 69 TYR A CA 1
ATOM 3459 C C . TYR B 1 69 ? 56.031 25.371 50.005 1.00 68.14 69 TYR A C 1
ATOM 3460 O O . TYR B 1 69 ? 56.425 24.527 50.823 1.00 64.76 69 TYR A O 1
ATOM 3469 N N . THR B 1 70 ? 56.795 25.858 49.034 1.00 69.85 70 THR A N 1
ATOM 3470 C CA . THR B 1 70 ? 58.019 25.223 48.568 1.00 70.61 70 THR A CA 1
ATOM 3471 C C . THR B 1 70 ? 58.804 26.321 47.894 1.00 71.90 70 THR A C 1
ATOM 3472 O O . THR B 1 70 ? 58.262 27.398 47.654 1.00 74.29 70 THR A O 1
ATOM 3476 N N . SER B 1 71 ? 60.066 26.077 47.576 1.00 93.44 71 SER A N 1
ATOM 3477 C CA . SER B 1 71 ? 60.814 27.074 46.830 1.00 98.01 71 SER A CA 1
ATOM 3478 C C . SER B 1 71 ? 60.039 27.476 45.566 1.00 80.80 71 SER A C 1
ATOM 3479 O O . SER B 1 71 ? 60.238 28.561 45.020 1.00 85.27 71 SER A O 1
ATOM 3482 N N . ALA B 1 72 ? 59.134 26.613 45.118 1.00 81.44 72 ALA A N 1
ATOM 3483 C CA . ALA B 1 72 ? 58.335 26.922 43.945 1.00 80.06 72 ALA A CA 1
ATOM 3484 C C . ALA B 1 72 ? 57.132 27.849 44.235 1.00 80.26 72 ALA A C 1
ATOM 3485 O O . ALA B 1 72 ? 56.687 28.588 43.359 1.00 87.04 72 ALA A O 1
ATOM 3487 N N . ASN B 1 73 ? 56.593 27.809 45.450 1.00 71.83 73 ASN A N 1
ATOM 3488 C CA . ASN B 1 73 ? 55.465 28.663 45.788 1.00 70.86 73 ASN A CA 1
ATOM 3489 C C . ASN B 1 73 ? 55.988 29.943 46.374 1.00 70.92 73 ASN A C 1
ATOM 3490 O O . ASN B 1 73 ? 55.517 31.025 46.055 1.00 70.68 73 ASN A O 1
ATOM 3495 N N . LEU B 1 74 ? 56.976 29.795 47.245 1.00 70.88 74 LEU A N 1
ATOM 3496 C CA . LEU B 1 74 ? 57.395 30.850 48.141 1.00 73.48 74 LEU A CA 1
ATOM 3497 C C . LEU B 1 74 ? 58.850 31.154 47.854 1.00 74.68 74 LEU A C 1
ATOM 3498 O O . LEU B 1 74 ? 59.598 30.259 47.477 1.00 73.70 74 LEU A O 1
ATOM 3503 N N . LYS B 1 75 ? 59.272 32.401 48.034 1.00 74.14 75 LYS A N 1
ATOM 3504 C CA . LYS B 1 75 ? 60.631 32.771 47.629 1.00 73.58 75 LYS A CA 1
ATOM 3505 C C . LYS B 1 75 ? 61.505 33.309 48.767 1.00 73.04 75 LYS A C 1
ATOM 3506 O O . LYS B 1 75 ? 61.155 34.305 49.404 1.00 70.38 75 LYS A O 1
ATOM 3512 N N . LEU B 1 76 ? 62.632 32.638 49.025 1.00 75.68 76 LEU A N 1
ATOM 3513 C CA . LEU B 1 76 ? 63.519 33.025 50.125 1.00 73.60 76 LEU A CA 1
ATOM 3514 C C . LEU B 1 76 ? 64.819 33.666 49.651 1.00 69.00 76 LEU A C 1
ATOM 3515 O O . LEU B 1 76 ? 65.250 33.466 48.517 1.00 69.58 76 LEU A O 1
ATOM 3520 N N . GLN B 1 77 ? 65.445 34.424 50.550 1.00 67.53 77 GLN A N 1
ATOM 3521 C CA . GLN B 1 77 ? 66.735 35.069 50.300 1.00 68.60 77 GLN A CA 1
ATOM 3522 C C . GLN B 1 77 ? 67.893 34.099 50.462 1.00 70.25 77 GLN A C 1
ATOM 3523 O O . GLN B 1 77 ? 67.878 33.245 51.348 1.00 71.06 77 GLN A O 1
ATOM 3529 N N . ASP B 1 78 ? 68.912 34.257 49.627 1.00 76.49 78 ASP A N 1
ATOM 3530 C CA . ASP B 1 78 ? 70.067 33.364 49.668 1.00 76.77 78 ASP A CA 1
ATOM 3531 C C . ASP B 1 78 ? 70.781 33.278 51.038 1.00 75.15 78 ASP A C 1
ATOM 3532 O O . ASP B 1 78 ? 71.383 32.256 51.371 1.00 70.57 78 ASP A O 1
ATOM 3537 N N . ASP B 1 79 ? 70.698 34.325 51.846 1.00 86.14 79 ASP A N 1
ATOM 3538 C CA . ASP B 1 79 ? 71.454 34.340 53.095 1.00 86.31 79 ASP A CA 1
ATOM 3539 C C . ASP B 1 79 ? 70.630 33.970 54.325 1.00 78.89 79 ASP A C 1
ATOM 3540 O O . ASP B 1 79 ? 71.144 34.008 55.451 1.00 79.66 79 ASP A O 1
ATOM 3545 N N . TRP B 1 80 ? 69.368 33.604 54.118 1.00 70.38 80 TRP A N 1
ATOM 3546 C CA . TRP B 1 80 ? 68.468 33.354 55.239 1.00 65.92 80 TRP A CA 1
ATOM 3547 C C . TRP B 1 80 ? 68.786 32.051 55.959 1.00 63.93 80 TRP A C 1
ATOM 3548 O O . TRP B 1 80 ? 69.202 31.069 55.331 1.00 65.89 80 TRP A O 1
ATOM 3559 N N . LEU B 1 81 ? 68.582 32.051 57.275 1.00 64.80 81 LEU A N 1
ATOM 3560 C CA . LEU B 1 81 ? 68.564 30.826 58.064 1.00 61.80 81 LEU A CA 1
ATOM 3561 C C . LEU B 1 81 ? 67.182 30.768 58.676 1.00 59.95 81 LEU A C 1
ATOM 3562 O O . LEU B 1 81 ? 66.385 31.680 58.464 1.00 60.81 81 LEU A O 1
ATOM 3567 N N . LEU B 1 82 ? 66.900 29.720 59.445 1.00 59.98 82 LEU A N 1
ATOM 3568 C CA . LEU B 1 82 ? 65.553 29.521 59.990 1.00 56.86 82 LEU A CA 1
ATOM 3569 C C . LEU B 1 82 ? 64.970 30.774 60.639 1.00 57.62 82 LEU A C 1
ATOM 3570 O O . LEU B 1 82 ? 63.835 31.164 60.342 1.00 57.71 82 LEU A O 1
ATOM 3575 N N . GLU B 1 83 ? 65.754 31.400 61.516 1.00 68.70 83 GLU A N 1
ATOM 3576 C CA . GLU B 1 83 ? 65.318 32.610 62.196 1.00 72.42 83 GLU A CA 1
ATOM 3577 C C . GLU B 1 83 ? 64.834 33.670 61.209 1.00 74.18 83 GLU A C 1
ATOM 3578 O O . GLU B 1 83 ? 63.812 34.303 61.444 1.00 75.22 83 GLU A O 1
ATOM 3584 N N . ASP B 1 84 ? 65.558 33.861 60.110 1.00 68.08 84 ASP A N 1
ATOM 3585 C CA . ASP B 1 84 ? 65.131 34.813 59.090 1.00 75.26 84 ASP A CA 1
ATOM 3586 C C . ASP B 1 84 ? 63.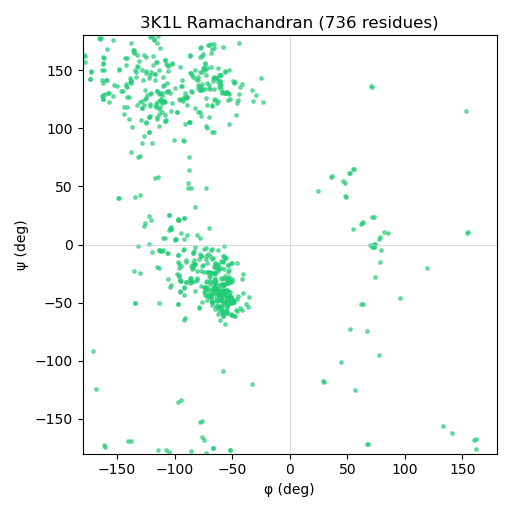833 34.381 58.430 1.00 69.69 84 ASP A C 1
ATOM 3587 O O . ASP B 1 84 ? 62.847 35.127 58.390 1.00 71.01 84 ASP A O 1
ATOM 3592 N N . PHE B 1 85 ? 63.855 33.166 57.898 1.00 93.03 85 PHE A N 1
ATOM 3593 C CA . PHE B 1 85 ? 62.695 32.596 57.246 1.00 85.22 85 PHE A CA 1
ATOM 3594 C C . PHE B 1 85 ? 61.468 32.836 58.120 1.00 80.07 85 PHE A C 1
ATOM 3595 O O . PHE B 1 85 ? 60.447 33.308 57.639 1.00 82.53 85 PHE A O 1
ATOM 3603 N N . LEU B 1 86 ? 61.589 32.560 59.413 1.00 93.86 86 LEU A N 1
ATOM 3604 C CA . LEU B 1 86 ? 60.426 32.580 60.293 1.00 90.00 86 LEU A CA 1
ATOM 3605 C C . LEU B 1 86 ? 59.789 33.945 60.532 1.00 67.66 86 LEU A C 1
ATOM 3606 O O . LEU B 1 86 ? 58.569 34.082 60.435 1.00 68.12 86 LEU A O 1
ATOM 3611 N N . ASP B 1 87 ? 60.582 34.954 60.873 1.00 106.45 87 ASP A N 1
ATOM 3612 C CA . ASP B 1 87 ? 59.980 36.254 61.149 1.00 116.56 87 ASP A CA 1
ATOM 3613 C C . ASP B 1 87 ? 59.640 36.962 59.845 1.00 122.70 87 ASP A C 1
ATOM 3614 O O . ASP B 1 87 ? 58.903 37.946 59.833 1.00 128.51 87 ASP A O 1
ATOM 3619 N N . HIS B 1 88 ? 60.160 36.430 58.745 1.00 69.51 88 HIS A N 1
ATOM 3620 C CA . HIS B 1 88 ? 59.735 36.867 57.416 1.00 75.56 88 HIS A CA 1
ATOM 3621 C C . HIS B 1 88 ? 58.414 36.239 56.943 1.00 68.88 88 HIS A C 1
ATOM 3622 O O . HIS B 1 88 ? 57.719 36.790 56.085 1.00 75.20 88 HIS A O 1
ATOM 3629 N N . LEU B 1 89 ? 58.068 35.092 57.513 1.00 75.54 89 LEU A N 1
ATOM 3630 C CA . LEU B 1 89 ? 56.960 34.302 57.000 1.00 71.75 89 LEU A CA 1
ATOM 3631 C C . LEU B 1 89 ? 55.674 35.091 56.824 1.00 79.32 89 LEU A C 1
ATOM 3632 O O . LEU B 1 89 ? 55.025 34.983 55.785 1.00 82.93 89 LEU A O 1
ATOM 3637 N N . PRO B 1 90 ? 55.293 35.882 57.841 1.00 65.88 90 PRO A N 1
ATOM 3638 C CA . PRO B 1 90 ? 54.022 36.616 57.757 1.00 72.56 90 PRO A CA 1
ATOM 3639 C C . PRO B 1 90 ? 53.975 37.608 56.593 1.00 83.88 90 PRO A C 1
ATOM 3640 O O . PRO B 1 90 ? 52.896 37.983 56.138 1.00 90.60 90 PRO A O 1
ATOM 3644 N N . LYS B 1 91 ? 55.140 38.004 56.099 1.00 88.87 91 LYS A N 1
ATOM 3645 C CA . LYS B 1 91 ? 55.198 39.032 55.074 1.00 95.52 91 LYS A CA 1
ATOM 3646 C C . LYS B 1 91 ? 55.242 38.472 53.658 1.00 93.73 91 LYS A C 1
ATOM 3647 O O . LYS B 1 91 ? 54.731 39.104 52.738 1.00 98.73 91 LYS A O 1
ATOM 3653 N N . ILE B 1 92 ? 55.842 37.296 53.476 1.00 84.96 92 ILE A N 1
ATOM 3654 C CA . ILE B 1 92 ? 55.940 36.720 52.133 1.00 83.59 92 ILE A CA 1
ATOM 3655 C C . ILE B 1 92 ? 54.827 35.718 51.834 1.00 83.61 92 ILE A C 1
ATOM 3656 O O . ILE B 1 92 ? 54.541 35.403 50.672 1.00 86.68 92 ILE A O 1
ATOM 3661 N N . LEU B 1 93 ? 54.208 35.205 52.887 1.00 87.17 93 LEU A N 1
ATOM 3662 C CA . LEU B 1 93 ? 53.035 34.369 52.721 1.00 88.21 93 LEU A CA 1
ATOM 3663 C C . LEU B 1 93 ? 51.885 35.192 52.177 1.00 101.34 93 LEU A C 1
ATOM 3664 O O . LEU B 1 93 ? 51.692 36.342 52.578 1.00 107.74 93 LEU A O 1
ATOM 3669 N N . PRO B 1 94 ? 51.111 34.599 51.261 1.00 78.63 94 PRO A N 1
ATOM 3670 C CA . PRO B 1 94 ? 49.876 35.218 50.778 1.00 92.11 94 PRO A CA 1
ATOM 3671 C C . PRO B 1 94 ? 49.043 35.665 51.970 1.00 96.35 94 PRO A C 1
ATOM 3672 O O . PRO B 1 94 ? 49.000 34.954 52.977 1.00 87.41 94 PRO A O 1
ATOM 3676 N N . ALA B 1 95 ? 48.408 36.828 51.867 1.00 104.84 95 ALA A N 1
ATOM 3677 C CA . ALA B 1 95 ? 47.572 37.327 52.951 1.00 106.61 95 ALA A CA 1
ATOM 3678 C C . ALA B 1 95 ? 46.448 36.333 53.221 1.00 105.44 95 ALA A C 1
ATOM 3679 O O . ALA B 1 95 ? 45.810 35.839 52.289 1.00 107.20 95 ALA A O 1
ATOM 3681 N N . GLN B 1 96 ? 46.210 36.026 54.492 1.00 160.29 96 GLN A N 1
ATOM 3682 C CA . GLN B 1 96 ? 45.172 35.061 54.830 1.00 154.62 96 GLN A CA 1
ATOM 3683 C C . GLN B 1 96 ? 43.777 35.674 54.684 1.00 154.82 96 GLN A C 1
ATOM 3684 O O . GLN B 1 96 ? 43.597 36.882 54.823 1.00 157.59 96 GLN A O 1
ATOM 3690 N N . LYS B 1 97 ? 42.799 34.822 54.402 1.00 187.26 97 LYS A N 1
ATOM 3691 C CA . LYS B 1 97 ? 41.462 35.252 54.006 1.00 191.74 97 LYS A CA 1
ATOM 3692 C C . LYS B 1 97 ? 40.609 35.727 55.184 1.00 193.02 97 LYS A C 1
ATOM 3693 O O . LYS B 1 97 ? 40.903 35.416 56.338 1.00 189.97 97 LYS A O 1
ATOM 3699 N N . ALA B 1 98 ? 39.548 36.476 54.883 1.00 155.23 98 ALA A N 1
ATOM 3700 C CA . ALA B 1 98 ? 38.646 36.997 55.916 1.00 157.75 98 ALA A CA 1
ATOM 3701 C C . ALA B 1 98 ? 37.229 36.438 55.794 1.00 165.36 98 ALA A C 1
ATOM 3702 O O . ALA B 1 98 ? 36.567 36.623 54.772 1.00 171.24 98 ALA A O 1
ATOM 3704 N N . PRO B 1 99 ? 36.758 35.762 56.853 1.00 178.20 99 PRO A N 1
ATOM 3705 C CA . PRO B 1 99 ? 35.451 35.093 56.873 1.00 186.70 99 PRO A CA 1
ATOM 3706 C C . PRO B 1 99 ? 34.294 36.015 56.481 1.00 194.65 99 PRO A C 1
ATOM 3707 O O . PRO B 1 99 ? 33.866 36.846 57.280 1.00 194.08 99 PRO A O 1
ATOM 3711 N N . THR B 1 100 ? 33.797 35.855 55.258 1.00 235.47 100 THR A N 1
ATOM 3712 C CA . THR B 1 100 ? 32.657 36.628 54.767 1.00 237.12 100 THR A CA 1
ATOM 3713 C C . THR B 1 100 ? 31.366 36.240 55.495 1.00 244.63 100 THR A C 1
ATOM 3714 O O . THR B 1 100 ? 31.354 35.290 56.277 1.00 249.48 100 THR A O 1
ATOM 3718 N N . VAL B 1 101 ? 30.285 36.980 55.248 1.00 138.09 101 VAL A N 1
ATOM 3719 C CA . VAL B 1 101 ? 28.984 36.658 55.841 1.00 146.51 101 VAL A CA 1
ATOM 3720 C C . VAL B 1 101 ? 27.892 36.658 54.762 1.00 149.33 101 VAL A C 1
ATOM 3721 O O . VAL B 1 101 ? 28.065 37.272 53.707 1.00 143.90 101 VAL A O 1
ATOM 3725 N N . PRO B 1 102 ? 26.770 35.956 55.017 1.00 156.68 102 PRO A N 1
ATOM 3726 C CA . PRO B 1 102 ? 25.720 35.766 54.005 1.00 157.83 102 PRO A CA 1
ATOM 3727 C C . PRO B 1 102 ? 24.918 37.033 53.728 1.00 159.50 102 PRO A C 1
ATOM 3728 O O . PRO B 1 102 ? 23.800 36.915 53.227 1.00 166.04 102 PRO A O 1
ATOM 3732 N N . GLU B 1 104 ? 22.469 40.827 55.446 1.00 179.91 104 GLU A N 1
ATOM 3733 C CA . GLU B 1 104 ? 21.937 39.764 54.600 1.00 171.92 104 GLU A CA 1
ATOM 3734 C C . GLU B 1 104 ? 20.551 40.103 54.050 1.00 170.89 104 GLU A C 1
ATOM 3735 O O . GLU B 1 104 ? 20.362 41.138 53.408 1.00 178.63 104 GLU A O 1
ATOM 3741 N N . LEU B 1 105 ? 19.586 39.224 54.304 1.00 214.66 105 LEU A N 1
ATOM 3742 C CA . LEU B 1 105 ? 18.217 39.438 53.848 1.00 213.41 105 LEU A CA 1
ATOM 3743 C C . LEU B 1 105 ? 17.553 40.554 54.650 1.00 220.76 105 LEU A C 1
ATOM 3744 O O . LEU B 1 105 ? 17.434 40.466 55.871 1.00 220.00 105 LEU A O 1
ATOM 3749 N N . CYS B 1 106 ? 17.131 41.605 53.954 1.00 143.22 106 CYS A N 1
ATOM 3750 C CA . CYS B 1 106 ? 16.451 42.740 54.579 1.00 151.56 106 CYS A CA 1
ATOM 3751 C C . CYS B 1 106 ? 15.380 42.329 55.599 1.00 151.34 106 CYS A C 1
ATOM 3752 O O . CYS B 1 106 ? 15.064 41.146 55.756 1.00 141.67 106 CYS A O 1
ATOM 3755 N N . ARG B 1 107 ? 14.840 43.330 56.291 1.00 170.16 107 ARG A N 1
ATOM 3756 C CA . ARG B 1 107 ? 13.792 43.165 57.300 1.00 172.52 107 ARG A CA 1
ATOM 3757 C C . ARG B 1 107 ? 14.333 42.572 58.595 1.00 173.02 107 ARG A C 1
ATOM 3758 O O . ARG B 1 107 ? 13.795 42.821 59.673 1.00 176.97 107 ARG A O 1
ATOM 3766 N N . GLU B 1 108 ? 15.405 41.795 58.485 1.00 240.27 108 GLU A N 1
ATOM 3767 C CA . GLU B 1 108 ? 15.958 41.118 59.645 1.00 238.92 108 GLU A CA 1
ATOM 3768 C C . GLU B 1 108 ? 14.850 40.350 60.349 1.00 233.30 108 GLU A C 1
ATOM 3769 O O . GLU B 1 108 ? 14.523 40.621 61.503 1.00 243.58 108 GLU A O 1
ATOM 3775 N N . GLY B 1 109 ? 14.267 39.397 59.627 1.00 156.03 109 GLY A N 1
ATOM 3776 C CA . GLY B 1 109 ? 13.182 38.588 60.143 1.00 165.76 109 GLY A CA 1
ATOM 3777 C C . GLY B 1 109 ? 13.516 37.955 61.474 1.00 163.48 109 GLY A C 1
ATOM 3778 O O . GLY B 1 109 ? 14.586 38.174 62.039 1.00 154.72 109 GLY A O 1
ATOM 3779 N N . ASN B 1 110 ? 12.591 37.152 61.975 1.00 84.81 110 ASN A N 1
ATOM 3780 C CA . ASN B 1 110 ? 12.738 36.559 63.295 1.00 88.15 110 ASN A CA 1
ATOM 3781 C C . ASN B 1 110 ? 12.965 35.058 63.211 1.00 94.38 110 ASN A C 1
ATOM 3782 O O . ASN B 1 110 ? 12.195 34.347 62.568 1.00 104.69 110 ASN A O 1
ATOM 3787 N N . ILE B 1 111 ? 14.018 34.573 63.863 1.00 61.07 111 ILE A N 1
ATOM 3788 C CA . ILE B 1 111 ? 14.362 33.155 63.776 1.00 67.28 111 ILE A CA 1
ATOM 3789 C C . ILE B 1 111 ? 13.361 32.212 64.449 1.00 85.00 111 ILE A C 1
ATOM 3790 O O . ILE B 1 111 ? 13.026 31.169 63.886 1.00 85.93 111 ILE A O 1
ATOM 3795 N N . TYR B 1 112 ? 12.890 32.568 65.644 1.00 74.41 112 TYR A N 1
ATOM 3796 C CA . TYR B 1 112 ? 11.912 31.734 66.337 1.00 79.91 112 TYR A CA 1
ATOM 3797 C C . TYR B 1 112 ? 10.696 31.538 65.460 1.00 82.50 112 TYR A C 1
ATOM 3798 O O . TYR B 1 112 ? 10.176 30.428 65.334 1.00 90.66 112 TYR A O 1
ATOM 3807 N N . TYR B 1 113 ? 10.267 32.616 64.824 1.00 66.57 113 TYR A N 1
ATOM 3808 C CA . TYR B 1 113 ? 9.207 32.510 63.847 1.00 68.56 113 TYR A CA 1
ATOM 3809 C C . TYR B 1 113 ? 9.626 31.558 62.717 1.00 66.24 113 TYR A C 1
ATOM 3810 O O . TYR B 1 113 ? 8.832 30.739 62.254 1.00 66.72 113 TYR A O 1
ATOM 3819 N N . ASP B 1 114 ? 10.878 31.658 62.284 1.00 79.29 114 ASP A N 1
ATOM 3820 C CA . ASP B 1 114 ? 11.365 30.839 61.174 1.00 77.28 114 ASP A CA 1
ATOM 3821 C C . ASP B 1 114 ? 11.385 29.348 61.495 1.00 84.88 114 ASP A C 1
ATOM 3822 O O . ASP B 1 114 ? 11.154 28.512 60.621 1.00 87.00 114 ASP A O 1
ATOM 3827 N N . ILE B 1 115 ? 11.676 29.020 62.746 1.00 67.39 115 ILE A N 1
ATOM 3828 C CA . ILE B 1 115 ? 11.630 27.638 63.179 1.00 70.41 115 ILE A CA 1
ATOM 3829 C C . ILE B 1 115 ? 10.192 27.107 63.073 1.00 69.63 115 ILE A C 1
ATOM 3830 O O . ILE B 1 115 ? 9.951 26.084 62.437 1.00 70.72 115 ILE A O 1
ATOM 3835 N N . LEU B 1 116 ? 9.239 27.814 63.675 1.00 71.09 116 LEU A N 1
ATOM 3836 C CA . LEU B 1 116 ? 7.828 27.446 63.592 1.00 74.79 116 LEU A CA 1
ATOM 3837 C C . LEU B 1 116 ? 7.396 27.276 62.152 1.00 73.95 116 LEU A C 1
ATOM 3838 O O . LEU B 1 116 ? 6.490 26.498 61.847 1.00 77.68 116 LEU A O 1
ATOM 3843 N N . ALA B 1 117 ? 8.033 28.034 61.269 1.00 70.44 117 ALA A N 1
ATOM 3844 C CA . ALA B 1 117 ? 7.678 28.019 59.857 1.00 72.17 117 ALA A CA 1
ATOM 3845 C C . ALA B 1 117 ? 8.095 26.706 59.223 1.00 72.03 117 ALA A C 1
ATOM 3846 O O . ALA B 1 117 ? 7.495 26.262 58.244 1.00 73.77 117 ALA A O 1
ATOM 3848 N N . LEU B 1 118 ? 9.131 26.088 59.789 1.00 69.97 118 LEU A N 1
ATOM 3849 C CA . LEU B 1 118 ? 9.680 24.857 59.240 1.00 71.57 118 LEU A CA 1
ATOM 3850 C C . LEU B 1 118 ? 9.334 23.642 60.077 1.00 74.43 118 LEU A C 1
ATOM 3851 O O . LEU B 1 118 ? 9.605 22.512 59.678 1.00 75.46 118 LEU A O 1
ATOM 3856 N N . TYR B 1 119 ? 8.729 23.873 61.234 1.00 76.04 119 TYR A N 1
ATOM 3857 C CA . TYR B 1 119 ? 8.546 22.803 62.201 1.00 78.44 119 TYR A CA 1
ATOM 3858 C C . TYR B 1 119 ? 7.781 21.610 61.637 1.00 81.64 119 TYR A C 1
ATOM 3859 O O . TYR B 1 119 ? 8.239 20.469 61.760 1.00 84.02 119 TYR A O 1
ATOM 3868 N N . LYS B 1 120 ? 6.633 21.866 61.014 1.00 90.79 120 LYS A N 1
ATOM 3869 C CA . LYS B 1 120 ? 5.840 20.782 60.436 1.00 96.49 120 LYS A CA 1
ATOM 3870 C C . LYS B 1 120 ? 6.228 20.517 58.980 1.00 91.52 120 LYS A C 1
ATOM 3871 O O . LYS B 1 120 ? 6.248 21.436 58.162 1.00 85.49 120 LYS A O 1
ATOM 3877 N N . SER B 1 121 ? 6.553 19.263 58.669 1.00 86.34 121 SER A N 1
ATOM 3878 C CA . SER B 1 121 ? 6.989 18.890 57.328 1.00 83.69 121 SER A CA 1
ATOM 3879 C C . SER B 1 121 ? 7.138 17.383 57.214 1.00 85.97 121 SER A C 1
ATOM 3880 O O . SER B 1 121 ? 7.582 16.736 58.157 1.00 87.02 121 SER A O 1
ATOM 3883 N N . ASN B 1 122 ? 6.765 16.834 56.057 1.00 108.82 122 ASN A N 1
ATOM 3884 C CA . ASN B 1 122 ? 6.859 15.398 55.813 1.00 119.55 122 ASN A CA 1
ATOM 3885 C C . ASN B 1 122 ? 8.241 14.973 55.355 1.00 116.86 122 ASN A C 1
ATOM 3886 O O . ASN B 1 122 ? 8.516 13.781 55.233 1.00 121.80 122 ASN A O 1
ATOM 3891 N N . GLU B 1 123 ? 9.112 15.944 55.100 1.00 86.32 123 GLU A N 1
ATOM 3892 C CA . GLU B 1 123 ? 10.392 15.655 54.475 1.00 85.18 123 GLU A CA 1
ATOM 3893 C C . GLU B 1 123 ? 11.547 15.514 55.475 1.00 82.76 123 GLU A C 1
ATOM 3894 O O . GLU B 1 123 ? 12.648 15.099 55.102 1.00 80.50 123 GLU A O 1
ATOM 3900 N N . TYR B 1 124 ? 11.295 15.849 56.739 1.00 84.17 124 TYR A N 1
ATOM 3901 C CA . TYR B 1 124 ? 12.325 15.790 57.780 1.00 88.90 124 TYR A CA 1
ATOM 3902 C C . TYR B 1 124 ? 11.676 16.050 59.114 1.00 93.53 124 TYR A C 1
ATOM 3903 O O . TYR B 1 124 ? 10.702 16.792 59.168 1.00 84.78 124 TYR A O 1
ATOM 3912 N N . CYS B 1 125 ? 12.198 15.467 60.192 1.00 74.60 125 CYS A N 1
ATOM 3913 C CA . CYS B 1 125 ? 11.757 15.897 61.525 1.00 77.00 125 CYS A CA 1
ATOM 3914 C C . CYS B 1 125 ? 12.724 16.959 62.062 1.00 73.15 125 CYS A C 1
ATOM 3915 O O . CYS B 1 125 ? 13.927 16.847 61.894 1.00 73.40 125 CYS A O 1
ATOM 3918 N N . LEU B 1 126 ? 12.178 18.015 62.657 1.00 88.58 126 LEU A N 1
ATOM 3919 C CA . LEU B 1 126 ? 12.974 19.127 63.171 1.00 76.91 126 LEU A CA 1
ATOM 3920 C C . LEU B 1 126 ? 12.821 19.221 64.682 1.00 84.55 126 LEU A C 1
ATOM 3921 O O . LEU B 1 126 ? 11.722 19.428 65.178 1.00 96.84 126 LEU A O 1
ATOM 3926 N N . GLN B 1 127 ? 13.929 19.069 65.404 1.00 69.47 127 GLN A N 1
ATOM 3927 C CA . GLN B 1 127 ? 13.916 18.964 66.858 1.00 70.26 127 GLN A CA 1
ATOM 3928 C C . GLN B 1 127 ? 14.512 20.211 67.481 1.00 69.12 127 GLN A C 1
ATOM 3929 O O . GLN B 1 127 ? 15.535 20.705 67.022 1.00 63.04 127 GLN A O 1
ATOM 3935 N N . VAL B 1 128 ? 13.867 20.721 68.530 1.00 82.63 128 VAL A N 1
ATOM 3936 C CA . VAL B 1 128 ? 14.355 21.907 69.233 1.00 79.24 128 VAL A CA 1
ATOM 3937 C C . VAL B 1 128 ? 14.827 21.585 70.650 1.00 84.00 128 VAL A C 1
ATOM 3938 O O . VAL B 1 128 ? 14.082 21.023 71.454 1.00 93.45 128 VAL A O 1
ATOM 3942 N N . ASP B 1 129 ? 16.075 21.940 70.943 1.00 117.19 129 ASP A N 1
ATOM 3943 C CA . ASP B 1 129 ? 16.670 21.681 72.248 1.00 117.16 129 ASP A CA 1
ATOM 3944 C C . ASP B 1 129 ? 16.093 22.637 73.271 1.00 121.31 129 ASP A C 1
ATOM 3945 O O . ASP B 1 129 ? 15.610 23.713 72.921 1.00 111.56 129 ASP A O 1
ATOM 3950 N N . GLU B 1 130 ? 16.137 22.248 74.539 1.00 146.44 130 GLU A N 1
ATOM 3951 C CA . GLU B 1 130 ? 15.587 23.097 75.583 1.00 144.34 130 GLU A CA 1
ATOM 3952 C C . GLU B 1 130 ? 16.294 24.451 75.641 1.00 128.50 130 GLU A C 1
ATOM 3953 O O . GLU B 1 130 ? 17.496 24.559 75.379 1.00 121.97 130 GLU A O 1
ATOM 3959 N N . ALA B 1 131 ? 15.522 25.477 75.983 1.00 75.21 131 ALA A N 1
ATOM 3960 C CA . ALA B 1 131 ? 15.975 26.850 75.920 1.00 74.93 131 ALA A CA 1
ATOM 3961 C C . ALA B 1 131 ? 16.087 27.266 74.465 1.00 74.08 131 ALA A C 1
ATOM 3962 O O . ALA B 1 131 ? 16.407 28.411 74.177 1.00 72.82 131 ALA A O 1
ATOM 3964 N N . CYS B 1 132 ? 15.810 26.340 73.549 1.00 79.54 132 CYS A N 1
ATOM 3965 C CA . CYS B 1 132 ? 16.001 26.571 72.110 1.00 75.57 132 CYS A CA 1
ATOM 3966 C C . CYS B 1 132 ? 17.370 27.178 71.784 1.00 70.37 132 CYS A C 1
ATOM 3967 O O . CYS B 1 132 ? 17.466 28.214 71.114 1.00 70.81 132 CYS A O 1
ATOM 3970 N N . SER B 1 133 ? 18.420 26.523 72.265 1.00 87.79 133 SER A N 1
ATOM 3971 C CA . SER B 1 133 ? 19.777 26.987 72.061 1.00 87.94 133 SER A CA 1
ATOM 3972 C C . SER B 1 133 ? 20.332 26.388 70.787 1.00 82.24 133 SER A C 1
ATOM 3973 O O . SER B 1 133 ? 21.364 26.832 70.280 1.00 81.34 133 SER A O 1
ATOM 3976 N N . MET B 1 134 ? 19.635 25.381 70.270 1.00 87.04 134 MET A N 1
ATOM 3977 C CA . MET B 1 134 ? 20.101 24.642 69.103 1.00 82.76 134 MET A CA 1
ATOM 3978 C C . MET B 1 134 ? 18.968 23.840 68.475 1.00 86.20 134 MET A C 1
ATOM 3979 O O . MET B 1 134 ? 18.042 23.425 69.166 1.00 93.34 134 MET A O 1
ATOM 3984 N N . ILE B 1 135 ? 19.031 23.628 67.165 1.00 66.44 135 ILE A N 1
ATOM 3985 C CA . ILE B 1 135 ? 18.039 22.789 66.503 1.00 71.09 135 ILE A CA 1
ATOM 3986 C C . ILE B 1 135 ? 18.696 21.687 65.691 1.00 71.07 135 ILE A C 1
ATOM 3987 O O . ILE B 1 135 ? 19.879 21.765 65.373 1.00 66.78 135 ILE A O 1
ATOM 3992 N N . ARG B 1 136 ? 17.913 20.674 65.332 1.00 66.45 136 ARG A N 1
ATOM 3993 C CA . ARG B 1 136 ? 18.444 19.543 64.591 1.00 66.29 136 ARG A CA 1
ATOM 3994 C C . ARG B 1 136 ? 17.463 18.972 63.569 1.00 70.06 136 ARG A C 1
ATOM 3995 O O . ARG B 1 136 ? 16.388 18.479 63.914 1.00 68.30 136 ARG A O 1
ATOM 4003 N N . PHE B 1 137 ? 17.863 19.031 62.306 1.00 66.51 137 PHE A N 1
ATOM 4004 C CA . PHE B 1 137 ? 17.137 18.389 61.226 1.00 66.09 137 PHE A CA 1
ATOM 4005 C C . PHE B 1 137 ? 17.555 16.932 61.123 1.00 67.47 137 PHE A C 1
ATOM 4006 O O . PHE B 1 137 ? 18.705 16.601 61.357 1.00 65.81 137 PHE A O 1
ATOM 4014 N N . SER B 1 138 ? 16.619 16.057 60.786 1.00 69.36 138 SER A N 1
ATOM 4015 C CA . SER B 1 138 ? 16.914 14.637 60.698 1.00 70.05 138 SER A CA 1
ATOM 4016 C C . SER B 1 138 ? 15.830 13.906 59.939 1.00 68.94 138 SER A C 1
ATOM 4017 O O . SER B 1 138 ? 14.838 14.506 59.522 1.00 68.78 138 SER A O 1
ATOM 4020 N N . GLU B 1 139 ? 16.024 12.608 59.752 1.00 69.84 139 GLU A N 1
ATOM 4021 C CA . GLU B 1 139 ? 15.070 11.818 58.986 1.00 73.24 139 GLU A CA 1
ATOM 4022 C C . GLU B 1 139 ? 14.730 12.498 57.662 1.00 72.63 139 GLU A C 1
ATOM 4023 O O . GLU B 1 139 ? 13.578 12.526 57.261 1.00 73.95 139 GLU A O 1
ATOM 4029 N N . PHE B 1 140 ? 15.726 13.062 56.992 1.00 70.90 140 PHE A N 1
ATOM 4030 C CA . PHE B 1 140 ? 15.490 13.636 55.677 1.00 69.91 140 PHE A CA 1
ATOM 4031 C C . PHE B 1 140 ? 14.979 12.547 54.756 1.00 69.37 140 PHE A C 1
ATOM 4032 O O . PHE B 1 140 ? 15.489 11.434 54.756 1.00 72.69 140 PHE A O 1
ATOM 4040 N N . THR B 1 141 ? 13.979 12.877 53.956 1.00 83.09 141 THR A N 1
ATOM 4041 C CA . THR B 1 141 ? 13.456 11.956 52.959 1.00 88.95 141 THR A CA 1
ATOM 4042 C C . THR B 1 141 ? 14.539 11.528 51.981 1.00 94.70 141 THR A C 1
ATOM 4043 O O . THR B 1 141 ? 15.261 12.371 51.439 1.00 81.20 141 THR A O 1
ATOM 4047 N N . ASP B 1 142 ? 14.641 10.219 51.763 1.00 83.46 142 ASP A N 1
ATOM 4048 C CA . ASP B 1 142 ? 15.630 9.639 50.853 1.00 86.00 142 ASP A CA 1
ATOM 4049 C C . ASP B 1 142 ? 17.040 9.658 51.435 1.00 73.12 142 ASP A C 1
ATOM 4050 O O . ASP B 1 142 ? 17.999 9.218 50.793 1.00 74.65 142 ASP A O 1
ATOM 4055 N N . PHE B 1 143 ? 17.160 10.174 52.652 1.00 70.98 143 PHE A N 1
ATOM 4056 C CA . PHE B 1 143 ? 18.446 10.264 53.321 1.00 69.63 143 PHE A CA 1
ATOM 4057 C C . PHE B 1 143 ? 18.232 10.136 54.816 1.00 69.78 143 PHE A C 1
ATOM 4058 O O . PHE B 1 143 ? 18.856 10.835 55.605 1.00 70.05 143 PHE A O 1
ATOM 4066 N N . GLU B 1 144 ? 17.339 9.237 55.201 1.00 95.09 144 GLU A N 1
ATOM 4067 C CA . GLU B 1 144 ? 16.919 9.127 56.589 1.00 73.82 144 GLU A CA 1
ATOM 4068 C C . GLU B 1 144 ? 18.083 9.029 57.581 1.00 72.71 144 GLU A C 1
ATOM 4069 O O . GLU B 1 144 ? 17.898 9.245 58.783 1.00 75.50 144 GLU A O 1
ATOM 4075 N N . GLN B 1 145 ? 19.282 8.724 57.087 1.00 71.14 145 GLN A N 1
ATOM 4076 C CA . GLN B 1 145 ? 20.429 8.565 57.978 1.00 70.37 145 GLN A CA 1
ATOM 4077 C C . GLN B 1 145 ? 21.103 9.890 58.310 1.00 69.80 145 GLN A C 1
ATOM 4078 O O . GLN B 1 145 ? 21.832 9.997 59.292 1.00 68.10 145 GLN A O 1
ATOM 4084 N N . HIS B 1 146 ? 20.843 10.901 57.493 1.00 67.97 146 HIS A N 1
ATOM 4085 C CA . HIS B 1 146 ? 21.521 12.177 57.633 1.00 67.13 146 HIS A CA 1
ATOM 4086 C C . HIS B 1 146 ? 20.844 13.119 58.619 1.00 66.63 146 HIS A C 1
ATOM 4087 O O . HIS B 1 146 ? 19.683 12.933 58.980 1.00 68.51 146 HIS A O 1
ATOM 4094 N N . TYR B 1 147 ? 21.595 14.129 59.046 1.00 70.36 147 TYR A N 1
ATOM 4095 C CA . TYR B 1 147 ? 21.127 15.089 60.030 1.00 71.71 147 TYR A CA 1
ATOM 4096 C C . TYR B 1 147 ? 21.983 16.351 60.016 1.00 68.57 147 TYR A C 1
ATOM 4097 O O . TYR B 1 147 ? 23.097 16.340 59.515 1.00 66.46 147 TYR A O 1
ATOM 4106 N N . LEU B 1 148 ? 21.457 17.433 60.572 1.00 68.27 148 LEU A N 1
ATOM 4107 C CA . LEU B 1 148 ? 22.145 18.709 60.571 1.00 63.30 148 LEU A CA 1
ATOM 4108 C C . LEU B 1 148 ? 21.798 19.443 61.847 1.00 64.83 148 LEU A C 1
ATOM 4109 O O . LEU B 1 148 ? 20.636 19.513 62.216 1.00 68.37 148 LEU A O 1
ATOM 4114 N N . GLU B 1 149 ? 22.808 19.975 62.529 1.00 65.81 149 GLU A N 1
ATOM 4115 C CA . GLU B 1 149 ? 22.615 20.709 63.785 1.00 66.40 149 GLU A CA 1
ATOM 4116 C C . GLU B 1 149 ? 23.157 22.124 63.679 1.00 67.44 149 GLU A C 1
ATOM 4117 O O . GLU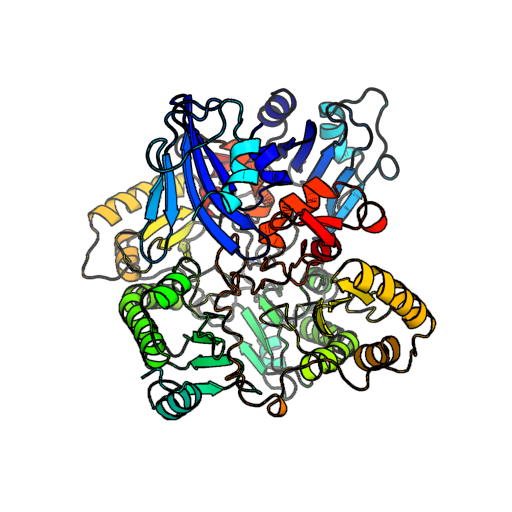 B 1 149 ? 24.291 22.332 63.264 1.00 69.21 149 GLU A O 1
ATOM 4123 N N . LEU B 1 150 ? 22.347 23.101 64.051 1.00 73.97 150 LEU A N 1
ATOM 4124 C CA . LEU B 1 150 ? 22.804 24.475 64.050 1.00 71.63 150 LEU A CA 1
ATOM 4125 C C . LEU B 1 150 ? 22.587 25.081 65.420 1.00 73.99 150 LEU A C 1
ATOM 4126 O O . LEU B 1 150 ? 21.638 24.712 66.120 1.00 72.37 150 LEU A O 1
ATOM 4131 N N . LYS B 1 151 ? 23.469 26.000 65.811 1.00 66.21 151 LYS A N 1
ATOM 4132 C CA . LYS B 1 151 ? 23.249 26.799 67.021 1.00 68.94 151 LYS A CA 1
ATOM 4133 C C . LYS B 1 151 ? 22.213 27.914 66.806 1.00 68.82 151 LYS A C 1
ATOM 4134 O O . LYS B 1 151 ? 22.059 28.457 65.705 1.00 67.81 151 LYS A O 1
ATOM 4140 N N . ILE B 1 152 ? 21.488 28.236 67.866 1.00 77.73 152 ILE A N 1
ATOM 4141 C CA . ILE B 1 152 ? 20.475 29.277 67.800 1.00 76.09 152 ILE A CA 1
ATOM 4142 C C . ILE B 1 152 ? 20.892 30.427 68.715 1.00 83.79 152 ILE A C 1
ATOM 4143 O O . ILE B 1 152 ? 21.289 30.202 69.861 1.00 85.95 152 ILE A O 1
ATOM 4148 N N . PRO B 1 153 ? 20.827 31.669 68.208 1.00 74.32 153 PRO A N 1
ATOM 4149 C CA . PRO B 1 153 ? 20.389 32.097 66.874 1.00 76.93 153 PRO A CA 1
ATOM 4150 C C . PRO B 1 153 ? 21.552 32.364 65.929 1.00 70.38 153 PRO A C 1
ATOM 4151 O O . PRO B 1 153 ? 21.345 32.843 64.808 1.00 75.74 153 PRO A O 1
ATOM 4155 N N . SER B 1 154 ? 22.759 32.078 66.412 1.00 66.54 154 SER A N 1
ATOM 4156 C CA . SER B 1 154 ? 23.982 32.052 65.611 1.00 69.34 154 SER A CA 1
ATOM 4157 C C . SER B 1 154 ? 23.748 31.512 64.206 1.00 65.23 154 SER A C 1
ATOM 4158 O O . SER B 1 154 ? 24.076 32.172 63.226 1.00 67.87 154 SER A O 1
ATOM 4161 N N . LEU B 1 155 ? 23.151 30.321 64.126 1.00 82.44 155 LEU A N 1
ATOM 4162 C CA . LEU B 1 155 ? 23.093 29.532 62.892 1.00 77.18 155 LEU A CA 1
ATOM 4163 C C . LEU B 1 155 ? 24.467 28.941 62.590 1.00 76.95 155 LEU A C 1
ATOM 4164 O O . LEU B 1 155 ? 24.794 28.632 61.439 1.00 74.72 155 LEU A O 1
ATOM 4169 N N . LEU B 1 156 ? 25.263 28.811 63.649 1.00 81.35 156 LEU A N 1
ATOM 4170 C CA . LEU B 1 156 ? 26.584 28.206 63.584 1.00 81.52 156 LEU A CA 1
ATOM 4171 C C . LEU B 1 156 ? 26.480 26.694 63.484 1.00 72.79 156 LEU A C 1
ATOM 4172 O O . LEU B 1 156 ? 25.739 26.063 64.235 1.00 68.40 156 LEU A O 1
ATOM 4177 N N . LEU B 1 157 ? 27.240 26.117 62.565 1.00 63.81 157 LEU A N 1
ATOM 4178 C CA . LEU B 1 157 ? 27.199 24.684 62.329 1.00 62.49 157 LEU A CA 1
ATOM 4179 C C . LEU B 1 157 ? 27.759 23.885 63.501 1.00 64.07 157 LEU A C 1
ATOM 4180 O O . LEU B 1 157 ? 28.929 24.043 63.873 1.00 63.09 157 LEU A O 1
ATOM 4185 N N . LEU B 1 158 ? 26.915 23.027 64.074 1.00 66.35 158 LEU A N 1
ATOM 4186 C CA . LEU B 1 158 ? 27.340 22.066 65.083 1.00 64.06 158 LEU A CA 1
ATOM 4187 C C . LEU B 1 158 ? 27.593 20.740 64.389 1.00 64.24 158 LEU A C 1
ATOM 4188 O O . LEU B 1 158 ? 28.200 20.709 63.331 1.00 65.07 158 LEU A O 1
ATOM 4193 N N . ASP B 1 159 ? 27.119 19.643 64.956 1.00 64.39 159 ASP A N 1
ATOM 4194 C CA . ASP B 1 159 ? 27.293 18.341 64.309 1.00 63.42 159 ASP A CA 1
ATOM 4195 C C . ASP B 1 159 ? 26.516 18.221 62.983 1.00 63.37 159 ASP A C 1
ATOM 4196 O O . ASP B 1 159 ? 25.692 19.073 62.655 1.00 63.03 159 ASP A O 1
ATOM 4201 N N . HIS B 1 160 ? 26.800 17.169 62.219 1.00 73.01 160 HIS A N 1
ATOM 4202 C CA . HIS B 1 160 ? 26.083 16.874 60.974 1.00 69.83 160 HIS A CA 1
ATOM 4203 C C . HIS B 1 160 ? 26.646 15.584 60.385 1.00 70.37 160 HIS A C 1
ATOM 4204 O O . HIS B 1 160 ? 27.726 15.156 60.784 1.00 72.28 160 HIS A O 1
ATOM 4211 N N . SER B 1 161 ? 25.921 14.957 59.459 1.00 80.99 161 SER A N 1
ATOM 4212 C CA . SER B 1 161 ? 26.458 13.812 58.722 1.00 79.89 161 SER A CA 1
ATOM 4213 C C . SER B 1 161 ? 27.399 14.351 57.656 1.00 75.60 161 SER A C 1
ATOM 4214 O O . SER B 1 161 ? 27.956 15.418 57.844 1.00 74.55 161 SER A O 1
ATOM 4217 N N . LEU B 1 162 ? 27.584 13.656 56.542 1.00 78.24 162 LEU A N 1
ATOM 4218 C CA . LEU B 1 162 ? 28.541 14.119 55.515 1.00 75.96 162 LEU A CA 1
ATOM 4219 C C . LEU B 1 162 ? 29.987 13.967 55.949 1.00 74.47 162 LEU A C 1
ATOM 4220 O O . LEU B 1 162 ? 30.359 14.345 57.067 1.00 75.23 162 LEU A O 1
ATOM 4225 N N . PRO B 1 163 ? 30.826 13.470 55.039 1.00 68.97 163 PRO A N 1
ATOM 4226 C CA . PRO B 1 163 ? 32.249 13.316 55.338 1.00 68.15 163 PRO A CA 1
ATOM 4227 C C . PRO B 1 163 ? 32.794 14.598 55.958 1.00 66.90 163 PRO A C 1
ATOM 4228 O O . PRO B 1 163 ? 32.428 15.691 55.517 1.00 66.01 163 PRO A O 1
ATOM 4232 N N . ASP B 1 164 ? 33.652 14.455 56.969 1.00 73.31 164 ASP A N 1
ATOM 4233 C CA . ASP B 1 164 ? 34.211 15.594 57.695 1.00 73.57 164 ASP A CA 1
ATOM 4234 C C . ASP B 1 164 ? 35.046 16.520 56.817 1.00 70.37 164 ASP A C 1
ATOM 4235 O O . ASP B 1 164 ? 35.302 17.659 57.184 1.00 69.33 164 ASP A O 1
ATOM 4240 N N . CYS B 1 165 ? 35.462 16.026 55.657 1.00 60.75 165 CYS A N 1
ATOM 4241 C CA . CYS B 1 165 ? 36.320 16.788 54.759 1.00 59.46 165 CYS A CA 1
ATOM 4242 C C . CYS B 1 165 ? 35.551 17.838 53.988 1.00 60.55 165 CYS A C 1
ATOM 4243 O O . CYS B 1 165 ? 36.159 18.677 53.321 1.00 61.07 165 CYS A O 1
ATOM 4246 N N . VAL B 1 166 ? 34.222 17.792 54.068 1.00 72.94 166 VAL A N 1
ATOM 4247 C CA . VAL B 1 166 ? 33.377 18.770 53.379 1.00 76.48 166 VAL A CA 1
ATOM 4248 C C . VAL B 1 166 ? 33.363 20.095 54.132 1.00 78.20 166 VAL A C 1
ATOM 4249 O O . VAL B 1 166 ? 33.216 20.118 55.358 1.00 78.66 166 VAL A O 1
ATOM 4253 N N . SER B 1 167 ? 33.519 21.200 53.409 1.00 77.04 167 SER A N 1
ATOM 4254 C CA . SER B 1 167 ? 33.589 22.507 54.064 1.00 80.37 167 SER A CA 1
ATOM 4255 C C . SER B 1 167 ? 32.211 23.134 54.261 1.00 84.38 167 SER A C 1
ATOM 4256 O O . SER B 1 167 ? 31.986 24.300 53.966 1.00 91.87 167 SER A O 1
ATOM 4259 N N . LEU B 1 168 ? 31.302 22.328 54.789 1.00 69.17 168 LEU A N 1
ATOM 4260 C CA . LEU B 1 168 ? 29.926 22.729 55.037 1.00 67.44 168 LEU A CA 1
ATOM 4261 C C . LEU B 1 168 ? 29.834 23.997 55.871 1.00 71.42 168 LEU A C 1
ATOM 4262 O O . LEU B 1 168 ? 29.074 24.915 55.544 1.00 77.94 168 LEU A O 1
ATOM 4267 N N . GLY B 1 169 ? 30.591 24.033 56.965 1.00 70.70 169 GLY A N 1
ATOM 4268 C CA . GLY B 1 169 ? 30.588 25.199 57.824 1.00 75.78 169 GLY A CA 1
ATOM 4269 C C . GLY B 1 169 ? 30.818 26.433 56.980 1.00 82.22 169 GLY A C 1
ATOM 4270 O O . GLY B 1 169 ? 29.975 27.329 56.916 1.00 89.19 169 GLY A O 1
ATOM 4271 N N . GLU B 1 170 ? 31.967 26.462 56.314 1.00 74.07 170 GLU A N 1
ATOM 4272 C CA . GLU B 1 170 ? 32.333 27.567 55.441 1.00 82.25 170 GLU A CA 1
ATOM 4273 C C . GLU B 1 170 ? 31.223 27.887 54.441 1.00 90.94 170 GLU A C 1
ATOM 4274 O O . GLU B 1 170 ? 30.877 29.045 54.229 1.00 100.71 170 GLU A O 1
ATOM 4280 N N . MET B 1 171 ? 30.661 26.853 53.830 1.00 85.87 171 MET A N 1
ATOM 4281 C CA . MET B 1 171 ? 29.626 27.059 52.830 1.00 93.51 171 MET A CA 1
ATOM 4282 C C . MET B 1 171 ? 28.459 27.792 53.451 1.00 94.32 171 MET A C 1
ATOM 4283 O O . MET B 1 171 ? 27.960 28.762 52.892 1.00 104.09 171 MET A O 1
ATOM 4288 N N . LEU B 1 172 ? 28.028 27.325 54.615 1.00 74.23 172 LEU A N 1
ATOM 4289 C CA . LEU B 1 172 ? 26.889 27.931 55.296 1.00 74.64 172 LEU A CA 1
ATOM 4290 C C . LEU B 1 172 ? 27.113 29.411 55.595 1.00 83.96 172 LEU A C 1
ATOM 4291 O O . LEU B 1 172 ? 26.332 30.254 55.171 1.00 89.46 172 LEU A O 1
ATOM 4296 N N . THR B 1 173 ? 28.179 29.731 56.321 1.00 97.81 173 THR A N 1
ATOM 4297 C CA . THR B 1 173 ? 28.445 31.127 56.641 1.00 103.50 173 THR A CA 1
ATOM 4298 C C . THR B 1 173 ? 28.369 31.995 55.400 1.00 93.94 173 THR A C 1
ATOM 4299 O O . THR B 1 173 ? 27.672 32.992 55.389 1.00 101.35 173 THR A O 1
ATOM 4303 N N . LYS B 1 174 ? 29.051 31.602 54.336 1.00 66.74 174 LYS A N 1
ATOM 4304 C CA . LYS B 1 174 ? 29.126 32.465 53.162 1.00 80.32 174 LYS A CA 1
ATOM 4305 C C . LYS B 1 174 ? 27.850 32.456 52.312 1.00 87.09 174 LYS A C 1
ATOM 4306 O O . LYS B 1 174 ? 27.462 33.488 51.784 1.00 96.83 174 LYS A O 1
ATOM 4312 N N . SER B 1 175 ? 27.178 31.314 52.207 1.00 112.47 175 SER A N 1
ATOM 4313 C CA . SER B 1 175 ? 26.095 31.162 51.224 1.00 113.19 175 SER A CA 1
ATOM 4314 C C . SER B 1 175 ? 24.664 31.056 51.787 1.00 104.19 175 SER A C 1
ATOM 4315 O O . SER B 1 175 ? 23.700 31.021 51.017 1.00 102.95 175 SER A O 1
ATOM 4318 N N . ALA B 1 176 ? 24.522 31.001 53.111 1.00 100.86 176 ALA A N 1
ATOM 4319 C CA . ALA B 1 176 ? 23.215 30.777 53.730 1.00 92.56 176 ALA A CA 1
ATOM 4320 C C . ALA B 1 176 ? 22.836 31.907 54.675 1.00 88.19 176 ALA A C 1
ATOM 4321 O O . ALA B 1 176 ? 23.418 32.046 55.753 1.00 82.75 176 ALA A O 1
ATOM 4323 N N . GLY B 1 177 ? 21.849 32.704 54.277 1.00 99.04 177 GLY A N 1
ATOM 4324 C CA . GLY B 1 177 ? 21.427 33.863 55.048 1.00 105.64 177 GLY A CA 1
ATOM 4325 C C . GLY B 1 177 ? 20.544 33.556 56.243 1.00 100.93 177 GLY A C 1
ATOM 4326 O O . GLY B 1 177 ? 20.847 33.960 57.364 1.00 105.78 177 GLY A O 1
ATOM 4327 N N . ASN B 1 178 ? 19.449 32.843 56.006 1.00 89.92 178 ASN A N 1
ATOM 4328 C CA . ASN B 1 178 ? 18.500 32.506 57.065 1.00 84.20 178 ASN A CA 1
ATOM 4329 C C . ASN B 1 178 ? 18.386 31.003 57.269 1.00 73.43 178 ASN A C 1
ATOM 4330 O O . ASN B 1 178 ? 18.985 30.223 56.529 1.00 71.92 178 ASN A O 1
ATOM 4335 N N . LEU B 1 179 ? 17.589 30.595 58.254 1.00 68.07 179 LEU A N 1
ATOM 4336 C CA . LEU B 1 179 ? 17.463 29.171 58.588 1.00 71.26 179 LEU A CA 1
ATOM 4337 C C . LEU B 1 179 ? 16.979 28.328 57.417 1.00 70.89 179 LEU A C 1
ATOM 4338 O O . LEU B 1 179 ? 17.495 27.237 57.168 1.00 74.01 179 LEU A O 1
ATOM 4343 N N . GLU B 1 180 ? 15.980 28.828 56.699 1.00 63.73 180 GLU A N 1
ATOM 4344 C CA . GLU B 1 180 ? 15.491 28.100 55.540 1.00 62.93 180 GLU A CA 1
ATOM 4345 C C . GLU B 1 180 ? 16.558 27.936 54.458 1.00 62.48 180 GLU A C 1
ATOM 4346 O O . GLU B 1 180 ? 16.636 26.892 53.811 1.00 65.75 180 GLU A O 1
ATOM 4352 N N . GLU B 1 181 ? 17.368 28.971 54.255 1.00 77.25 181 GLU A N 1
ATOM 4353 C CA . GLU B 1 181 ? 18.436 28.902 53.268 1.00 79.88 181 GLU A CA 1
ATOM 4354 C C . GLU B 1 181 ? 19.454 27.846 53.683 1.00 78.67 181 GLU A C 1
ATOM 4355 O O . GLU B 1 181 ? 19.986 27.116 52.842 1.00 79.09 181 GLU A O 1
ATOM 4361 N N . ALA B 1 182 ? 19.706 27.764 54.986 1.00 69.85 182 ALA A N 1
ATOM 4362 C CA . ALA B 1 182 ? 20.603 26.759 55.520 1.00 68.77 182 ALA A CA 1
ATOM 4363 C C . ALA B 1 182 ? 20.069 25.366 55.192 1.00 64.90 182 ALA A C 1
ATOM 4364 O O . ALA B 1 182 ? 20.778 24.533 54.614 1.00 65.11 182 ALA A O 1
ATOM 4366 N N . LEU B 1 183 ? 18.816 25.116 55.558 1.00 65.74 183 LEU A N 1
ATOM 4367 C CA . LEU B 1 183 ? 18.221 23.801 55.349 1.00 65.07 183 LEU A CA 1
ATOM 4368 C C . LEU B 1 183 ? 18.414 23.359 53.908 1.00 68.61 183 LEU A C 1
ATOM 4369 O O . LEU B 1 183 ? 18.801 22.228 53.633 1.00 69.37 183 LEU A O 1
ATOM 4374 N N . ASN B 1 184 ? 18.159 24.275 52.990 1.00 65.17 184 ASN A N 1
ATOM 4375 C CA . ASN B 1 184 ? 18.151 23.932 51.585 1.00 64.43 184 ASN A CA 1
ATOM 4376 C C . ASN B 1 184 ? 19.540 23.727 50.997 1.00 64.19 184 ASN A C 1
ATOM 4377 O O . ASN B 1 184 ? 19.747 22.809 50.199 1.00 65.53 184 ASN A O 1
ATOM 4382 N N . LEU B 1 185 ? 20.486 24.576 51.388 1.00 72.58 185 LEU A N 1
ATOM 4383 C CA . LEU B 1 185 ? 21.882 24.372 51.022 1.00 74.72 185 LEU A CA 1
ATOM 4384 C C . LEU B 1 185 ? 22.301 22.955 51.397 1.00 73.33 185 LEU A C 1
ATOM 4385 O O . LEU B 1 185 ? 23.019 22.284 50.646 1.00 74.42 185 LEU A O 1
ATOM 4390 N N . PHE B 1 186 ? 21.843 22.505 52.562 1.00 61.80 186 PHE A N 1
ATOM 4391 C CA . PHE B 1 186 ? 22.178 21.177 53.047 1.00 62.14 186 PHE A CA 1
ATOM 4392 C C . PHE B 1 186 ? 21.543 20.096 52.180 1.00 65.49 186 PHE A C 1
ATOM 4393 O O . PHE B 1 186 ? 22.218 19.162 51.744 1.00 63.62 186 PHE A O 1
ATOM 4401 N N . ARG B 1 187 ? 20.245 20.226 51.924 1.00 65.78 187 ARG A N 1
ATOM 4402 C CA . ARG B 1 187 ? 19.537 19.227 51.137 1.00 63.50 187 ARG A CA 1
ATOM 4403 C C . ARG B 1 187 ? 20.060 19.209 49.726 1.00 65.77 187 ARG A C 1
ATOM 4404 O O . ARG B 1 187 ? 20.039 18.174 49.068 1.00 63.28 187 ARG A O 1
ATOM 4412 N N . LYS B 1 188 ? 20.528 20.363 49.263 1.00 72.76 188 LYS A N 1
ATOM 4413 C CA . LYS B 1 188 ? 21.235 20.450 47.991 1.00 73.24 188 LYS A CA 1
ATOM 4414 C C . LYS B 1 188 ? 22.415 19.471 47.974 1.00 74.47 188 LYS A C 1
ATOM 4415 O O . LYS B 1 188 ? 22.497 18.612 47.106 1.00 77.70 188 LYS A O 1
ATOM 4421 N N . LEU B 1 189 ? 23.320 19.593 48.943 1.00 66.37 189 LEU A N 1
ATOM 4422 C CA . LEU B 1 189 ? 24.497 18.738 48.982 1.00 63.52 189 LEU A CA 1
ATOM 4423 C C . LEU B 1 189 ? 24.089 17.275 49.019 1.00 62.29 189 LEU A C 1
ATOM 4424 O O . LEU B 1 189 ? 24.698 16.422 48.372 1.00 61.55 189 LEU A O 1
ATOM 4429 N N . LEU B 1 190 ? 23.046 16.990 49.784 1.00 62.79 190 LEU A N 1
ATOM 4430 C CA . LEU B 1 190 ? 22.518 15.637 49.869 1.00 63.81 190 LEU A CA 1
ATOM 4431 C C . LEU B 1 190 ? 22.226 15.077 48.486 1.00 63.43 190 LEU A C 1
ATOM 4432 O O . LEU B 1 190 ? 22.588 13.945 48.186 1.00 64.35 190 LEU A O 1
ATOM 4437 N N . GLU B 1 191 ? 21.569 15.873 47.647 1.00 67.25 191 GLU A N 1
ATOM 4438 C CA . GLU B 1 191 ? 21.268 15.455 46.284 1.00 64.98 191 GLU A CA 1
ATOM 4439 C C . GLU B 1 191 ? 22.552 15.263 45.501 1.00 64.10 191 GLU A C 1
ATOM 4440 O O . GLU B 1 191 ? 22.735 14.242 44.833 1.00 67.88 191 GLU A O 1
ATOM 4446 N N . ASP B 1 192 ? 23.439 16.252 45.595 1.00 68.67 192 ASP A N 1
ATOM 4447 C CA . ASP B 1 192 ? 24.764 16.170 45.008 1.00 68.91 192 ASP A CA 1
ATOM 4448 C C . ASP B 1 192 ? 25.488 14.920 45.479 1.00 70.42 192 ASP A C 1
ATOM 4449 O O . ASP B 1 192 ? 26.328 14.371 44.769 1.00 72.37 192 ASP A O 1
ATOM 4454 N N . LEU B 1 193 ? 25.160 14.461 46.679 1.00 63.93 193 LEU A N 1
ATOM 4455 C CA . LEU B 1 193 ? 25.892 13.342 47.262 1.00 62.11 193 LEU A CA 1
ATOM 4456 C C . LEU B 1 193 ? 25.311 11.961 47.000 1.00 63.27 193 LEU A C 1
ATOM 4457 O O . LEU B 1 193 ? 25.916 10.961 47.391 1.00 63.76 193 LEU A O 1
ATOM 4462 N N . ARG B 1 194 ? 24.151 11.884 46.352 1.00 66.34 194 ARG A N 1
ATOM 4463 C CA . ARG B 1 194 ? 23.525 10.576 46.190 1.00 67.68 194 ARG A CA 1
ATOM 4464 C C . ARG B 1 194 ? 24.406 9.576 45.435 1.00 67.59 194 ARG A C 1
ATOM 4465 O O . ARG B 1 194 ? 24.493 8.419 45.836 1.00 68.87 194 ARG A O 1
ATOM 4473 N N . PRO B 1 195 ? 25.100 10.020 44.373 1.00 68.09 195 PRO A N 1
ATOM 4474 C CA . PRO B 1 195 ? 25.956 9.060 43.667 1.00 67.79 195 PRO A CA 1
ATOM 4475 C C . PRO B 1 195 ? 27.065 8.494 44.574 1.00 67.76 195 PRO A C 1
ATOM 4476 O O . PRO B 1 195 ? 27.349 7.300 44.535 1.00 67.64 195 PRO A O 1
ATOM 4480 N N . PHE B 1 196 ? 27.678 9.353 45.380 1.00 67.21 196 PHE A N 1
ATOM 4481 C CA . PHE B 1 196 ? 28.646 8.921 46.376 1.00 63.90 196 PHE A CA 1
ATOM 4482 C C . PHE B 1 196 ? 28.017 7.878 47.288 1.00 65.00 196 PHE A C 1
ATOM 4483 O O . PHE B 1 196 ? 28.591 6.807 47.516 1.00 65.02 196 PHE A O 1
ATOM 4491 N N . TYR B 1 197 ? 26.821 8.185 47.786 1.00 68.39 197 TYR A N 1
ATOM 4492 C CA . TYR B 1 197 ? 26.156 7.324 48.763 1.00 67.68 197 TYR A CA 1
ATOM 4493 C C . TYR B 1 197 ? 25.596 6.058 48.152 1.00 69.54 197 TYR A C 1
ATOM 4494 O O . TYR B 1 197 ? 25.746 4.978 48.718 1.00 68.63 197 TYR A O 1
ATOM 4503 N N . ASP B 1 198 ? 24.963 6.197 46.990 1.00 69.45 198 ASP A N 1
ATOM 4504 C CA . ASP B 1 198 ? 24.431 5.055 46.245 1.00 76.24 198 ASP A CA 1
ATOM 4505 C C . ASP B 1 198 ? 25.536 4.054 45.950 1.00 76.81 198 ASP A C 1
ATOM 4506 O O . ASP B 1 198 ? 25.327 2.848 46.028 1.00 77.55 198 ASP A O 1
ATOM 4511 N N . ASN B 1 199 ? 26.714 4.566 45.606 1.00 89.13 199 ASN A N 1
ATOM 4512 C CA . ASN B 1 199 ? 27.820 3.718 45.210 1.00 89.58 199 ASN A CA 1
ATOM 4513 C C . ASN B 1 199 ? 28.272 2.808 46.322 1.00 83.05 199 ASN A C 1
ATOM 4514 O O . ASN B 1 199 ? 28.546 1.626 46.091 1.00 85.84 199 ASN A O 1
ATOM 4519 N N . PHE B 1 200 ? 28.355 3.360 47.528 1.00 70.14 200 PHE A N 1
ATOM 4520 C CA . PHE B 1 200 ? 28.736 2.566 48.691 1.00 66.67 200 PHE A CA 1
ATOM 4521 C C . PHE B 1 200 ? 27.623 1.591 49.127 1.00 68.20 200 PHE A C 1
ATOM 4522 O O . PHE B 1 200 ? 27.899 0.581 49.781 1.00 69.93 200 PHE A O 1
ATOM 4530 N N . MET B 1 201 ? 26.377 1.908 48.764 1.00 65.00 201 MET A N 1
ATOM 4531 C CA . MET B 1 201 ? 25.220 1.042 48.990 1.00 67.22 201 MET A CA 1
ATOM 4532 C C . MET B 1 201 ? 25.497 -0.397 48.605 1.00 68.67 201 MET A C 1
ATOM 4533 O O . MET B 1 201 ? 25.346 -1.303 49.422 1.00 70.13 201 MET A O 1
ATOM 4538 N N . ASP B 1 202 ? 25.885 -0.601 47.347 1.00 70.41 202 ASP A N 1
ATOM 4539 C CA . ASP B 1 202 ? 26.138 -1.941 46.820 1.00 78.71 202 ASP A CA 1
ATOM 4540 C C . ASP B 1 202 ? 27.336 -2.602 47.502 1.00 78.47 202 ASP A C 1
ATOM 4541 O O . ASP B 1 202 ? 27.317 -3.793 47.813 1.00 83.68 202 ASP A O 1
ATOM 4546 N N . ILE B 1 203 ? 28.386 -1.826 47.723 1.00 77.26 203 ILE A N 1
ATOM 4547 C CA . ILE B 1 203 ? 29.601 -2.385 48.285 1.00 78.47 203 ILE A CA 1
ATOM 4548 C C . ILE B 1 203 ? 29.353 -2.837 49.709 1.00 77.39 203 ILE A C 1
ATOM 4549 O O . ILE B 1 203 ? 29.823 -3.894 50.132 1.00 83.68 203 ILE A O 1
ATOM 4554 N N . ASP B 1 204 ? 28.581 -2.041 50.436 1.00 65.97 204 ASP A N 1
ATOM 4555 C CA . ASP B 1 204 ? 28.244 -2.369 51.813 1.00 67.40 204 ASP A CA 1
ATOM 4556 C C . ASP B 1 204 ? 27.373 -3.618 51.930 1.00 68.81 204 ASP A C 1
ATOM 4557 O O . ASP B 1 204 ? 27.564 -4.418 52.851 1.00 66.04 204 ASP A O 1
ATOM 4562 N N . GLU B 1 205 ? 26.443 -3.807 50.992 1.00 67.71 205 GLU A N 1
ATOM 4563 C CA . GLU B 1 205 ? 25.537 -4.962 51.042 1.00 68.23 205 GLU A CA 1
ATOM 4564 C C . GLU B 1 205 ? 26.078 -6.244 50.397 1.00 72.23 205 GLU A C 1
ATOM 4565 O O . GLU B 1 205 ? 25.732 -7.341 50.819 1.00 79.87 205 GLU A O 1
ATOM 4571 N N . LEU B 1 206 ? 26.939 -6.103 49.395 1.00 68.35 206 LEU A N 1
ATOM 4572 C CA . LEU B 1 206 ? 27.366 -7.243 48.588 1.00 70.67 206 LEU A CA 1
ATOM 4573 C C . LEU B 1 206 ? 28.836 -7.581 48.753 1.00 74.82 206 LEU A C 1
ATOM 4574 O O . LEU B 1 206 ? 29.321 -8.567 48.183 1.00 74.37 206 LEU A O 1
ATOM 4579 N N . CYS B 1 207 ? 29.547 -6.751 49.507 1.00 73.84 207 CYS A N 1
ATOM 4580 C CA . CYS B 1 207 ? 30.927 -7.050 49.864 1.00 77.95 207 CYS A CA 1
ATOM 4581 C C . CYS B 1 207 ? 31.017 -7.225 51.365 1.00 80.43 207 CYS A C 1
ATOM 4582 O O . CYS B 1 207 ? 30.172 -6.702 52.108 1.00 75.02 207 CYS A O 1
ATOM 4585 N N . HIS B 1 208 ? 32.045 -7.948 51.809 1.00 69.93 208 HIS A N 1
ATOM 4586 C CA . HIS B 1 208 ? 32.285 -8.132 53.237 1.00 70.75 208 HIS A CA 1
ATOM 4587 C C . HIS B 1 208 ? 33.248 -7.061 53.770 1.00 67.76 208 HIS A C 1
ATOM 4588 O O . HIS B 1 208 ? 34.466 -7.247 53.774 1.00 68.29 208 HIS A O 1
ATOM 4595 N N . VAL B 1 209 ? 32.692 -5.938 54.219 1.00 69.26 209 VAL A N 1
ATOM 4596 C CA . VAL B 1 209 ? 33.502 -4.774 54.557 1.00 65.96 209 VAL A CA 1
ATOM 4597 C C . VAL B 1 209 ? 34.154 -4.909 55.924 1.00 64.27 209 VAL A C 1
ATOM 4598 O O . VAL B 1 209 ? 33.478 -4.923 56.936 1.00 63.83 209 VAL A O 1
ATOM 4602 N N . LEU B 1 210 ? 35.478 -4.988 55.951 1.00 76.38 210 LEU A N 1
ATOM 4603 C CA . LEU B 1 210 ? 36.221 -5.180 57.201 1.00 74.58 210 LEU A CA 1
ATOM 4604 C C . LEU B 1 210 ? 36.528 -3.878 57.948 1.00 69.67 210 LEU A C 1
ATOM 4605 O O . LEU B 1 210 ? 36.621 -3.866 59.171 1.00 68.36 210 LEU A O 1
ATOM 4610 N N . GLN B 1 211 ? 36.702 -2.790 57.206 1.00 63.82 211 GLN A N 1
ATOM 4611 C CA . GLN B 1 211 ? 37.000 -1.486 57.792 1.00 62.68 211 GLN A CA 1
ATOM 4612 C C . GLN B 1 211 ? 36.486 -0.395 56.874 1.00 62.65 211 GLN A C 1
ATOM 4613 O O . GLN B 1 211 ? 36.686 -0.461 55.660 1.00 62.42 211 GLN A O 1
ATOM 4619 N N . PRO B 1 212 ? 35.855 0.639 57.447 1.00 62.68 212 PRO A N 1
ATOM 4620 C CA . PRO B 1 212 ? 35.699 0.936 58.873 1.00 62.09 212 PRO A CA 1
ATOM 4621 C C . PRO B 1 212 ? 34.872 -0.116 59.611 1.00 66.28 212 PRO A C 1
ATOM 4622 O O . PRO B 1 212 ? 33.921 -0.656 59.047 1.00 63.20 212 PRO A O 1
ATOM 4626 N N . SER B 1 213 ? 35.228 -0.414 60.854 1.00 147.01 213 SER A N 1
ATOM 4627 C CA . SER B 1 213 ? 34.486 -1.428 61.574 1.00 152.61 213 SER A CA 1
ATOM 4628 C C . SER B 1 213 ? 33.038 -1.003 61.648 1.00 149.37 213 SER A C 1
ATOM 4629 O O . SER B 1 213 ? 32.159 -1.723 61.174 1.00 147.99 213 SER A O 1
ATOM 4632 N N . PRO B 1 214 ? 32.778 0.169 62.248 1.00 102.92 214 PRO A N 1
ATOM 4633 C CA . PRO B 1 214 ? 31.417 0.697 62.160 1.00 101.61 214 PRO A CA 1
ATOM 4634 C C . PRO B 1 214 ? 31.363 1.720 61.039 1.00 94.72 214 PRO A C 1
ATOM 4635 O O . PRO B 1 214 ? 32.013 2.761 61.119 1.00 94.51 214 PRO A O 1
ATOM 4639 N N . ILE B 1 215 ? 30.610 1.395 59.997 1.00 68.54 215 ILE A N 1
ATOM 4640 C CA . ILE B 1 215 ? 30.459 2.235 58.816 1.00 66.28 215 ILE A CA 1
ATOM 4641 C C . ILE B 1 215 ? 29.492 3.395 59.104 1.00 66.70 215 ILE A C 1
ATOM 4642 O O . ILE B 1 215 ? 28.446 3.195 59.732 1.00 66.81 215 ILE A O 1
ATOM 4647 N N . SER B 1 216 ? 29.840 4.605 58.663 1.00 60.90 216 SER A N 1
ATOM 4648 C CA . SER B 1 216 ? 28.966 5.767 58.868 1.00 61.44 216 SER A CA 1
ATOM 4649 C C . SER B 1 216 ? 28.827 6.654 57.624 1.00 61.04 216 SER A C 1
ATOM 4650 O O . SER B 1 216 ? 29.580 6.511 56.659 1.00 61.26 216 SER A O 1
ATOM 4653 N N . SER B 1 217 ? 27.858 7.566 57.651 1.00 61.39 217 SER A N 1
ATOM 4654 C CA . SER B 1 217 ? 27.617 8.464 56.522 1.00 67.98 217 SER A CA 1
ATOM 4655 C C . SER B 1 217 ? 28.873 9.246 56.182 1.00 67.45 217 SER A C 1
ATOM 4656 O O . SER B 1 217 ? 28.949 9.894 55.137 1.00 63.44 217 SER A O 1
ATOM 4659 N N . LYS B 1 218 ? 29.859 9.171 57.075 1.00 60.76 218 LYS A N 1
ATOM 4660 C CA . LYS B 1 218 ? 31.059 10.019 57.018 1.00 61.20 218 LYS A CA 1
ATOM 4661 C C . LYS B 1 218 ? 32.259 9.381 56.326 1.00 59.92 218 LYS A C 1
ATOM 4662 O O . LYS B 1 218 ? 33.079 10.066 55.725 1.00 59.90 218 LYS A O 1
ATOM 4668 N N . HIS B 1 219 ? 32.357 8.066 56.426 1.00 68.62 219 HIS A N 1
ATOM 4669 C CA . HIS B 1 219 ? 33.467 7.333 55.851 1.00 69.17 219 HIS A CA 1
ATOM 4670 C C . HIS B 1 219 ? 33.522 7.407 54.325 1.00 65.43 219 HIS A C 1
ATOM 4671 O O . HIS B 1 219 ? 32.547 7.056 53.646 1.00 64.06 219 HIS A O 1
ATOM 4678 N N . LYS B 1 220 ? 34.664 7.839 53.790 1.00 59.85 220 LYS A N 1
ATOM 4679 C CA . LYS B 1 220 ? 34.867 7.869 52.342 1.00 60.22 220 LYS A CA 1
ATOM 4680 C C . LYS B 1 220 ? 35.622 6.634 51.854 1.00 59.34 220 LYS A C 1
ATOM 4681 O O . LYS B 1 220 ? 36.217 6.636 50.774 1.00 58.86 220 LYS A O 1
ATOM 4687 N N . THR B 1 221 ? 35.599 5.571 52.644 1.00 72.42 221 THR A N 1
ATOM 4688 C CA . THR B 1 221 ? 36.441 4.421 52.358 1.00 76.27 221 THR A CA 1
ATOM 4689 C C . THR B 1 221 ? 35.708 3.097 52.489 1.00 80.31 221 THR A C 1
ATOM 4690 O O . THR B 1 221 ? 34.602 3.032 53.029 1.00 80.41 221 THR A O 1
ATOM 4694 N N . ARG B 1 222 ? 36.323 2.045 51.966 1.00 65.12 222 ARG A N 1
ATOM 4695 C CA . ARG B 1 222 ? 35.867 0.695 52.251 1.00 66.11 222 ARG A CA 1
ATOM 4696 C C . ARG B 1 222 ? 36.897 -0.381 51.934 1.00 69.06 222 ARG A C 1
ATOM 4697 O O . ARG B 1 222 ? 37.423 -0.451 50.833 1.00 69.59 222 ARG A O 1
ATOM 4705 N N . LEU B 1 223 ? 37.198 -1.207 52.926 1.00 90.95 223 LEU A N 1
ATOM 4706 C CA . LEU B 1 223 ? 38.126 -2.310 52.734 1.00 68.80 223 LEU A CA 1
ATOM 4707 C C . LEU B 1 223 ? 37.394 -3.639 52.790 1.00 77.18 223 LEU A C 1
ATOM 4708 O O . LEU B 1 223 ? 36.739 -3.949 53.780 1.00 79.31 223 LEU A O 1
ATOM 4713 N N . PHE B 1 224 ? 37.504 -4.428 51.734 1.00 64.93 224 PHE A N 1
ATOM 4714 C CA . PHE B 1 224 ? 36.820 -5.709 51.707 1.00 66.86 224 PHE A CA 1
ATOM 4715 C C . PHE B 1 224 ? 37.694 -6.741 51.010 1.00 66.73 224 PHE A C 1
ATOM 4716 O O . PHE B 1 224 ? 38.621 -6.383 50.293 1.00 65.52 224 PHE A O 1
ATOM 4724 N N . PRO B 1 225 ? 37.421 -8.032 51.246 1.00 73.77 225 PRO A N 1
ATOM 4725 C CA . PRO B 1 225 ? 38.262 -9.078 50.666 1.00 85.04 225 PRO A CA 1
ATOM 4726 C C . PRO B 1 225 ? 37.869 -9.348 49.225 1.00 84.28 225 PRO A C 1
ATOM 4727 O O . PRO B 1 225 ? 36.677 -9.318 48.891 1.00 81.78 225 PRO A O 1
ATOM 4731 N N . LEU B 1 226 ? 38.873 -9.607 48.390 1.00 69.37 226 LEU A N 1
ATOM 4732 C CA . LEU B 1 226 ? 38.677 -9.885 46.968 1.00 73.34 226 LEU A CA 1
ATOM 4733 C C . LEU B 1 226 ? 38.630 -11.382 46.742 1.00 89.15 226 LEU A C 1
ATOM 4734 O O . LEU B 1 226 ? 37.843 -11.891 45.947 1.00 79.99 226 LEU A O 1
ATOM 4739 N N . LYS B 1 227 ? 39.513 -12.071 47.450 1.00 77.96 227 LYS A N 1
ATOM 4740 C CA . LYS B 1 227 ? 39.537 -13.519 47.500 1.00 78.90 227 LYS A CA 1
ATOM 4741 C C . LYS B 1 227 ? 40.331 -13.890 48.737 1.00 72.84 227 LYS A C 1
ATOM 4742 O O . LYS B 1 227 ? 40.708 -13.017 49.522 1.00 74.24 227 LYS A O 1
ATOM 4748 N N . ASP B 1 228 ? 40.589 -15.180 48.912 1.00 90.66 228 ASP A N 1
ATOM 4749 C CA . ASP B 1 228 ? 41.395 -15.626 50.034 1.00 102.12 228 ASP A CA 1
ATOM 4750 C C . ASP B 1 228 ? 42.729 -14.878 50.008 1.00 97.80 228 ASP A C 1
ATOM 4751 O O . ASP B 1 228 ? 43.370 -14.776 48.961 1.00 94.07 228 ASP A O 1
ATOM 4756 N N . ARG B 1 229 ? 43.118 -14.323 51.153 1.00 105.45 229 ARG A N 1
ATOM 4757 C CA . ARG B 1 229 ? 44.432 -13.693 51.327 1.00 96.35 229 ARG A CA 1
ATOM 4758 C C . ARG B 1 229 ? 44.626 -12.344 50.635 1.00 81.06 229 ARG A C 1
ATOM 4759 O O . ARG B 1 229 ? 45.681 -11.729 50.765 1.00 74.93 229 ARG A O 1
ATOM 4767 N N . VAL B 1 230 ? 43.623 -11.872 49.913 1.00 100.67 230 VAL A N 1
ATOM 4768 C CA . VAL B 1 230 ? 43.791 -10.639 49.167 1.00 85.00 230 VAL A CA 1
ATOM 4769 C C . VAL B 1 230 ? 42.684 -9.650 49.448 1.00 74.27 230 VAL A C 1
ATOM 4770 O O . VAL B 1 230 ? 41.520 -9.911 49.150 1.00 74.16 230 VAL A O 1
ATOM 4774 N N . TYR B 1 231 ? 43.041 -8.502 50.006 1.00 89.87 231 TYR A N 1
ATOM 4775 C CA . TYR B 1 231 ? 42.058 -7.459 50.254 1.00 77.86 231 TYR A CA 1
ATOM 4776 C C . TYR B 1 231 ? 42.155 -6.374 49.204 1.00 66.83 231 TYR A C 1
ATOM 4777 O O . TYR B 1 231 ? 43.194 -6.186 48.584 1.00 67.59 231 TYR A O 1
ATOM 4786 N N . LEU B 1 232 ? 41.057 -5.663 49.011 1.00 66.94 232 LEU A N 1
ATOM 4787 C CA . LEU B 1 232 ? 40.972 -4.614 48.018 1.00 67.02 232 LEU A CA 1
ATOM 4788 C C . LEU B 1 232 ? 40.409 -3.412 48.742 1.00 63.04 232 LEU A C 1
ATOM 4789 O O . LEU B 1 232 ? 39.345 -3.497 49.349 1.00 65.38 232 LEU A O 1
ATOM 4794 N N . LYS B 1 233 ? 41.135 -2.301 48.726 1.00 68.16 233 LYS A N 1
ATOM 4795 C CA . LYS B 1 233 ? 40.681 -1.110 49.446 1.00 65.18 233 LYS A CA 1
ATOM 4796 C C . LYS B 1 233 ? 40.185 -0.002 48.524 1.00 63.30 233 LYS A C 1
ATOM 4797 O O . LYS B 1 233 ? 40.975 0.670 47.865 1.00 63.22 233 LYS A O 1
ATOM 4803 N N . LEU B 1 234 ? 38.872 0.193 48.496 1.00 62.09 234 LEU A N 1
ATOM 4804 C CA . LEU B 1 234 ? 38.264 1.248 47.696 1.00 62.38 234 LEU A CA 1
ATOM 4805 C C . LEU B 1 234 ? 38.244 2.545 48.482 1.00 61.72 234 LEU A C 1
ATOM 4806 O O . LEU B 1 234 ? 37.835 2.568 49.650 1.00 61.37 234 LEU A O 1
ATOM 4811 N N . THR B 1 235 ? 38.676 3.627 47.841 1.00 63.74 235 THR A N 1
ATOM 4812 C CA . THR B 1 235 ? 38.682 4.927 48.501 1.00 62.68 235 THR A CA 1
ATOM 4813 C C . THR B 1 235 ? 38.299 6.077 47.564 1.00 62.31 235 THR A C 1
ATOM 4814 O O . THR B 1 235 ? 38.747 6.137 46.431 1.00 62.57 235 THR A O 1
ATOM 4818 N N . ILE B 1 236 ? 37.453 6.978 48.047 1.00 60.49 236 ILE A N 1
ATOM 4819 C CA . ILE B 1 236 ? 36.860 8.008 47.199 1.00 65.23 236 ILE A CA 1
ATOM 4820 C C . ILE B 1 236 ? 37.160 9.392 47.713 1.00 59.32 236 ILE A C 1
ATOM 4821 O O . ILE B 1 236 ? 36.459 9.884 48.585 1.00 65.62 236 ILE A O 1
ATOM 4826 N N . ALA B 1 237 ? 38.186 10.018 47.143 1.00 59.22 237 ALA A N 1
ATOM 4827 C CA . ALA B 1 237 ? 38.725 11.278 47.642 1.00 59.83 237 ALA A CA 1
ATOM 4828 C C . ALA B 1 237 ? 37.705 12.412 47.652 1.00 59.77 237 ALA A C 1
ATOM 4829 O O . ALA B 1 237 ? 37.585 13.144 48.640 1.00 58.55 237 ALA A O 1
ATOM 4831 N N . ASP B 1 238 ? 36.976 12.565 46.552 1.00 61.04 238 ASP A N 1
ATOM 4832 C CA . ASP B 1 238 ? 36.036 13.665 46.410 1.00 60.59 238 ASP A CA 1
ATOM 4833 C C . ASP B 1 238 ? 34.644 13.111 46.315 1.00 60.47 238 ASP A C 1
ATOM 4834 O O . ASP B 1 238 ? 34.292 12.531 45.302 1.00 59.23 238 ASP A O 1
ATOM 4839 N N . PRO B 1 239 ? 33.838 13.284 47.369 1.00 74.23 239 PRO A N 1
ATOM 4840 C CA . PRO B 1 239 ? 32.482 12.732 47.367 1.00 72.50 239 PRO A CA 1
ATOM 4841 C C . PRO B 1 239 ? 31.584 13.368 46.301 1.00 77.70 239 PRO A C 1
ATOM 4842 O O . PRO B 1 239 ? 30.541 12.796 45.992 1.00 77.86 239 PRO A O 1
ATOM 4846 N N . PHE B 1 240 ? 31.977 14.514 45.744 1.00 57.89 240 PHE A N 1
ATOM 4847 C CA . PHE B 1 240 ? 31.177 15.172 44.716 1.00 57.88 240 PHE A CA 1
ATOM 4848 C C . PHE B 1 240 ? 31.663 14.807 43.320 1.00 58.16 240 PHE A C 1
ATOM 4849 O O . PHE B 1 240 ? 30.969 15.023 42.331 1.00 58.27 240 PHE A O 1
ATOM 4857 N N . ALA B 1 241 ? 32.876 14.274 43.250 1.00 65.28 241 ALA A N 1
ATOM 4858 C CA . ALA B 1 241 ? 33.489 13.856 41.990 1.00 73.20 241 ALA A CA 1
ATOM 4859 C C . ALA B 1 241 ? 33.687 12.365 42.111 1.00 69.87 241 ALA A C 1
ATOM 4860 O O . ALA B 1 241 ? 34.795 11.843 41.996 1.00 74.77 241 ALA A O 1
ATOM 4862 N N . CYS B 1 242 ? 32.584 11.684 42.352 1.00 63.36 242 CYS A N 1
ATOM 4863 C CA . CYS B 1 242 ? 32.618 10.302 42.777 1.00 62.23 242 CYS A CA 1
ATOM 4864 C C . CYS B 1 242 ? 33.613 9.399 42.046 1.00 66.29 242 CYS A C 1
ATOM 4865 O O . CYS B 1 242 ? 34.444 8.750 42.670 1.00 62.18 242 CYS A O 1
ATOM 4868 N N . ILE B 1 243 ? 33.533 9.349 40.729 1.00 76.40 243 ILE A N 1
ATOM 4869 C CA . ILE B 1 243 ? 34.380 8.422 39.993 1.00 63.00 243 ILE A CA 1
ATOM 4870 C C . ILE B 1 243 ? 35.736 9.019 39.590 1.00 64.66 243 ILE A C 1
ATOM 4871 O O . ILE B 1 243 ? 36.752 8.317 39.532 1.00 63.75 243 ILE A O 1
ATOM 4876 N N . ALA B 1 244 ? 35.747 10.320 39.327 1.00 68.25 244 ALA A N 1
ATOM 4877 C CA . ALA B 1 244 ? 36.982 11.017 39.030 1.00 71.93 244 ALA A CA 1
ATOM 4878 C C . ALA B 1 244 ? 37.972 10.856 40.175 1.00 61.87 244 ALA A C 1
ATOM 4879 O O . ALA B 1 244 ? 39.173 10.771 39.950 1.00 64.29 244 ALA A O 1
ATOM 4881 N N . SER B 1 245 ? 37.472 10.817 41.404 1.00 60.80 245 SER A N 1
ATOM 4882 C CA . SER B 1 245 ? 38.350 10.786 42.562 1.00 67.02 245 SER A CA 1
ATOM 4883 C C . SER B 1 245 ? 38.447 9.398 43.172 1.00 63.52 245 SER A C 1
ATOM 4884 O O . SER B 1 245 ? 38.943 9.237 44.288 1.00 61.63 245 SER A O 1
ATOM 4887 N N . MET B 1 246 ? 37.974 8.402 42.433 1.00 61.88 246 MET A N 1
ATOM 4888 C CA . MET B 1 246 ? 37.987 7.025 42.896 1.00 59.86 246 MET A CA 1
ATOM 4889 C C . MET B 1 246 ? 39.390 6.442 42.848 1.00 62.98 246 MET A C 1
ATOM 4890 O O . MET B 1 246 ? 40.203 6.839 42.026 1.00 61.03 246 MET A O 1
ATOM 4895 N N . SER B 1 247 ? 39.664 5.480 43.718 1.00 64.67 247 SER A N 1
ATOM 4896 C CA . SER B 1 247 ? 41.008 4.932 43.853 1.00 65.38 247 SER A CA 1
ATOM 4897 C C . SER B 1 247 ? 40.980 3.528 44.468 1.00 65.48 247 SER A C 1
ATOM 4898 O O . SER B 1 247 ? 40.323 3.300 45.490 1.00 69.59 247 SER A O 1
ATOM 4901 N N . LEU B 1 248 ? 41.682 2.590 43.834 1.00 61.87 248 LEU A N 1
ATOM 4902 C CA . LEU B 1 248 ? 41.713 1.210 44.299 1.00 63.39 248 LEU A CA 1
ATOM 4903 C C . LEU B 1 248 ? 43.118 0.837 44.693 1.00 66.76 248 LEU A C 1
ATOM 4904 O O . LEU B 1 248 ? 44.071 1.318 44.102 1.00 65.54 248 LEU A O 1
ATOM 4909 N N . LYS B 1 249 ? 43.247 -0.012 45.703 1.00 65.33 249 LYS A N 1
ATOM 4910 C CA . LYS B 1 249 ? 44.548 -0.516 46.120 1.00 69.98 249 LYS A CA 1
ATOM 4911 C C . LYS B 1 249 ? 44.461 -1.999 46.474 1.00 77.55 249 LYS A C 1
ATOM 4912 O O . LYS B 1 249 ? 43.607 -2.418 47.264 1.00 77.09 249 LYS A O 1
ATOM 4918 N N . ILE B 1 250 ? 45.333 -2.792 45.858 1.00 66.51 250 ILE A N 1
ATOM 4919 C CA . ILE B 1 250 ? 45.376 -4.221 46.113 1.00 68.83 250 ILE A CA 1
ATOM 4920 C C . ILE B 1 250 ? 46.311 -4.544 47.279 1.00 66.50 250 ILE A C 1
ATOM 4921 O O . ILE B 1 250 ? 47.468 -4.131 47.313 1.00 67.12 250 ILE A O 1
ATOM 4926 N N . ILE B 1 251 ? 45.786 -5.275 48.249 1.00 68.35 251 ILE A N 1
ATOM 4927 C CA . ILE B 1 251 ? 46.525 -5.583 49.457 1.00 72.71 251 ILE A CA 1
ATOM 4928 C C . ILE B 1 251 ? 46.560 -7.083 49.673 1.00 72.18 251 ILE A C 1
ATOM 4929 O O . ILE B 1 251 ? 45.517 -7.745 49.716 1.00 74.74 251 ILE A O 1
ATOM 4934 N N . GLY B 1 252 ? 47.765 -7.621 49.808 1.00 68.06 252 GLY A N 1
ATOM 4935 C CA . GLY B 1 252 ? 47.929 -9.054 49.950 1.00 74.70 252 GLY A CA 1
ATOM 4936 C C . GLY B 1 252 ? 49.347 -9.472 49.652 1.00 68.52 252 GLY A C 1
ATOM 4937 O O . GLY B 1 252 ? 50.231 -8.624 49.576 1.00 68.06 252 GLY A O 1
ATOM 4938 N N . PRO B 1 253 ? 49.572 -10.784 49.486 1.00 74.65 253 PRO A N 1
ATOM 4939 C CA . PRO B 1 253 ? 50.908 -11.327 49.222 1.00 78.55 253 PRO A CA 1
ATOM 4940 C C . PRO B 1 253 ? 51.545 -10.706 47.982 1.00 75.31 253 PRO A C 1
ATOM 4941 O O . PRO B 1 253 ? 50.850 -10.343 47.039 1.00 73.97 253 PRO A O 1
ATOM 4945 N N . THR B 1 254 ? 52.867 -10.588 48.000 1.00 75.49 254 THR A N 1
ATOM 4946 C CA . THR B 1 254 ? 53.618 -9.809 47.014 1.00 72.87 254 THR A CA 1
ATOM 4947 C C . THR B 1 254 ? 53.256 -10.105 45.570 1.00 71.25 254 THR A C 1
ATOM 4948 O O . THR B 1 254 ? 53.021 -9.189 44.779 1.00 75.14 254 THR A O 1
ATOM 4952 N N . GLU B 1 255 ? 53.239 -11.393 45.235 1.00 83.86 255 GLU A N 1
ATOM 4953 C CA . GLU B 1 255 ? 52.999 -11.853 43.868 1.00 84.43 255 GLU A CA 1
ATOM 4954 C C . GLU B 1 255 ? 51.538 -11.674 43.455 1.00 79.81 255 GLU A C 1
ATOM 4955 O O . GLU B 1 255 ? 51.244 -11.341 42.314 1.00 76.92 255 GLU A O 1
ATOM 4961 N N . GLU B 1 256 ? 50.630 -11.900 44.395 1.00 75.00 256 GLU A N 1
ATOM 4962 C CA . GLU B 1 256 ? 49.219 -11.649 44.170 1.00 72.12 256 GLU A CA 1
ATOM 4963 C C . GLU B 1 256 ? 49.028 -10.171 43.872 1.00 71.80 256 GLU A C 1
ATOM 4964 O O . GLU B 1 256 ? 48.339 -9.787 42.924 1.00 73.05 256 GLU A O 1
ATOM 4970 N N . VAL B 1 257 ? 49.644 -9.344 44.703 1.00 82.53 257 VAL A N 1
ATOM 4971 C CA . VAL B 1 257 ? 49.575 -7.915 44.524 1.00 72.41 257 VAL A CA 1
ATOM 4972 C C . VAL B 1 257 ? 50.130 -7.580 43.154 1.00 71.19 257 VAL A C 1
ATOM 4973 O O . VAL B 1 257 ? 49.463 -6.926 42.351 1.00 72.83 257 VAL A O 1
ATOM 4977 N N . ALA B 1 258 ? 51.350 -8.045 42.892 1.00 75.40 258 ALA A N 1
ATOM 4978 C CA . ALA B 1 258 ? 52.026 -7.784 41.625 1.00 76.29 258 ALA A CA 1
ATOM 4979 C C . ALA B 1 258 ? 51.144 -8.184 40.441 1.00 78.69 258 ALA A C 1
ATOM 4980 O O . ALA B 1 258 ? 50.935 -7.400 39.508 1.00 76.74 258 ALA A O 1
ATOM 4982 N N . ARG B 1 259 ? 50.627 -9.408 40.495 1.00 77.42 259 ARG A N 1
ATOM 4983 C CA . ARG B 1 259 ? 49.764 -9.937 39.446 1.00 82.27 259 ARG A CA 1
ATOM 4984 C C . ARG B 1 259 ? 48.540 -9.056 39.259 1.00 76.58 259 ARG A C 1
ATOM 4985 O O . ARG B 1 259 ? 48.322 -8.492 38.186 1.00 77.83 259 ARG A O 1
ATOM 4993 N N . LEU B 1 260 ? 47.746 -8.944 40.318 1.00 86.14 260 LEU A N 1
ATOM 4994 C CA . LEU B 1 260 ? 46.481 -8.236 40.253 1.00 81.15 260 LEU A CA 1
ATOM 4995 C C . LEU B 1 260 ? 46.638 -6.779 39.854 1.00 74.50 260 LEU A C 1
ATOM 4996 O O . LEU B 1 260 ? 45.728 -6.201 39.259 1.00 73.35 260 LEU A O 1
ATOM 5001 N N . ARG B 1 261 ? 47.781 -6.176 40.175 1.00 70.45 261 ARG A N 1
ATOM 5002 C CA . ARG B 1 261 ? 47.986 -4.763 39.851 1.00 73.21 261 ARG A CA 1
ATOM 5003 C C . ARG B 1 261 ? 47.775 -4.492 38.359 1.00 72.15 261 ARG A C 1
ATOM 5004 O O . ARG B 1 261 ? 47.279 -3.433 37.976 1.00 70.49 261 ARG A O 1
ATOM 5012 N N . HIS B 1 262 ? 48.127 -5.469 37.527 1.00 76.87 262 HIS A N 1
ATOM 5013 C CA . HIS B 1 262 ? 47.936 -5.360 36.084 1.00 79.72 262 HIS A CA 1
ATOM 5014 C C . HIS B 1 262 ? 46.458 -5.384 35.737 1.00 77.98 262 HIS A C 1
ATOM 5015 O O . HIS B 1 262 ? 45.991 -4.576 34.942 1.00 74.78 262 HIS A O 1
ATOM 5022 N N . VAL B 1 263 ? 45.727 -6.318 36.337 1.00 81.16 263 VAL A N 1
ATOM 5023 C CA . VAL B 1 263 ? 44.287 -6.387 36.148 1.00 82.65 263 VAL A CA 1
ATOM 5024 C C . VAL B 1 263 ? 43.670 -5.030 36.434 1.00 74.21 263 VAL A C 1
ATOM 5025 O O . VAL B 1 263 ? 42.796 -4.552 35.697 1.00 75.13 263 VAL A O 1
ATOM 5029 N N . LEU B 1 264 ? 44.132 -4.426 37.523 1.00 73.32 264 LEU A N 1
ATOM 5030 C CA . LEU B 1 264 ? 43.593 -3.163 37.977 1.00 69.67 264 LEU A CA 1
ATOM 5031 C C . LEU B 1 264 ? 43.687 -2.118 36.878 1.00 67.88 264 LEU A C 1
ATOM 5032 O O . LEU B 1 264 ? 42.672 -1.560 36.473 1.00 70.87 264 LEU A O 1
ATOM 5037 N N . SER B 1 265 ? 44.898 -1.868 36.388 1.00 71.30 265 SER A N 1
ATOM 5038 C CA . SER B 1 265 ? 45.109 -0.908 35.301 1.00 71.34 265 SER A CA 1
ATOM 5039 C C . SER B 1 265 ? 44.120 -1.151 34.166 1.00 75.81 265 SER A C 1
ATOM 5040 O O . SER B 1 265 ? 43.311 -0.284 33.834 1.00 73.74 265 SER A O 1
ATOM 5043 N N . ASP B 1 266 ? 44.195 -2.339 33.573 1.00 71.40 266 ASP A N 1
ATOM 5044 C CA . ASP B 1 266 ? 43.315 -2.706 32.477 1.00 77.56 266 ASP A CA 1
ATOM 5045 C C . ASP B 1 266 ? 41.870 -2.406 32.834 1.00 77.14 266 ASP A C 1
ATOM 5046 O O . ASP B 1 266 ? 41.139 -1.807 32.046 1.00 78.96 266 ASP A O 1
ATOM 5051 N N . GLY B 1 267 ? 41.464 -2.826 34.028 1.00 77.00 267 GLY A N 1
ATOM 5052 C CA . GLY B 1 267 ? 40.094 -2.642 34.473 1.00 79.04 267 GLY A CA 1
ATOM 5053 C C . GLY B 1 267 ? 39.664 -1.192 34.420 1.00 74.34 267 GLY A C 1
ATOM 5054 O O . GLY B 1 267 ? 38.541 -0.886 34.043 1.00 79.59 267 GLY A O 1
ATOM 5055 N N . LEU B 1 268 ? 40.570 -0.300 34.795 1.00 72.66 268 LEU A N 1
ATOM 5056 C CA . LEU B 1 268 ? 40.288 1.125 34.783 1.00 67.86 268 LEU A CA 1
ATOM 5057 C C . LEU B 1 268 ? 40.142 1.631 33.359 1.00 73.57 268 LEU A C 1
ATOM 5058 O O . LEU B 1 268 ? 39.228 2.400 33.053 1.00 71.42 268 LEU A O 1
ATOM 5063 N N . SER B 1 269 ? 41.049 1.188 32.491 1.00 67.70 269 SER A N 1
ATOM 5064 C CA . SER B 1 269 ? 41.016 1.541 31.076 1.00 72.92 269 SER A CA 1
ATOM 5065 C C . SER B 1 269 ? 39.708 1.119 30.437 1.00 82.02 269 SER A C 1
ATOM 5066 O O . SER B 1 269 ? 39.206 1.795 29.544 1.00 85.32 269 SER A O 1
ATOM 5069 N N . ASN B 1 270 ? 39.158 0.001 30.905 1.00 67.84 270 ASN A N 1
ATOM 5070 C CA . ASN B 1 270 ? 37.902 -0.525 30.375 1.00 68.96 270 ASN A CA 1
ATOM 5071 C C . ASN B 1 270 ? 36.699 -0.128 31.208 1.00 72.78 270 ASN A C 1
ATOM 5072 O O . ASN B 1 270 ? 35.665 -0.782 31.145 1.00 81.69 270 ASN A O 1
ATOM 5077 N N . TRP B 1 271 ? 36.822 0.936 31.995 1.00 73.31 271 TRP A N 1
ATOM 5078 C CA . TRP B 1 271 ? 35.748 1.294 32.918 1.00 66.35 271 TRP A CA 1
ATOM 5079 C C . TRP B 1 271 ? 34.463 1.640 32.184 1.00 68.03 271 TRP A C 1
ATOM 5080 O O . TRP B 1 271 ? 34.440 2.529 31.334 1.00 72.41 271 TRP A O 1
ATOM 5091 N N . ASP B 1 272 ? 33.394 0.930 32.518 1.00 68.16 272 ASP A N 1
ATOM 5092 C CA . ASP B 1 272 ? 32.090 1.175 31.906 1.00 68.68 272 ASP A CA 1
ATOM 5093 C C . ASP B 1 272 ? 31.325 2.245 32.678 1.00 67.25 272 ASP A C 1
ATOM 5094 O O . ASP B 1 272 ? 30.795 1.976 33.755 1.00 76.55 272 ASP A O 1
ATOM 5099 N N . SER B 1 273 ? 31.262 3.448 32.106 1.00 75.82 273 SER A N 1
ATOM 5100 C CA . SER B 1 273 ? 30.735 4.628 32.795 1.00 79.75 273 SER A CA 1
ATOM 5101 C C . SER B 1 273 ? 29.257 4.485 33.122 1.00 99.33 273 SER A C 1
ATOM 5102 O O . SER B 1 273 ? 28.726 5.202 33.971 1.00 96.22 273 SER A O 1
ATOM 5105 N N . GLU B 1 274 ? 28.599 3.557 32.440 1.00 66.27 274 GLU A N 1
ATOM 5106 C CA . GLU B 1 274 ? 27.192 3.278 32.698 1.00 66.21 274 GLU A CA 1
ATOM 5107 C C . GLU B 1 274 ? 26.985 2.160 33.730 1.00 71.79 274 GLU A C 1
ATOM 5108 O O . GLU B 1 274 ? 25.934 1.520 33.770 1.00 92.90 274 GLU A O 1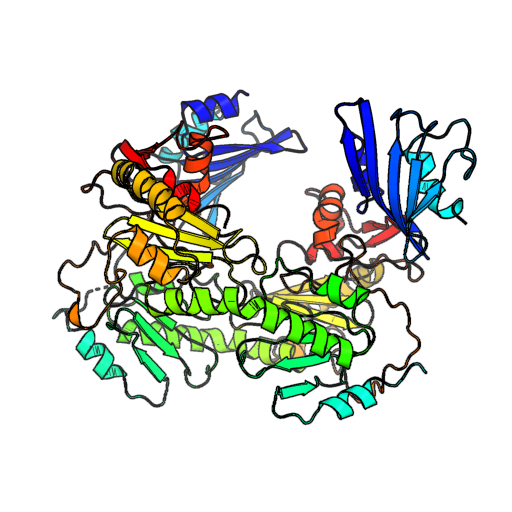
ATOM 5114 N N . MET B 1 275 ? 27.992 1.938 34.563 1.00 96.88 275 MET A N 1
ATOM 5115 C CA . MET B 1 275 ? 27.904 0.963 35.636 1.00 100.40 275 MET A CA 1
ATOM 5116 C C . MET B 1 275 ? 28.524 1.561 36.888 1.00 88.09 275 MET A C 1
ATOM 5117 O O . MET B 1 275 ? 29.542 2.249 36.804 1.00 70.45 275 MET A O 1
ATOM 5122 N N . ASN B 1 276 ? 27.930 1.300 38.050 1.00 101.78 276 ASN A N 1
ATOM 5123 C CA . ASN B 1 276 ? 28.488 1.808 39.301 1.00 93.70 276 ASN A CA 1
ATOM 5124 C C . ASN B 1 276 ? 29.833 1.164 39.619 1.00 75.92 276 ASN A C 1
ATOM 5125 O O . ASN B 1 276 ? 30.356 0.376 38.825 1.00 77.44 276 ASN A O 1
ATOM 5130 N N . ILE B 1 277 ? 30.386 1.481 40.786 1.00 64.08 277 ILE A N 1
ATOM 5131 C CA . ILE B 1 277 ? 31.699 0.959 41.149 1.00 63.23 277 ILE A CA 1
ATOM 5132 C C . ILE B 1 277 ? 31.678 -0.539 41.428 1.00 63.66 277 ILE A C 1
ATOM 5133 O O . ILE B 1 277 ? 32.554 -1.274 40.962 1.00 71.98 277 ILE A O 1
ATOM 5138 N N . HIS B 1 278 ? 30.672 -0.992 42.170 1.00 63.88 278 HIS A N 1
ATOM 5139 C CA . HIS B 1 278 ? 30.597 -2.399 42.529 1.00 69.50 278 HIS A CA 1
ATOM 5140 C C . HIS B 1 278 ? 30.620 -3.280 41.291 1.00 78.00 278 HIS A C 1
ATOM 5141 O O . HIS B 1 278 ? 31.491 -4.139 41.139 1.00 73.12 278 HIS A O 1
ATOM 5148 N N . LYS B 1 279 ? 29.658 -3.064 40.406 1.00 80.29 279 LYS A N 1
ATOM 5149 C CA . LYS B 1 279 ? 29.498 -3.936 39.257 1.00 90.33 279 LYS A CA 1
ATOM 5150 C C . LYS B 1 279 ? 30.697 -3.794 38.349 1.00 76.72 279 LYS A C 1
ATOM 5151 O O . LYS B 1 279 ? 31.116 -4.751 37.702 1.00 77.73 279 LYS A O 1
ATOM 5157 N N . ASN B 1 280 ? 31.273 -2.599 38.334 1.00 71.40 280 ASN A N 1
ATOM 5158 C CA . ASN B 1 280 ? 32.478 -2.354 37.553 1.00 68.26 280 ASN A CA 1
ATOM 5159 C C . ASN B 1 280 ? 33.686 -3.113 38.118 1.00 85.71 280 ASN A C 1
ATOM 5160 O O . ASN B 1 280 ? 34.571 -3.529 37.374 1.00 88.38 280 ASN A O 1
ATOM 5165 N N . LEU B 1 281 ? 33.708 -3.297 39.436 1.00 68.42 281 LEU A N 1
ATOM 5166 C CA . LEU B 1 281 ? 34.758 -4.078 40.084 1.00 72.40 281 LEU A CA 1
ATOM 5167 C C . LEU B 1 281 ? 34.591 -5.563 39.806 1.00 80.19 281 LEU A C 1
ATOM 5168 O O . LEU B 1 281 ? 35.572 -6.284 39.664 1.00 78.05 281 LEU A O 1
ATOM 5173 N N . LEU B 1 282 ? 33.344 -6.019 39.752 1.00 68.89 282 LEU A N 1
ATOM 5174 C CA . LEU B 1 282 ? 33.065 -7.407 39.419 1.00 76.57 282 LEU A CA 1
ATOM 5175 C C . LEU B 1 282 ? 33.579 -7.674 38.019 1.00 75.53 282 LEU A C 1
ATOM 5176 O O . LEU B 1 282 ? 34.225 -8.693 37.757 1.00 72.21 282 LEU A O 1
ATOM 5181 N N . ARG B 1 283 ? 33.280 -6.733 37.128 1.00 73.31 283 ARG A N 1
ATOM 5182 C CA . ARG B 1 283 ? 33.776 -6.748 35.765 1.00 72.48 283 ARG A CA 1
ATOM 5183 C C . ARG B 1 283 ? 35.287 -6.846 35.801 1.00 74.82 283 ARG A C 1
ATOM 5184 O O . ARG B 1 283 ? 35.886 -7.724 35.188 1.00 77.75 283 ARG A O 1
ATOM 5192 N N . MET B 1 284 ? 35.895 -5.943 36.555 1.00 88.96 284 MET A N 1
ATOM 5193 C CA . MET B 1 284 ? 37.343 -5.816 36.600 1.00 76.48 284 MET A CA 1
ATOM 5194 C C . MET B 1 284 ? 38.067 -7.121 36.940 1.00 78.52 284 MET A C 1
ATOM 5195 O O . MET B 1 284 ? 39.020 -7.501 36.255 1.00 76.85 284 MET A O 1
ATOM 5200 N N . PHE B 1 285 ? 37.605 -7.811 37.981 1.00 70.97 285 PHE A N 1
ATOM 5201 C CA . PHE B 1 285 ? 38.299 -8.988 38.501 1.00 73.37 285 PHE A CA 1
ATOM 5202 C C . PHE B 1 285 ? 37.636 -10.291 38.117 1.00 86.45 285 PHE A C 1
ATOM 5203 O O . PHE B 1 285 ? 37.941 -11.334 38.687 1.00 89.68 285 PHE A O 1
ATOM 5211 N N . ASP B 1 286 ? 36.723 -10.232 37.160 1.00 78.95 286 ASP A N 1
ATOM 5212 C CA . ASP B 1 286 ? 36.095 -11.440 36.654 1.00 79.15 286 ASP A CA 1
ATOM 5213 C C . ASP B 1 286 ? 35.460 -12.227 37.800 1.00 82.06 286 ASP A C 1
ATOM 5214 O O . ASP B 1 286 ? 35.880 -13.342 38.111 1.00 86.35 286 ASP A O 1
ATOM 5219 N N . LEU B 1 287 ? 34.450 -11.638 38.429 1.00 101.68 287 LEU A N 1
ATOM 5220 C CA . LEU B 1 287 ? 33.717 -12.312 39.489 1.00 79.34 287 LEU A CA 1
ATOM 5221 C C . LEU B 1 287 ? 32.227 -12.056 39.342 1.00 77.60 287 LEU A C 1
ATOM 5222 O O . LEU B 1 287 ? 31.821 -10.940 39.024 1.00 77.62 287 LEU A O 1
ATOM 5227 N N . CYS B 1 288 ? 31.400 -13.073 39.566 1.00 89.90 288 CYS A N 1
ATOM 5228 C CA . CYS B 1 288 ? 29.963 -12.827 39.568 1.00 101.21 288 CYS A CA 1
ATOM 5229 C C . CYS B 1 288 ? 29.562 -12.287 40.954 1.00 99.87 288 CYS A C 1
ATOM 5230 O O . CYS B 1 288 ? 28.507 -11.672 41.108 1.00 102.17 288 CYS A O 1
ATOM 5233 N N . TYR B 1 289 ? 30.432 -12.474 41.946 1.00 89.25 289 TYR A N 1
ATOM 5234 C CA . TYR B 1 289 ? 30.210 -11.905 43.286 1.00 77.66 289 TYR A CA 1
ATOM 5235 C C . TYR B 1 289 ? 31.466 -11.836 44.165 1.00 76.09 289 TYR A C 1
ATOM 5236 O O . TYR B 1 289 ? 32.411 -12.605 43.987 1.00 74.59 289 TYR A O 1
ATOM 5245 N N . PHE B 1 290 ? 31.462 -10.924 45.132 1.00 73.63 290 PHE A N 1
ATOM 5246 C CA . PHE B 1 290 ? 32.581 -10.811 46.062 1.00 85.78 290 PHE A CA 1
ATOM 5247 C C . PHE B 1 290 ? 32.437 -11.753 47.259 1.00 82.15 290 PHE A C 1
ATOM 5248 O O . PHE B 1 290 ? 31.322 -12.020 47.708 1.00 84.37 290 PHE A O 1
ATOM 5256 N N . PRO B 1 291 ? 33.573 -12.244 47.791 1.00 94.46 291 PRO A N 1
ATOM 5257 C CA . PRO B 1 291 ? 33.600 -13.172 48.928 1.00 92.02 291 PRO A CA 1
ATOM 5258 C C . PRO B 1 291 ? 32.872 -12.572 50.108 1.00 85.93 291 PRO A C 1
ATOM 5259 O O . PRO B 1 291 ? 33.155 -11.427 50.461 1.00 78.56 291 PRO A O 1
ATOM 5263 N N . MET B 1 292 ? 31.966 -13.328 50.717 1.00 100.90 292 MET A N 1
ATOM 5264 C CA . MET B 1 292 ? 31.164 -12.812 51.822 1.00 94.51 292 MET A CA 1
ATOM 5265 C C . MET B 1 292 ? 30.596 -13.974 52.643 1.00 96.98 292 MET A C 1
ATOM 5266 O O . MET B 1 292 ? 30.223 -15.010 52.087 1.00 104.40 292 MET A O 1
ATOM 5271 N N . PRO B 1 293 ? 30.553 -13.824 53.977 1.00 74.14 293 PRO A N 1
ATOM 5272 C CA . PRO B 1 293 ? 30.056 -14.925 54.801 1.00 78.37 293 PRO A CA 1
ATOM 5273 C C . PRO B 1 293 ? 28.626 -15.243 54.420 1.00 79.55 293 PRO A C 1
ATOM 5274 O O . PRO B 1 293 ? 27.856 -14.324 54.143 1.00 78.38 293 PRO A O 1
ATOM 5278 N N . ASP B 1 294 ? 28.279 -16.522 54.394 1.00 84.08 294 ASP A N 1
ATOM 5279 C CA . ASP B 1 294 ? 26.942 -16.934 54.002 1.00 81.01 294 ASP A CA 1
ATOM 5280 C C . ASP B 1 294 ? 26.580 -18.190 54.764 1.00 87.63 294 ASP A C 1
ATOM 5281 O O . ASP B 1 294 ? 27.454 -18.972 55.118 1.00 84.36 294 ASP A O 1
ATOM 5286 N N . TRP B 1 295 ? 25.295 -18.382 55.036 1.00 86.34 295 TRP A N 1
ATOM 5287 C CA . TRP B 1 295 ? 24.867 -19.538 55.808 1.00 86.07 295 TRP A CA 1
ATOM 5288 C C . TRP B 1 295 ? 25.356 -20.827 55.171 1.00 86.04 295 TRP A C 1
ATOM 5289 O O . TRP B 1 295 ? 25.610 -21.808 55.864 1.00 90.74 295 TRP A O 1
ATOM 5300 N N . SER B 1 296 ? 25.511 -20.804 53.850 1.00 104.09 296 SER A N 1
ATOM 5301 C CA . SER B 1 296 ? 25.963 -21.972 53.109 1.00 108.58 296 SER A CA 1
ATOM 5302 C C . SER B 1 296 ? 27.418 -22.350 53.402 1.00 107.86 296 SER A C 1
ATOM 5303 O O . SER B 1 296 ? 27.909 -23.356 52.901 1.00 112.93 296 SER A O 1
ATOM 5306 N N . ASP B 1 297 ? 28.106 -21.556 54.214 1.00 88.18 297 ASP A N 1
ATOM 5307 C CA . ASP B 1 297 ? 29.448 -21.927 54.660 1.00 87.69 297 ASP A CA 1
ATOM 5308 C C . ASP B 1 297 ? 29.359 -23.033 55.710 1.00 91.84 297 ASP A C 1
ATOM 5309 O O . ASP B 1 297 ? 30.376 -23.533 56.197 1.00 91.05 297 ASP A O 1
ATOM 5314 N N . GLY B 1 298 ? 28.130 -23.390 56.072 1.00 107.22 298 GLY A N 1
ATOM 5315 C CA . GLY B 1 298 ? 27.888 -24.372 57.112 1.00 115.28 298 GLY A CA 1
ATOM 5316 C C . GLY B 1 298 ? 28.314 -23.837 58.460 1.00 115.70 298 GLY A C 1
ATOM 5317 O O . GLY B 1 298 ? 28.639 -22.663 58.576 1.00 108.02 298 GLY A O 1
ATOM 5318 N N . PRO B 1 299 ? 28.314 -24.694 59.490 1.00 99.30 299 PRO A N 1
ATOM 5319 C CA . PRO B 1 299 ? 28.872 -24.276 60.775 1.00 99.76 299 PRO A CA 1
ATOM 5320 C C . PRO B 1 299 ? 30.369 -24.324 60.596 1.00 93.85 299 PRO A C 1
ATOM 5321 O O . PRO B 1 299 ? 30.847 -25.261 59.978 1.00 95.28 299 PRO A O 1
ATOM 5325 N N . LYS B 1 300 ? 31.120 -23.352 61.083 1.00 154.51 300 LYS A N 1
ATOM 5326 C CA . LYS B 1 300 ? 32.561 -23.549 61.102 1.00 144.56 300 LYS A CA 1
ATOM 5327 C C . LYS B 1 300 ? 32.912 -24.265 62.400 1.00 139.04 300 LYS A C 1
ATOM 5328 O O . LYS B 1 300 ? 33.582 -23.726 63.270 1.00 132.33 300 LYS A O 1
ATOM 5334 N N . LEU B 1 301 ? 32.394 -25.488 62.510 1.00 213.26 301 LEU A N 1
ATOM 5335 C CA . LEU B 1 301 ? 32.826 -26.425 63.529 1.00 202.93 301 LEU A CA 1
ATOM 5336 C C . LEU B 1 301 ? 34.281 -26.744 63.225 1.00 204.36 301 LEU A C 1
ATOM 5337 O O . LEU B 1 301 ? 35.030 -27.164 64.106 1.00 201.71 301 LEU A O 1
ATOM 5342 N N . ASP B 1 302 ? 34.663 -26.551 61.961 1.00 287.57 302 ASP A N 1
ATOM 5343 C CA . ASP B 1 302 ? 36.037 -26.748 61.502 1.00 288.56 302 ASP A CA 1
ATOM 5344 C C . ASP B 1 302 ? 37.002 -26.629 62.661 1.00 284.34 302 ASP A C 1
ATOM 5345 O O . ASP B 1 302 ? 37.030 -25.606 63.342 1.00 282.28 302 ASP A O 1
ATOM 5350 N N . GLU B 1 303 ? 37.786 -27.673 62.899 1.00 237.97 303 GLU A N 1
ATOM 5351 C CA . GLU B 1 303 ? 38.848 -27.571 63.885 1.00 236.42 303 GLU A CA 1
ATOM 5352 C C . GLU B 1 303 ? 39.968 -26.698 63.335 1.00 232.37 303 GLU A C 1
ATOM 5353 O O . GLU B 1 303 ? 41.141 -27.068 63.365 1.00 229.96 303 GLU A O 1
ATOM 5359 N N . GLU B 1 304 ? 39.572 -25.537 62.816 1.00 259.56 304 GLU A N 1
ATOM 5360 C CA . GLU B 1 304 ? 40.504 -24.500 62.411 1.00 265.81 304 GLU A CA 1
ATOM 5361 C C . GLU B 1 304 ? 41.395 -24.247 63.607 1.00 257.43 304 GLU A C 1
ATOM 5362 O O . GLU B 1 304 ? 42.555 -23.859 63.468 1.00 247.91 304 GLU A O 1
ATOM 5368 N N . ASP B 1 305 ? 40.837 -24.505 64.787 1.00 262.92 305 ASP A N 1
ATOM 5369 C CA . ASP B 1 305 ? 41.541 -24.295 66.038 1.00 248.85 305 ASP A CA 1
ATOM 5370 C C . ASP B 1 305 ? 42.238 -22.950 65.960 1.00 255.07 305 ASP A C 1
ATOM 5371 O O . ASP B 1 305 ? 41.592 -21.912 66.106 1.00 262.47 305 ASP A O 1
ATOM 5376 N N . ASN B 1 306 ? 43.541 -22.974 65.685 1.00 201.84 306 ASN A N 1
ATOM 5377 C CA . ASN B 1 306 ? 44.340 -21.756 65.602 1.00 208.82 306 ASN A CA 1
ATOM 5378 C C . ASN B 1 306 ? 43.692 -20.652 66.426 1.00 208.07 306 ASN A C 1
ATOM 5379 O O . ASN B 1 306 ? 43.555 -19.513 65.977 1.00 191.37 306 ASN A O 1
ATOM 5384 N N . GLU B 1 307 ? 43.298 -21.019 67.645 1.00 210.93 307 GLU A N 1
ATOM 5385 C CA . GLU B 1 307 ? 42.485 -20.165 68.507 1.00 213.05 307 GLU A CA 1
ATOM 5386 C C . GLU B 1 307 ? 42.905 -18.702 68.484 1.00 200.95 307 GLU A C 1
ATOM 5387 O O . GLU B 1 307 ? 42.074 -17.815 68.683 1.00 190.86 307 GLU A O 1
ATOM 5393 N N . GLU B 1 308 ? 44.188 -18.445 68.246 1.00 115.71 308 GLU A N 1
ATOM 5394 C CA . GLU B 1 308 ? 44.664 -17.066 68.192 1.00 113.15 308 GLU A CA 1
ATOM 5395 C C . GLU B 1 308 ? 44.582 -16.468 66.801 1.00 105.40 308 GLU A C 1
ATOM 5396 O O . GLU B 1 308 ? 45.161 -16.983 65.844 1.00 104.75 308 GLU A O 1
ATOM 5402 N N . LEU B 1 309 ? 43.813 -15.390 66.713 1.00 131.57 309 LEU A N 1
ATOM 5403 C CA . LEU B 1 309 ? 43.839 -14.503 65.569 1.00 121.54 309 LEU A CA 1
ATOM 5404 C C . LEU B 1 309 ? 43.884 -13.080 66.100 1.00 105.22 309 LEU A C 1
ATOM 5405 O O . LEU B 1 309 ? 43.216 -12.199 65.572 1.00 92.82 309 LEU A O 1
ATOM 5410 N N . ARG B 1 310 ? 44.680 -12.872 67.149 1.00 98.52 310 ARG A N 1
ATOM 5411 C CA . ARG B 1 310 ? 44.813 -11.564 67.780 1.00 83.87 310 ARG A CA 1
ATOM 5412 C C . ARG B 1 310 ? 46.159 -10.903 67.503 1.00 76.10 310 ARG A C 1
ATOM 5413 O O . ARG B 1 310 ? 47.175 -11.272 68.105 1.00 75.68 310 ARG A O 1
ATOM 5421 N N . CYS B 1 311 ? 46.162 -9.889 66.644 1.00 151.15 311 CYS A N 1
ATOM 5422 C CA . CYS B 1 311 ? 47.406 -9.217 66.303 1.00 144.65 311 CYS A CA 1
ATOM 5423 C C . CYS B 1 311 ? 48.480 -10.264 66.454 1.00 154.32 311 CYS A C 1
ATOM 5424 O O . CYS B 1 311 ? 48.447 -11.306 65.798 1.00 156.07 311 CYS A O 1
ATOM 5427 N N . ASN B 1 312 ? 49.389 -10.001 67.382 1.00 88.53 312 ASN A N 1
ATOM 5428 C CA . ASN B 1 312 ? 50.490 -10.901 67.696 1.00 89.36 312 ASN A CA 1
ATOM 5429 C C . ASN B 1 312 ? 51.602 -10.048 68.263 1.00 78.71 312 ASN A C 1
ATOM 5430 O O . ASN B 1 312 ? 52.732 -10.489 68.447 1.00 79.55 312 ASN A O 1
ATOM 5435 N N . ILE B 1 313 ? 51.225 -8.806 68.523 1.00 119.67 313 ILE A N 1
ATOM 5436 C CA . ILE B 1 313 ? 52.083 -7.790 69.070 1.00 109.92 313 ILE A CA 1
ATOM 5437 C C . ILE B 1 313 ? 51.274 -7.118 70.175 1.00 103.28 313 ILE A C 1
ATOM 5438 O O . ILE B 1 313 ? 51.740 -6.990 71.304 1.00 101.01 313 ILE A O 1
ATOM 5443 N N . CYS B 1 314 ? 50.046 -6.718 69.853 1.00 98.18 314 CYS A N 1
ATOM 5444 C CA . CYS B 1 314 ? 49.134 -6.178 70.856 1.00 91.43 314 CYS A CA 1
ATOM 5445 C C . CYS B 1 314 ? 48.386 -7.287 71.581 1.00 100.28 314 CYS A C 1
ATOM 5446 O O . CYS B 1 314 ? 47.862 -7.084 72.681 1.00 97.19 314 CYS A O 1
ATOM 5449 N N . PHE B 1 315 ? 48.328 -8.458 70.954 1.00 71.87 315 PHE A N 1
ATOM 5450 C CA . PHE B 1 315 ? 47.593 -9.600 71.509 1.00 79.73 315 PHE A CA 1
ATOM 5451 C C . PHE B 1 315 ? 46.106 -9.307 71.633 1.00 71.86 315 PHE A C 1
ATOM 5452 O O . PHE B 1 315 ? 45.379 -9.982 72.364 1.00 78.11 315 PHE A O 1
ATOM 5460 N N . ALA B 1 316 ? 45.673 -8.288 70.902 1.00 66.49 316 ALA A N 1
ATOM 5461 C CA . ALA B 1 316 ? 44.282 -7.900 70.856 1.00 62.35 316 ALA A CA 1
ATOM 5462 C C . ALA B 1 316 ? 43.710 -8.311 69.498 1.00 66.36 316 ALA A C 1
ATOM 5463 O O . ALA B 1 316 ? 44.450 -8.449 68.516 1.00 71.12 316 ALA A O 1
ATOM 5465 N N . TYR B 1 317 ? 42.401 -8.515 69.425 1.00 72.89 317 TYR A N 1
ATOM 5466 C CA . TYR B 1 317 ? 41.808 -8.743 68.123 1.00 76.45 317 TYR A CA 1
ATOM 5467 C C . TYR B 1 317 ? 41.347 -7.435 67.486 1.00 68.75 317 TYR A C 1
ATOM 5468 O O . TYR B 1 317 ? 41.863 -7.039 66.442 1.00 70.44 317 TYR A O 1
ATOM 5477 N N . ARG B 1 318 ? 40.385 -6.759 68.105 1.00 88.19 318 ARG A N 1
ATOM 5478 C CA . ARG B 1 318 ? 39.837 -5.550 67.501 1.00 84.18 318 ARG A CA 1
ATOM 5479 C C . ARG B 1 318 ? 40.263 -4.311 68.260 1.00 75.97 318 ARG A C 1
ATOM 5480 O O . ARG B 1 318 ? 40.006 -4.203 69.447 1.00 73.00 318 ARG A O 1
ATOM 5488 N N . LEU B 1 319 ? 40.900 -3.365 67.584 1.00 77.04 319 LEU A N 1
ATOM 5489 C CA . LEU B 1 319 ? 41.369 -2.163 68.269 1.00 70.80 319 LEU A CA 1
ATOM 5490 C C . LEU B 1 319 ? 40.248 -1.166 68.540 1.00 69.81 319 LEU A C 1
ATOM 5491 O O . LEU B 1 319 ? 39.141 -1.309 68.019 1.00 74.49 319 LEU A O 1
ATOM 5496 N N . ASP B 1 320 ? 40.546 -0.153 69.348 1.00 86.60 320 ASP A N 1
ATOM 5497 C CA . ASP B 1 320 ? 39.555 0.848 69.713 1.00 87.51 320 ASP A CA 1
ATOM 5498 C C . ASP B 1 320 ? 38.918 1.457 68.469 1.00 94.14 320 ASP A C 1
ATOM 5499 O O . ASP B 1 320 ? 37.851 2.070 68.548 1.00 62.71 320 ASP A O 1
ATOM 5504 N N . GLY B 1 321 ? 39.570 1.278 67.322 1.00 59.96 321 GLY A N 1
ATOM 5505 C CA . GLY B 1 321 ? 39.082 1.834 66.072 1.00 68.98 321 GLY A CA 1
ATOM 5506 C C . GLY B 1 321 ? 38.531 0.799 65.111 1.00 74.88 321 GLY A C 1
ATOM 5507 O O . GLY B 1 321 ? 38.185 1.116 63.966 1.00 85.09 321 GLY A O 1
ATOM 5508 N N . GLY B 1 322 ? 38.452 -0.442 65.576 1.00 80.22 322 GLY A N 1
ATOM 5509 C CA . GLY B 1 322 ? 37.935 -1.522 64.763 1.00 85.26 322 GLY A CA 1
ATOM 5510 C C . GLY B 1 322 ? 38.960 -2.100 63.806 1.00 87.97 322 GLY A C 1
ATOM 5511 O O . GLY B 1 322 ? 38.601 -2.883 62.915 1.00 63.88 322 GLY A O 1
ATOM 5512 N N . GLU B 1 323 ? 40.227 -1.711 63.975 1.00 60.12 323 GLU A N 1
ATOM 5513 C CA . GLU B 1 323 ? 41.318 -2.293 63.195 1.00 61.52 323 GLU A CA 1
ATOM 5514 C C . GLU B 1 323 ? 41.457 -3.765 63.532 1.00 60.48 323 GLU A C 1
ATOM 5515 O O . GLU B 1 323 ? 41.278 -4.177 64.682 1.00 59.00 323 GLU A O 1
ATOM 5521 N N . VAL B 1 324 ? 41.783 -4.556 62.522 1.00 68.62 324 VAL A N 1
ATOM 5522 C CA . VAL B 1 324 ? 41.853 -6.000 62.683 1.00 70.47 324 VAL A CA 1
ATOM 5523 C C . VAL B 1 324 ? 43.141 -6.586 62.073 1.00 74.94 324 VAL A C 1
ATOM 5524 O O . VAL B 1 324 ? 43.751 -5.997 61.166 1.00 73.23 324 VAL A O 1
ATOM 5528 N N . PRO B 1 325 ? 43.584 -7.728 62.611 1.00 64.48 325 PRO A N 1
ATOM 5529 C CA . PRO B 1 325 ? 44.833 -8.365 62.185 1.00 67.48 325 PRO A CA 1
ATOM 5530 C C . PRO B 1 325 ? 44.760 -8.903 60.754 1.00 71.83 325 PRO A C 1
ATOM 5531 O O . PRO B 1 325 ? 44.277 -10.013 60.533 1.00 76.01 325 PRO A O 1
ATOM 5535 N N . LEU B 1 326 ? 45.259 -8.124 59.799 1.00 58.58 326 LEU A N 1
ATOM 5536 C CA . LEU B 1 326 ? 45.210 -8.496 58.394 1.00 60.18 326 LEU A CA 1
ATOM 5537 C C . LEU B 1 326 ? 46.591 -8.746 57.801 1.00 65.30 326 LEU A C 1
ATOM 5538 O O . LEU B 1 326 ? 46.712 -9.402 56.771 1.00 64.05 326 LEU A O 1
ATOM 5543 N N . VAL B 1 327 ? 47.622 -8.216 58.450 1.00 87.53 327 VAL A N 1
ATOM 5544 C CA . VAL B 1 327 ? 48.972 -8.283 57.911 1.00 71.61 327 VAL A CA 1
ATOM 5545 C C . VAL B 1 327 ? 49.494 -9.708 57.968 1.00 76.25 327 VAL A C 1
ATOM 5546 O O . VAL B 1 327 ? 49.341 -10.370 58.991 1.00 72.95 327 VAL A O 1
ATOM 5550 N N . SER B 1 328 ? 50.114 -10.177 56.883 1.00 69.24 328 SER A N 1
ATOM 5551 C CA . SER B 1 328 ? 50.539 -11.574 56.802 1.00 82.62 328 SER A CA 1
ATOM 5552 C C . SER B 1 328 ? 51.585 -11.801 55.708 1.00 76.17 328 SER A C 1
ATOM 5553 O O . SER B 1 328 ? 51.371 -11.410 54.556 1.00 75.88 328 SER A O 1
ATOM 5556 N N . CYS B 1 329 ? 52.707 -12.441 56.056 1.00 71.32 329 CYS A N 1
ATOM 5557 C CA . CYS B 1 329 ? 53.798 -12.632 55.093 1.00 78.27 329 CYS A CA 1
ATOM 5558 C C . CYS B 1 329 ? 53.419 -13.631 54.019 1.00 85.96 329 CYS A C 1
ATOM 5559 O O . CYS B 1 329 ? 52.371 -14.277 54.105 1.00 82.20 329 CYS A O 1
ATOM 5562 N N . ASP B 1 330 ? 54.267 -13.745 53.002 1.00 83.01 330 ASP A N 1
ATOM 5563 C CA . ASP B 1 330 ? 53.991 -14.625 51.871 1.00 86.22 330 ASP A CA 1
ATOM 5564 C C . ASP B 1 330 ? 53.963 -16.085 52.285 1.00 70.52 330 ASP A C 1
ATOM 5565 O O . ASP B 1 330 ? 53.324 -16.905 51.630 1.00 81.11 330 ASP A O 1
ATOM 5570 N N . ASN B 1 331 ? 54.661 -16.395 53.375 1.00 122.47 331 ASN A N 1
ATOM 5571 C CA . ASN B 1 331 ? 54.842 -17.767 53.837 1.00 130.93 331 ASN A CA 1
ATOM 5572 C C . ASN B 1 331 ? 53.580 -18.369 54.441 1.00 127.50 331 ASN A C 1
ATOM 5573 O O . ASN B 1 331 ? 53.242 -18.084 55.589 1.00 125.38 331 ASN A O 1
ATOM 5578 N N . ALA B 1 332 ? 52.896 -19.211 53.670 1.00 86.20 332 ALA A N 1
ATOM 5579 C CA . ALA B 1 332 ? 51.661 -19.849 54.120 1.00 97.86 332 ALA A CA 1
ATOM 5580 C C . ALA B 1 332 ? 51.832 -20.555 55.468 1.00 92.66 332 ALA A C 1
ATOM 5581 O O . ALA B 1 332 ? 50.901 -20.633 56.267 1.00 88.10 332 ALA A O 1
ATOM 5583 N N . LYS B 1 333 ? 53.031 -21.063 55.721 1.00 139.32 333 LYS A N 1
ATOM 5584 C CA . LYS B 1 333 ? 53.286 -21.843 56.923 1.00 131.45 333 LYS A CA 1
ATOM 5585 C C . LYS B 1 333 ? 53.558 -20.920 58.104 1.00 116.02 333 LYS A C 1
ATOM 5586 O O . LYS B 1 333 ? 5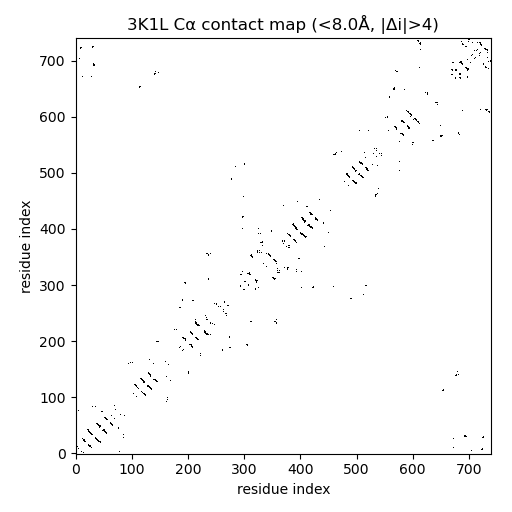3.747 -21.362 59.240 1.00 111.50 333 LYS A O 1
ATOM 5592 N N . CYS B 1 334 ? 53.552 -19.629 57.814 1.00 100.86 334 CYS A N 1
ATOM 5593 C CA . CYS B 1 334 ? 53.880 -18.618 58.798 1.00 87.09 334 CYS A CA 1
ATOM 5594 C C . CYS B 1 334 ? 52.647 -18.354 59.635 1.00 83.09 334 CYS A C 1
ATOM 5595 O O . CYS B 1 334 ? 51.626 -17.919 59.108 1.00 84.82 334 CYS A O 1
ATOM 5598 N N . VAL B 1 335 ? 52.723 -18.619 60.934 1.00 106.31 335 VAL A N 1
ATOM 5599 C CA . VAL B 1 335 ? 51.571 -18.382 61.788 1.00 105.73 335 VAL A CA 1
ATOM 5600 C C . VAL B 1 335 ? 51.595 -16.955 62.315 1.00 95.99 335 VAL A C 1
ATOM 5601 O O . VAL B 1 335 ? 51.511 -16.730 63.512 1.00 96.02 335 VAL A O 1
ATOM 5605 N N . LEU B 1 336 ? 51.707 -15.985 61.417 1.00 114.63 336 LEU A N 1
ATOM 5606 C CA . LEU B 1 336 ? 51.779 -14.587 61.831 1.00 105.64 336 LEU A CA 1
ATOM 5607 C C . LEU B 1 336 ? 50.558 -13.780 61.412 1.00 102.30 336 LEU A C 1
ATOM 5608 O O . LEU B 1 336 ? 50.153 -13.808 60.254 1.00 105.99 336 LEU A O 1
ATOM 5613 N N . LYS B 1 337 ? 49.977 -13.052 62.354 1.00 118.63 337 LYS A N 1
ATOM 5614 C CA . LYS B 1 337 ? 48.898 -12.127 62.032 1.00 116.90 337 LYS A CA 1
ATOM 5615 C C . LYS B 1 337 ? 49.170 -10.815 62.747 1.00 102.65 337 LYS A C 1
ATOM 5616 O O . LYS B 1 337 ? 49.789 -10.813 63.801 1.00 102.01 337 LYS A O 1
ATOM 5622 N N . CYS B 1 338 ? 48.733 -9.694 62.188 1.00 96.79 338 CYS A N 1
ATOM 5623 C CA . CYS B 1 338 ? 49.174 -8.431 62.737 1.00 84.58 338 CYS A CA 1
ATOM 5624 C C . CYS B 1 338 ? 48.300 -7.271 62.316 1.00 74.40 338 CYS A C 1
ATOM 5625 O O . CYS B 1 338 ? 47.892 -7.192 61.162 1.00 77.00 338 CYS A O 1
ATOM 5628 N N . HIS B 1 339 ? 48.016 -6.370 63.251 1.00 82.39 339 HIS A N 1
ATOM 5629 C CA . HIS B 1 339 ? 47.431 -5.082 62.903 1.00 74.79 339 HIS A CA 1
ATOM 5630 C C . HIS B 1 339 ? 48.502 -4.264 62.182 1.00 74.22 339 HIS A C 1
ATOM 5631 O O . HIS B 1 339 ? 49.668 -4.258 62.588 1.00 74.11 339 HIS A O 1
ATOM 5638 N N . ALA B 1 340 ? 48.117 -3.581 61.112 1.00 68.10 340 ALA A N 1
ATOM 5639 C CA . ALA B 1 340 ? 49.068 -2.747 60.396 1.00 69.55 340 ALA A CA 1
ATOM 5640 C C . ALA B 1 340 ? 49.698 -1.703 61.330 1.00 62.23 340 ALA A C 1
ATOM 5641 O O . ALA B 1 340 ? 50.902 -1.479 61.292 1.00 62.52 340 ALA A O 1
ATOM 5643 N N . VAL B 1 341 ? 48.887 -1.082 62.180 1.00 90.25 341 VAL A N 1
ATOM 5644 C CA . VAL B 1 341 ? 49.405 -0.048 63.056 1.00 84.90 341 VAL A CA 1
ATOM 5645 C C . VAL B 1 341 ? 50.383 -0.657 64.034 1.00 81.67 341 VAL A C 1
ATOM 5646 O O . VAL B 1 341 ? 51.401 -0.053 64.356 1.00 79.83 341 VAL A O 1
ATOM 5650 N N . CYS B 1 342 ? 50.088 -1.864 64.500 1.00 85.24 342 CYS A N 1
ATOM 5651 C CA . CYS B 1 342 ? 51.018 -2.564 65.387 1.00 85.42 342 CYS A CA 1
ATOM 5652 C C . CYS B 1 342 ? 52.383 -2.755 64.727 1.00 89.87 342 CYS A C 1
ATOM 5653 O O . CYS B 1 342 ? 53.341 -3.160 65.378 1.00 90.18 342 CYS A O 1
ATOM 5656 N N . LEU B 1 343 ? 52.468 -2.471 63.433 1.00 80.12 343 LEU A N 1
ATOM 5657 C CA . LEU B 1 343 ? 53.730 -2.587 62.705 1.00 83.97 343 LEU A CA 1
ATOM 5658 C C . LEU B 1 343 ? 54.102 -1.311 61.974 1.00 81.57 343 LEU A C 1
ATOM 5659 O O . LEU B 1 343 ? 54.921 -1.334 61.053 1.00 84.16 343 LEU A O 1
ATOM 5664 N N . GLU B 1 344 ? 53.491 -0.207 62.383 1.00 126.09 344 GLU A N 1
ATOM 5665 C CA . GLU B 1 344 ? 53.569 1.030 61.633 1.00 124.68 344 GLU A CA 1
ATOM 5666 C C . GLU B 1 344 ? 54.997 1.465 61.361 1.00 124.13 344 GLU A C 1
ATOM 5667 O O . GLU B 1 344 ? 55.328 1.838 60.231 1.00 126.42 344 GLU A O 1
ATOM 5673 N N . GLU B 1 345 ? 55.841 1.422 62.388 1.00 126.26 345 GLU A N 1
ATOM 5674 C CA . GLU B 1 345 ? 57.233 1.822 62.217 1.00 127.06 345 GLU A CA 1
ATOM 5675 C C . GLU B 1 345 ? 57.922 0.909 61.223 1.00 132.43 345 GLU A C 1
ATOM 5676 O O . GLU B 1 345 ? 58.414 1.372 60.193 1.00 135.69 345 GLU A O 1
ATOM 5682 N N . TRP B 1 346 ? 57.949 -0.387 61.530 1.00 76.00 346 TRP A N 1
ATOM 5683 C CA . TRP B 1 346 ? 58.511 -1.377 60.612 1.00 83.69 346 TRP A CA 1
ATOM 5684 C C . TRP B 1 346 ? 58.235 -1.028 59.142 1.00 86.19 346 TRP A C 1
ATOM 5685 O O . TRP B 1 346 ? 59.131 -1.115 58.298 1.00 91.11 346 TRP A O 1
ATOM 5696 N N . PHE B 1 347 ? 56.996 -0.636 58.849 1.00 109.12 347 PHE A N 1
ATOM 5697 C CA . PHE B 1 347 ? 56.590 -0.320 57.490 1.00 112.21 347 PHE A CA 1
ATOM 5698 C C . PHE B 1 347 ? 57.186 0.987 56.975 1.00 110.80 347 PHE A C 1
ATOM 5699 O O . PHE B 1 347 ? 57.438 1.128 55.771 1.00 108.43 347 PHE A O 1
ATOM 5707 N N . LYS B 1 348 ? 57.404 1.946 57.871 1.00 140.18 348 LYS A N 1
ATOM 5708 C CA . LYS B 1 348 ? 57.982 3.222 57.461 1.00 140.99 348 LYS A CA 1
ATOM 5709 C C . LYS B 1 348 ? 59.510 3.246 57.578 1.00 144.10 348 LYS A C 1
ATOM 5710 O O . LYS B 1 348 ? 60.192 3.840 56.739 1.00 143.30 348 LYS A O 1
ATOM 5716 N N . THR B 1 349 ? 60.042 2.588 58.605 1.00 72.07 349 THR A N 1
ATOM 5717 C CA . THR B 1 349 ? 61.497 2.431 58.735 1.00 76.38 349 THR A CA 1
ATOM 5718 C C . THR B 1 349 ? 62.087 1.534 57.635 1.00 83.37 349 THR A C 1
ATOM 5719 O O . THR B 1 349 ? 63.304 1.462 57.453 1.00 89.49 349 THR A O 1
ATOM 5723 N N . LEU B 1 350 ? 61.218 0.847 56.906 1.00 114.41 350 LEU A N 1
ATOM 5724 C CA . LEU B 1 350 ? 61.660 -0.016 55.822 1.00 122.47 350 LEU A CA 1
ATOM 5725 C C . LEU B 1 350 ? 61.549 0.709 54.484 1.00 125.84 350 LEU A C 1
ATOM 5726 O O . LEU B 1 350 ? 62.504 0.761 53.721 1.00 132.03 350 LEU A O 1
ATOM 5731 N N . MET B 1 351 ? 60.389 1.286 54.206 1.00 195.81 351 MET A N 1
ATOM 5732 C CA . MET B 1 351 ? 60.179 1.899 52.906 1.00 197.45 351 MET A CA 1
ATOM 5733 C C . MET B 1 351 ? 60.235 3.425 52.957 1.00 196.41 351 MET A C 1
ATOM 5734 O O . MET B 1 351 ? 59.659 4.102 52.102 1.00 195.94 351 MET A O 1
ATOM 5739 N N . ASP B 1 352 ? 60.955 3.951 53.948 1.00 117.00 352 ASP A N 1
ATOM 5740 C CA . ASP B 1 352 ? 61.016 5.394 54.210 1.00 119.02 352 ASP A CA 1
ATOM 5741 C C . ASP B 1 352 ? 61.207 6.236 52.953 1.00 123.53 352 ASP A C 1
ATOM 5742 O O . ASP B 1 352 ? 62.164 6.052 52.207 1.00 129.50 352 ASP A O 1
ATOM 5747 N N . GLY B 1 353 ? 60.297 7.177 52.739 1.00 143.45 353 GLY A N 1
ATOM 5748 C CA . GLY B 1 353 ? 60.291 7.956 51.520 1.00 147.95 353 GLY A CA 1
ATOM 5749 C C . GLY B 1 353 ? 59.941 7.064 50.348 1.00 146.12 353 GLY A C 1
ATOM 5750 O O . GLY B 1 353 ? 58.823 7.107 49.832 1.00 141.26 353 GLY A O 1
ATOM 5751 N N . LYS B 1 354 ? 60.902 6.238 49.945 1.00 169.59 354 LYS A N 1
ATOM 5752 C CA . LYS B 1 354 ? 60.744 5.340 48.803 1.00 170.35 354 LYS A CA 1
ATOM 5753 C C . LYS B 1 354 ? 59.378 4.647 48.720 1.00 166.20 354 LYS A C 1
ATOM 5754 O O . LYS B 1 354 ? 58.831 4.198 49.726 1.00 163.17 354 LYS A O 1
ATOM 5760 N N . THR B 1 355 ? 58.841 4.577 47.505 1.00 121.56 355 THR A N 1
ATOM 5761 C CA . THR B 1 355 ? 57.495 4.068 47.272 1.00 121.04 355 THR A CA 1
ATOM 5762 C C . THR B 1 355 ? 57.397 2.558 47.438 1.00 117.74 355 THR A C 1
ATOM 5763 O O . THR B 1 355 ? 58.383 1.885 47.727 1.00 117.92 355 THR A O 1
ATOM 5767 N N . PHE B 1 356 ? 56.193 2.037 47.228 1.00 159.80 356 PHE A N 1
ATOM 5768 C CA . PHE B 1 356 ? 55.949 0.602 47.252 1.00 159.90 356 PHE A CA 1
ATOM 5769 C C . PHE B 1 356 ? 56.772 -0.133 46.196 1.00 166.51 356 PHE A C 1
ATOM 5770 O O . PHE B 1 356 ? 57.377 -1.161 46.483 1.00 171.37 356 PHE A O 1
ATOM 5778 N N . LEU B 1 357 ? 56.785 0.386 44.972 1.00 129.77 357 LEU A N 1
ATOM 5779 C CA . LEU B 1 357 ? 57.425 -0.324 43.864 1.00 137.43 357 LEU A CA 1
ATOM 5780 C C . LEU B 1 357 ? 58.948 -0.309 43.971 1.00 142.06 357 LEU A C 1
ATOM 5781 O O . LEU B 1 357 ? 59.641 -1.092 43.315 1.00 144.31 357 LEU A O 1
ATOM 5786 N N . GLU B 1 358 ? 59.457 0.585 44.811 1.00 102.14 358 GLU A N 1
ATOM 5787 C CA . GLU B 1 358 ? 60.870 0.603 45.153 1.00 107.72 358 GLU A CA 1
ATOM 5788 C C . GLU B 1 358 ? 61.105 -0.342 46.323 1.00 107.11 358 GLU A C 1
ATOM 5789 O O . GLU B 1 358 ? 62.177 -0.929 46.460 1.00 114.92 358 GLU A O 1
ATOM 5795 N N . VAL B 1 359 ? 60.086 -0.481 47.168 1.00 112.37 359 VAL A N 1
ATOM 5796 C CA . VAL B 1 359 ? 60.144 -1.387 48.313 1.00 111.68 359 VAL A CA 1
ATOM 5797 C C . VAL B 1 359 ? 58.890 -2.266 48.400 1.00 109.48 359 VAL A C 1
ATOM 5798 O O . VAL B 1 359 ? 58.021 -2.039 49.236 1.00 101.72 359 VAL A O 1
ATOM 5802 N N . SER B 1 360 ? 58.813 -3.265 47.523 1.00 82.41 360 SER A N 1
ATOM 5803 C CA . SER B 1 360 ? 57.665 -4.161 47.441 1.00 83.34 360 SER A CA 1
ATOM 5804 C C . SER B 1 360 ? 57.417 -4.910 48.746 1.00 86.86 360 SER A C 1
ATOM 5805 O O . SER B 1 360 ? 56.271 -5.197 49.093 1.00 87.75 360 SER A O 1
ATOM 5808 N N . PHE B 1 361 ? 58.490 -5.232 49.461 1.00 79.90 361 PHE A N 1
ATOM 5809 C CA . PHE B 1 361 ? 58.382 -6.088 50.636 1.00 82.43 361 PHE A CA 1
ATOM 5810 C C . PHE B 1 361 ? 59.488 -5.856 51.651 1.00 80.60 361 PHE A C 1
ATOM 5811 O O . PHE B 1 361 ? 60.406 -5.079 51.425 1.00 78.03 361 PHE A O 1
ATOM 5819 N N . GLY B 1 362 ? 59.387 -6.560 52.769 1.00 82.43 362 GLY A N 1
ATOM 5820 C CA . GLY B 1 362 ? 60.433 -6.597 53.763 1.00 81.51 362 GLY A CA 1
ATOM 5821 C C . GLY B 1 362 ? 60.525 -8.043 54.206 1.00 90.23 362 GLY A C 1
ATOM 5822 O O . GLY B 1 362 ? 59.920 -8.914 53.576 1.00 88.33 362 GLY A O 1
ATOM 5823 N N . GLN B 1 363 ? 61.264 -8.304 55.281 1.00 107.97 363 GLN A N 1
ATOM 5824 C CA . GLN B 1 363 ? 61.385 -9.657 55.801 1.00 120.13 363 GLN A CA 1
ATOM 5825 C C . GLN B 1 363 ? 60.402 -9.924 56.941 1.00 114.54 363 GLN A C 1
ATOM 5826 O O . GLN B 1 363 ? 60.382 -9.196 57.945 1.00 105.26 363 GLN A O 1
ATOM 5832 N N . CYS B 1 364 ? 59.598 -10.976 56.792 1.00 76.12 364 CYS A N 1
ATOM 5833 C CA . CYS B 1 364 ? 58.724 -11.425 57.876 1.00 73.38 364 CYS A CA 1
ATOM 5834 C C . CYS B 1 364 ? 59.564 -11.595 59.139 1.00 75.42 364 CYS A C 1
ATOM 5835 O O . CYS B 1 364 ? 60.550 -12.310 59.137 1.00 89.69 364 CYS A O 1
ATOM 5838 N N . PRO B 1 365 ? 59.172 -10.947 60.229 1.00 117.37 365 PRO A N 1
ATOM 5839 C CA . PRO B 1 365 ? 59.930 -11.034 61.478 1.00 115.77 365 PRO A CA 1
ATOM 5840 C C . PRO B 1 365 ? 59.812 -12.412 62.131 1.00 122.65 365 PRO A C 1
ATOM 5841 O O . PRO B 1 365 ? 60.523 -12.689 63.106 1.00 119.07 365 PRO A O 1
ATOM 5845 N N . PHE B 1 366 ? 58.935 -13.261 61.596 1.00 74.73 366 PHE A N 1
ATOM 5846 C CA . PHE B 1 366 ? 58.694 -14.583 62.170 1.00 74.62 366 PHE A CA 1
ATOM 5847 C C . PHE B 1 366 ? 59.351 -15.708 61.386 1.00 89.04 366 PHE A C 1
ATOM 5848 O O . PHE B 1 366 ? 59.841 -16.663 61.978 1.00 90.19 366 PHE A O 1
ATOM 5856 N N . CYS B 1 367 ? 59.378 -15.582 60.060 1.00 68.98 367 CYS A N 1
ATOM 5857 C CA . CYS B 1 367 ? 59.929 -16.627 59.196 1.00 74.06 367 CYS A CA 1
ATOM 5858 C C . CYS B 1 367 ? 60.906 -16.114 58.129 1.00 71.82 367 CYS A C 1
ATOM 5859 O O . CYS B 1 367 ? 61.428 -16.902 57.348 1.00 78.69 367 CYS A O 1
ATOM 5862 N N . LYS B 1 368 ? 61.132 -14.803 58.087 1.00 151.37 368 LYS A N 1
ATOM 5863 C CA . LYS B 1 368 ? 62.110 -14.196 57.176 1.00 153.97 368 LYS A CA 1
ATOM 5864 C C . LYS B 1 368 ? 61.643 -14.037 55.718 1.00 153.54 368 LYS A C 1
ATOM 5865 O O . LYS B 1 368 ? 62.262 -13.301 54.950 1.00 143.28 368 LYS A O 1
ATOM 5871 N N . ALA B 1 369 ? 60.560 -14.717 55.340 1.00 103.01 369 ALA A N 1
ATOM 5872 C CA . ALA B 1 369 ? 60.048 -14.658 53.963 1.00 101.72 369 ALA A CA 1
ATOM 5873 C C . ALA B 1 369 ? 59.524 -13.280 53.583 1.00 101.63 369 ALA A C 1
ATOM 5874 O O . ALA B 1 369 ? 59.407 -12.393 54.433 1.00 91.86 369 ALA A O 1
ATOM 5876 N N . LYS B 1 370 ? 59.196 -13.113 52.304 1.00 106.96 370 LYS A N 1
ATOM 5877 C CA . LYS B 1 370 ? 58.773 -11.817 51.788 1.00 91.24 370 LYS A CA 1
ATOM 5878 C C . LYS B 1 370 ? 57.508 -11.395 52.497 1.00 77.61 370 LYS A C 1
ATOM 5879 O O . LYS B 1 370 ? 56.599 -12.208 52.684 1.00 79.12 370 LYS A O 1
ATOM 5885 N N . LEU B 1 371 ? 57.458 -10.131 52.910 1.00 94.00 371 LEU A N 1
ATOM 5886 C CA . LEU B 1 371 ? 56.251 -9.565 53.505 1.00 82.71 371 LEU A CA 1
ATOM 5887 C C . LEU B 1 371 ? 55.848 -8.321 52.729 1.00 74.82 371 LEU A C 1
ATOM 5888 O O . LEU B 1 371 ? 56.462 -7.265 52.871 1.00 74.32 371 LEU A O 1
ATOM 5893 N N . SER B 1 372 ? 54.811 -8.451 51.908 1.00 73.92 372 SER A N 1
ATOM 5894 C CA . SER B 1 372 ? 54.406 -7.362 51.023 1.00 70.47 372 SER A CA 1
ATOM 5895 C C . SER B 1 372 ? 54.195 -6.050 51.760 1.00 68.53 372 SER A C 1
ATOM 5896 O O . SER B 1 372 ? 53.481 -6.000 52.751 1.00 70.17 372 SER A O 1
ATOM 5899 N N . THR B 1 373 ? 54.799 -4.978 51.268 1.00 74.31 373 THR A N 1
ATOM 5900 C CA . THR B 1 373 ? 54.566 -3.670 51.868 1.00 72.79 373 THR A CA 1
ATOM 5901 C C . THR B 1 373 ? 53.223 -3.071 51.427 1.00 68.27 373 THR A C 1
ATOM 5902 O O . THR B 1 373 ? 52.915 -1.927 51.753 1.00 67.05 373 THR A O 1
ATOM 5906 N N . SER B 1 374 ? 52.423 -3.838 50.690 1.00 86.74 374 SER A N 1
ATOM 5907 C CA . SER B 1 374 ? 51.110 -3.351 50.287 1.00 84.80 374 SER A CA 1
ATOM 5908 C C . SER B 1 374 ? 50.278 -3.036 51.530 1.00 81.37 374 SER A C 1
ATOM 5909 O O . SER B 1 374 ? 49.316 -2.273 51.476 1.00 78.17 374 SER A O 1
ATOM 5912 N N . PHE B 1 375 ? 50.668 -3.615 52.659 1.00 69.26 375 PHE A N 1
ATOM 5913 C CA . PHE B 1 375 ? 49.921 -3.445 53.896 1.00 67.92 375 PHE A CA 1
ATOM 5914 C C . PHE B 1 375 ? 50.056 -2.052 54.470 1.00 80.04 375 PHE A C 1
ATOM 5915 O O . PHE B 1 375 ? 49.199 -1.607 55.224 1.00 76.20 375 PHE A O 1
ATOM 5923 N N . ALA B 1 376 ? 51.127 -1.356 54.119 1.00 78.36 376 ALA A N 1
ATOM 5924 C CA . ALA B 1 376 ? 51.312 -0.002 54.617 1.00 81.37 376 ALA A CA 1
ATOM 5925 C C . ALA B 1 376 ? 50.119 0.858 54.203 1.00 80.02 376 ALA A C 1
ATOM 5926 O O . ALA B 1 376 ? 49.912 1.946 54.734 1.00 82.60 376 ALA A O 1
ATOM 5928 N N . ALA B 1 377 ? 49.340 0.350 53.251 1.00 77.70 377 ALA A N 1
ATOM 5929 C CA . ALA B 1 377 ? 48.162 1.038 52.745 1.00 78.98 377 ALA A CA 1
ATOM 5930 C C . ALA B 1 377 ? 47.097 1.112 53.817 1.00 77.82 377 ALA A C 1
ATOM 5931 O O . ALA B 1 377 ? 46.231 1.980 53.794 1.00 77.41 377 ALA A O 1
ATOM 5933 N N . LEU B 1 378 ? 47.157 0.178 54.751 1.00 92.16 378 LEU A N 1
ATOM 5934 C CA . LEU B 1 378 ? 46.187 0.127 55.822 1.00 91.61 378 LEU A CA 1
ATOM 5935 C C . LEU B 1 378 ? 46.472 1.209 56.850 1.00 86.61 378 LEU A C 1
ATOM 5936 O O . LEU B 1 378 ? 45.612 1.560 57.656 1.00 87.26 378 LEU A O 1
ATOM 5941 N N . LEU B 1 379 ? 47.685 1.744 56.815 1.00 109.01 379 LEU A N 1
ATOM 5942 C CA . LEU B 1 379 ? 48.072 2.811 57.726 1.00 106.17 379 LEU A CA 1
ATOM 5943 C C . LEU B 1 379 ? 47.468 4.140 57.298 1.00 110.02 379 LEU A C 1
ATOM 5944 O O . LEU B 1 379 ? 46.560 4.170 56.462 1.00 114.84 379 LEU A O 1
ATOM 5949 N N . ASN B 1 380 ? 47.979 5.229 57.869 1.00 214.54 380 ASN A N 1
ATOM 5950 C CA . ASN B 1 380 ? 47.530 6.588 57.555 1.00 220.57 380 ASN A CA 1
ATOM 5951 C C . ASN B 1 380 ? 46.055 6.862 57.883 1.00 226.01 380 ASN A C 1
ATOM 5952 O O . ASN B 1 380 ? 45.734 7.834 58.579 1.00 221.16 380 ASN A O 1
ATOM 5957 N N . ASP B 1 381 ? 45.173 5.982 57.408 1.00 295.51 381 ASP A N 1
ATOM 5958 C CA . ASP B 1 381 ? 43.727 6.091 57.638 1.00 297.14 381 ASP A CA 1
ATOM 5959 C C . ASP B 1 381 ? 43.273 5.171 58.777 1.00 289.27 381 ASP A C 1
ATOM 5960 O O . ASP B 1 381 ? 43.935 5.083 59.821 1.00 288.46 381 ASP A O 1
#

Radius of gyration: 29.01 Å; Cα contacts (8 Å, |Δi|>4): 1222; chains: 2; bounding box: 75×76×73 Å

GO terms:
  GO:0006281 DNA repair (P, IMP)
  GO:0006513 protein monoubiquitination (P, IMP)
  GO:0061630 ubiquitin protein ligase activity (F, EXP)

InterPro domains:
  IPR013083 Zinc finger, RING/FYVE/PHD-type [G3DSA:3.30.40.10] (297-378)
  IPR019162 Fanconi anemia complex, subunit FancL, WD-repeat containing domain [PF09765] (9-94)
  IPR019162 Fanconi anemia complex, subunit FancL, WD-repeat containing domain [cd23786] (10-93)
  IPR026848 E3 ubiquitin-protein ligase FANCL [PTHR13206] (39-374)
  IPR026850 FANCL C-terminal domain [PF11793] (307-375)
  IPR043003 FANCL, UBC-like domain 3 superfamily [G3DSA:3.10.110.20] (194-292)
  IPR043898 FANCL, UBC-like domain 2 [PF18890] (110-193)
  IPR044037 FANCL, UBC-like domain 3 [PF18891] (195-293)

Secondary structure (DSSP, 8-state):
-HHHHHHHHH-TTEEEEE-SSS-EEEEEEEEETTEEEEEEEEETTTTS-TT-EEEEEETTEEEEE-TTTS---TT--HHHHHHHHHHHSPPPP-------GGG--HHHHHHHHHS-SS-EEEE-GGG-EEEEEEETTEEEEEEEEETTT--EEEESS-TTS-HHHHHHHH--SHHHHHHHHHHHHHHTHHHHHHHHHHHHHS---BSSS--TT--EEEEEEETTEEEEEEES-TTSTTTTEEEEEESSHHHHHHHHHHHHHHHHT--TTS-HHHHHHHHHT-SS-----GGG-----TT-----S-SSS--SS-TT-----B--S-TT----B-SGGGHHHHHHHHSSS-TTT--EEE-TTT-SEEEGGGGGGS--/-HHHHHHHH-TTEEEEE-TTS-EEEEEEEEETTEEEEEEEEETBTTB-TT-EEEEE-SSSEEEE-TTTS---TT--HHHHHHHHHHH------HHHHHHHHHS-SS-EEEE-GGG-EEEEEEETTEEEEEEEEETTT--EEEESS-TTS-HHHHHHHH--SHHHHHHHHHHHHHHTHHHHHHHHHHHHHS---BSSS--TT--EEEEEEETTEEEEEEES-TTSTTTTEEEEEESSHHHHHHHHHHHHHHHHT--TTS-HHHHHHHHTT-SS-----GGG--S-TT---S--S-SSS--SS-TT-----B--S-TT----B-SGGGHHHHHHHHSSS-TTT--EEE-TTT--EEEGGGGGGS--

B-factor: mean 98.53, std 40.2, range [52.5, 352.32]

Organism: Drosophila melanogaster (NCBI:txid7227)

Solvent-accessible surface area: 38672 Å² total; per-residue (Å²): 153,33,85,162,33,0,22,80,89,13,32,10,6,56,22,93,119,56,151,91,57,20,1,11,0,90,9,4,10,7,24,54,100,46,65,51,84,4,55,0,84,2,54,92,39,104,41,12,119,34,3,55,0,66,2,67,92,88,176,94,100,78,69,7,37,67,77,80,10,142,43,104,154,114,35,112,12,56,56,0,1,62,76,0,18,184,53,14,131,268,166,69,79,28,63,144,39,8,135,63,21,110,188,44,153,84,13,84,9,84,57,59,93,21,8,33,48,0,70,0,6,101,5,69,96,21,87,145,10,45,0,31,0,38,9,53,45,35,14,27,24,30,15,0,0,0,68,79,20,64,0,27,128,57,9,78,173,60,17,65,66,2,94,83,2,2,63,27,0,69,116,7,2,89,52,0,79,65,0,36,70,14,6,95,33,0,46,115,78,4,66,25,39,30,20,44,78,73,48,27,45,58,57,18,6,3,0,18,5,78,128,135,0,24,0,17,0,28,0,67,55,6,89,34,14,75,94,21,30,39,20,99,11,0,0,10,18,98,25,4,39,124,9,84,129,46,19,59,93,8,75,98,86,46,50,100,163,53,40,0,6,106,1,0,27,116,15,19,130,64,132,166,1,45,81,37,60,141,99,88,34,76,50,69,98,126,112,75,61,135,65,37,25,1,26,9,5,52,11,32,44,28,105,45,1,51,25,5,10,3,31,13,33,45,67,184,15,101,42,71,6,0,8,57,14,4,43,17,6,0,108,31,56,25,89,81,113,58,51,123,120,24,45,81,6,112,6,16,34,48,146,25,106,4,1,3,7,3,23,22,20,7,133,124,99,108,12,96,135,13,6,112,107,76,10,71,0,0,38,29,97,94,59,144,100,35,7,0,14,0,97,0,1,16,18,75,115,83,71,18,32,34,2,64,1,78,0,36,117,34,110,38,23,138,50,6,58,0,57,3,36,44,51,98,112,104,91,70,4,40,86,86,69,7,158,49,107,156,117,26,125,14,64,52,0,0,62,68,0,54,180,59,10,62,91,50,117,90,67,79,100,44,116,68,78,189,115,68,71,25,45,145,39,8,138,63,21,111,188,45,154,86,12,82,9,83,54,59,103,5,3,16,48,0,69,0,6,101,4,70,96,21,84,145,9,46,0,31,0,44,1,47,51,34,13,25,24,28,15,0,0,0,65,60,21,61,0,26,94,57,9,34,122,60,8,13,41,2,92,66,2,2,62,29,0,67,117,7,2,89,52,0,77,66,0,36,71,14,6,95,34,0,47,115,78,4,67,25,38,31,20,45,79,73,49,26,46,57,56,16,6,3,0,18,5,76,131,133,0,28,0,16,0,28,0,67,56,7,86,34,14,73,95,21,28,40,20,96,10,0,0,11,18,99,26,1,39,123,9,98,127,46,19,59,93,8,74,98,85,46,48,99,163,53,41,0,7,107,1,0,26,115,15,20,128,64,132,166,2,45,80,43,63,145,99,66,38,85,135,134,77,137,82,71,82,124,77,51,42,0,10,42,50,48,37,35,45,40,112,46,1,52,25,6,10,0,32,8,33,29,68,147,13,78,5,77,2,0,7,66,31,4,48,119,12,0,110,68,57,24,84,86,108,61,43,146,109,19,40,88,6,114,1,18,16,26,132,33,104,0,0,3,8,3,23,22,21,6,134,125

Sequence (740 aa):
DVERLLCQKYPGLAAELQPSGACIIRGVLGSEDTWRRLKLYLPHHPALHGFQLYVQESLEYKLYTSANLKLQDDWLLEDFLDHLPKILPREGNIYYDILALYKSNEYCLQVDEACSMIRFSEFTDFEQHYLELKIPSLLLLDHSLPDCVSLGEMLTKSAGNLEEALNLFRKLLEDLRPFYDNFMDIDELCHVLQPSPISSKHKTRLFPLKDRVYLKLTIADPFACIASMSLKIIGPTEEVARLRHVLSDGLSNWDSEMNIHKNLLRMFDLCYFPMPDWSDGPKLDEEDNEELRCNICFAYRLDGGEVPLVSCDNAKCVLKCHAVCLEEWFKTLMDGKTFLEVSFGQCPFCKAKLSTSFAALLNDEDVERLLCQKYPGLAAELQPSGACIIRGVLGSEDTWRRLKLYLPHHPALHGFQLYVQESLEYKLYTSANLKLQDDWLLEDFLDHLPKILPAQKAPTVPELCREGNIYYDILALYKSNEYCLQVDEACSMIRFSEFTDFEQHYLELKIPSLLLLDHSLPDCVSLGEMLTKSAGNLEEALNLFRKLLEDLRPFYDNFMDIDELCHVLQPSPISSKHKTRLFPLKDRVYLKLTIADPFACIASMSLKIIGPTEEVARLRHVLSDGLSNWDSEMNIHKNLLRMFDLCYFPMPDWSDGPKLDEEDNEELRCNICFAYRLDGGEVPLVSCDNAKCVLKCHAVCLEEWFKTLMDGKTFLEVSFGQCPFCKAKLSTSFAALLND